Protein AF-A0A1F9VL31-F1 (afdb_monomer)

Solvent-accessible surface area (backbone atoms only — not comparable to full-atom values): 29826 Å² total; per-residue (Å²): 131,86,79,59,55,22,36,36,42,32,37,60,52,66,70,59,49,52,55,51,50,60,61,54,56,77,43,87,47,48,75,48,80,23,65,33,37,69,56,40,50,55,46,56,76,75,44,85,54,50,36,34,44,32,33,42,84,33,74,90,49,34,28,67,60,33,49,54,55,44,40,71,78,37,72,84,40,43,33,34,39,35,32,82,62,82,59,75,86,53,53,75,40,50,85,70,65,38,75,48,79,44,54,55,90,65,60,67,71,55,53,52,51,51,62,72,62,62,69,76,61,55,26,36,35,40,33,38,58,49,65,68,58,50,52,52,51,41,54,56,42,39,75,72,56,35,41,69,45,79,24,59,35,48,69,55,43,55,52,45,62,74,76,43,88,64,55,36,35,42,34,34,46,70,36,92,79,43,53,27,71,60,42,49,54,53,47,38,73,75,38,74,86,51,45,31,37,38,36,38,80,66,88,62,86,72,52,55,67,57,41,50,76,68,58,44,74,48,78,46,51,59,91,63,61,67,68,58,51,52,50,53,52,48,51,52,50,52,46,50,46,54,48,56,69,43,51,84,66,66,67,59,56,31,30,38,38,35,34,47,53,64,72,58,40,53,52,55,45,53,59,44,44,76,71,64,36,41,72,47,79,22,59,36,67,70,55,42,50,59,45,56,73,75,49,82,48,54,32,36,38,27,28,43,66,30,82,97,44,56,37,74,70,49,42,64,62,48,41,74,76,38,75,71,41,42,37,36,38,34,39,79,64,94,45,72,66,56,57,52,51,40,61,74,59,73,46,74,46,76,45,60,55,82,76,49,69,70,57,54,54,51,52,54,52,53,52,54,51,49,46,51,52,52,56,52,49,55,54,50,51,57,52,50,53,55,51,51,52,52,54,57,53,63,71,30,44,29,89,82,52,70,30,34,18,47,73,43,45,55,57,49,52,52,54,50,50,57,47,21,66,74,66,68,35,25,34,29,39,32,34,31,38,48,37,56,49,69,64,48,24,77,72,63,36,63,73,54,40,53,50,50,48,33,54,48,42,53,51,54,58,74,66,49,54,82,98,68,43,45,54,29,41,58,49,100,65,30,32,34,37,43,36,70,74,37,53,65,71,59,47,48,54,51,42,43,51,44,28,51,53,47,35,62,74,35,64,91,69,80,42,32,30,17,27,1,33,27,62,51,42,69,91,45,75,83,66,46,75,67,55,48,50,50,47,6,49,52,22,23,52,52,17,47,74,74,74,33,60,30,58,29,108

Secondary structure (DSSP, 8-state):
-PPPPEEEEE-S-HHHHHHHHHHHTTSS-EEEEESSHHHHHHHHHHS--SEEEEESS-SSS-HHHHHHHHHHH-TT-EEEEEESS-SGGGHHHHTTT--EEEESS--HHHHHHHHHT-PPPPEEEEE-S-HHHHHHHHHHHHHTT-EEEEESSHHHHHHHHHHS--SEEEEES--SSS-HHHHHHHHHHH-TT-EEEEEESS--TTHHHHHHHTT--EEEESS--HHHHHHHHHHHHHHHHHHHSSGGG-SPPEEEEE-S-HHHHHHHHHHHHHTT-EEEEESSHHHHHHHHHH---SEEEEESEETTEEGGGGHHHHHHH-TT-EEEEEES---HHHHHHHHHTT--EEEESS--HHHHHHHHHHHHHHHHHHHHHHHHHHHHHHHHHHHHHHTTB-TTT-SEEHHHHHHHHHHHHHHHHHHT--EEEEEEEEETHHHHHHHH-HHHHHHHHHHHHHHHHTTS-TTTSEEEEEETTEEEEEEES--HHHHHHHHHHHHHHHHHHTTTSS-EEEEEEEEE-GGGTT--HHHHHHHHHHHHHHHHHTTSSSEE-

Mean predicted aligned error: 20.29 Å

Sequence (553 aa):
MNKKLAVIIIDDDDNYRETLSDILSFNDWDIDTASDGYKAINMVRQKQYDVALLDVNMPGIDGVETFKELKKIRPDMIVFMMTANNIDPLKNLLEKGVSTIMQKPFNVEEVVKMISGVRKKAVVLIVDDSEADRSTLSEILSAKGFDVLAASQGLEALETLKTKDVDVVLLDVRLPDMDGVTVLERMKKIKPTLSIIAITGYSLDGIIDTMSKKGVYTCLLKPFDIELLINEINTLVDRKVAESERETDDLLPEILLVEDNDSIRQTMAAILEEQNYNVKAAASLDEALALVDKEYFNLVISDLSLGDASGLSLVEPVRKKDASTIFLLVTGAGSMETALEAIKKDVDEYILKPVEPGELVHKVKTYLEKQKMKKEKEKLVNQLEASNTKLLELVKIDELTTLFNRRYLFEQLHAEMQRAKRQHKSLALMMCDVDGFKIFNDKNGHIEGDRLLKEIAFMLKASVRQFVDQVFRYGGDEFSIVVPEIDLDSAMRLAERVVSKVVDGLKGKGVGISIGVAVYSEREQDMSLNELIHAADKKLYESKRAGGKRATG

pLDDT: mean 82.08, std 13.43, range [28.14, 98.06]

Nearest PDB structures (foldseek):
  3crn-assembly1_B  TM=9.467E-01  e=3.487E-09  Methanospirillum hungatei JF-1
  6ifh-assembly1_A  TM=9.537E-01  e=2.749E-08  Paenisporosarcina sp. TG-14
  7pvk-assembly2_D  TM=3.374E-01  e=3.924E-09  Porphyromonas gingivalis W83
  8tff-assembly1_A  TM=3.302E-01  e=1.070E-08  Flavobacterium johnsoniae UW101
  8tef-assembly2_C  TM=3.391E-01  e=1.277E-08  Flavobacterium johnsoniae UW101

Structure (mmCIF, N/CA/C/O backbone):
data_AF-A0A1F9VL31-F1
#
_entry.id   AF-A0A1F9VL31-F1
#
loop_
_atom_site.group_PDB
_atom_site.id
_atom_site.type_symbol
_atom_site.label_atom_id
_atom_site.label_alt_id
_atom_site.label_comp_id
_atom_site.label_asym_id
_atom_site.label_entity_id
_atom_site.label_seq_id
_atom_site.pdbx_PDB_ins_code
_atom_site.Cartn_x
_atom_site.Cartn_y
_atom_site.Cartn_z
_atom_site.occupancy
_atom_site.B_iso_or_equiv
_atom_site.auth_seq_id
_atom_site.auth_comp_id
_atom_site.auth_asym_id
_atom_site.auth_atom_id
_atom_site.pdbx_PDB_model_num
ATOM 1 N N . MET A 1 1 ? -26.302 7.747 7.797 1.00 28.14 1 MET A N 1
ATOM 2 C CA . MET A 1 1 ? -26.272 7.421 6.354 1.00 28.14 1 MET A CA 1
ATOM 3 C C . MET A 1 1 ? -25.118 8.196 5.747 1.00 28.14 1 MET A C 1
ATOM 5 O O . MET A 1 1 ? -25.233 9.410 5.632 1.00 28.14 1 MET A O 1
ATOM 9 N N . ASN A 1 2 ? -23.997 7.535 5.448 1.00 36.66 2 ASN A N 1
ATOM 10 C CA . ASN A 1 2 ? -22.884 8.190 4.759 1.00 36.66 2 ASN A CA 1
ATOM 11 C C . ASN A 1 2 ? -23.324 8.534 3.332 1.00 36.66 2 ASN A C 1
ATOM 13 O O . ASN A 1 2 ? -23.831 7.679 2.609 1.00 36.66 2 ASN A O 1
ATOM 17 N N . LYS A 1 3 ? -23.206 9.810 2.961 1.00 51.62 3 LYS A N 1
ATOM 18 C CA . LYS A 1 3 ? -23.490 10.289 1.605 1.00 51.62 3 LYS A CA 1
ATOM 19 C C . LYS A 1 3 ? -22.371 9.767 0.697 1.00 51.62 3 LYS A C 1
ATOM 21 O O . LYS A 1 3 ? -21.212 10.071 0.963 1.00 51.62 3 LYS A O 1
ATOM 26 N N . LYS A 1 4 ? -22.713 8.971 -0.322 1.00 69.88 4 LYS A N 1
ATOM 27 C CA . LYS A 1 4 ? -21.743 8.468 -1.309 1.00 69.88 4 LYS A CA 1
ATOM 28 C C . LYS A 1 4 ? -21.074 9.641 -2.026 1.00 69.88 4 LYS A C 1
ATOM 30 O O . LYS A 1 4 ? -21.749 10.627 -2.323 1.00 69.88 4 LYS A O 1
ATOM 35 N N . LEU A 1 5 ? -19.772 9.526 -2.283 1.00 77.44 5 LEU A N 1
ATOM 36 C CA . LEU A 1 5 ? -19.013 10.516 -3.048 1.00 77.44 5 LEU A CA 1
ATOM 37 C C . LEU A 1 5 ? -19.542 10.541 -4.486 1.00 77.44 5 LEU A C 1
ATOM 39 O O . LEU A 1 5 ? -19.564 9.497 -5.136 1.00 77.44 5 LEU A O 1
ATOM 43 N N . ALA A 1 6 ? -19.975 11.703 -4.972 1.00 87.19 6 ALA A N 1
ATOM 44 C CA . ALA A 1 6 ? -20.500 11.846 -6.327 1.00 87.19 6 ALA A CA 1
ATOM 45 C C . ALA A 1 6 ? -19.398 12.309 -7.290 1.00 87.19 6 ALA A C 1
ATOM 47 O O . ALA A 1 6 ? -18.839 13.399 -7.129 1.00 87.19 6 ALA A O 1
ATOM 48 N N . VAL A 1 7 ? -19.099 11.502 -8.308 1.00 91.19 7 VAL A N 1
ATOM 49 C CA . VAL A 1 7 ? -18.012 11.736 -9.269 1.00 91.19 7 VAL A CA 1
ATOM 50 C C . VAL A 1 7 ? -18.582 11.837 -10.681 1.00 91.19 7 VAL A C 1
ATOM 52 O O . VAL A 1 7 ? -19.381 10.999 -11.087 1.00 91.19 7 VAL A O 1
ATOM 55 N N . ILE A 1 8 ? -18.153 12.840 -11.449 1.00 94.12 8 ILE A N 1
ATOM 56 C CA . ILE A 1 8 ? -18.481 12.959 -12.876 1.00 94.12 8 ILE A CA 1
ATOM 57 C C . ILE A 1 8 ? -17.229 12.803 -13.745 1.00 94.12 8 ILE A C 1
ATOM 59 O O . ILE A 1 8 ? -16.223 13.478 -13.526 1.00 94.12 8 ILE A O 1
ATOM 63 N N . ILE A 1 9 ? -17.292 11.923 -14.744 1.00 93.19 9 ILE A N 1
ATOM 64 C CA . ILE A 1 9 ? -16.228 11.719 -15.737 1.00 93.19 9 ILE A CA 1
ATOM 65 C C . ILE A 1 9 ? -16.622 12.436 -17.026 1.00 93.19 9 ILE A C 1
ATOM 67 O O . ILE A 1 9 ? -17.676 12.157 -17.596 1.00 93.19 9 ILE A O 1
ATOM 71 N N . ILE A 1 10 ? -15.790 13.367 -17.476 1.00 93.62 10 ILE A N 1
ATOM 72 C CA . ILE A 1 10 ? -16.048 14.256 -18.606 1.00 93.62 10 ILE A CA 1
ATOM 73 C C . ILE A 1 10 ? -14.912 14.072 -19.608 1.00 93.62 10 ILE A C 1
ATOM 75 O O . ILE A 1 10 ? -13.780 14.475 -19.354 1.00 93.62 10 ILE A O 1
ATOM 79 N N . ASP A 1 11 ? -15.213 13.422 -20.719 1.00 90.88 11 ASP A N 1
ATOM 80 C CA . ASP A 1 11 ? -14.239 13.019 -21.736 1.00 90.88 11 ASP A CA 1
ATOM 81 C C . ASP A 1 11 ? -14.997 12.823 -23.050 1.00 90.88 11 ASP A C 1
ATOM 83 O O . ASP A 1 11 ? -16.175 12.476 -23.003 1.00 90.88 11 ASP A O 1
ATOM 87 N N . ASP A 1 12 ? -14.399 13.025 -24.216 1.00 89.56 12 ASP A N 1
ATOM 88 C CA . ASP A 1 12 ? -15.074 12.784 -25.497 1.00 89.56 12 ASP A CA 1
ATOM 89 C C . ASP A 1 12 ? -14.867 11.358 -26.024 1.00 89.56 12 ASP A C 1
ATOM 91 O O . ASP A 1 12 ? -15.663 10.892 -26.841 1.00 89.56 12 ASP A O 1
ATOM 95 N N . ASP A 1 13 ? -13.902 10.610 -25.481 1.00 88.31 13 ASP A N 1
ATOM 96 C CA . ASP A 1 13 ? -13.667 9.209 -25.833 1.00 88.31 13 ASP A CA 1
ATOM 97 C C . ASP A 1 13 ? -14.618 8.264 -25.073 1.00 88.31 13 ASP A C 1
ATOM 99 O O . ASP A 1 13 ? -14.502 8.042 -23.863 1.00 88.31 13 ASP A O 1
ATOM 103 N N . ASP A 1 14 ? -15.568 7.675 -25.806 1.00 84.25 14 ASP A N 1
ATOM 104 C CA . ASP A 1 14 ? -16.566 6.738 -25.274 1.00 84.25 14 ASP A CA 1
ATOM 105 C C . ASP A 1 14 ? -15.927 5.529 -24.569 1.00 84.25 14 ASP A C 1
ATOM 107 O O . ASP A 1 14 ? -16.345 5.173 -23.465 1.00 84.25 14 ASP A O 1
ATOM 111 N N . ASN A 1 15 ? -14.876 4.940 -25.153 1.00 77.25 15 ASN A N 1
ATOM 112 C CA . ASN A 1 15 ? -14.216 3.763 -24.582 1.00 77.25 15 ASN A CA 1
ATOM 113 C C . ASN A 1 15 ? -13.500 4.121 -23.275 1.00 77.25 15 ASN A C 1
ATOM 115 O O . ASN A 1 15 ? -13.484 3.328 -22.329 1.00 77.25 15 ASN A O 1
ATOM 119 N N . TYR A 1 16 ? -12.899 5.313 -23.215 1.00 79.94 16 TYR A N 1
ATOM 120 C CA . TYR A 1 16 ? -12.191 5.784 -22.028 1.00 79.94 16 TYR A CA 1
ATOM 121 C C . TYR A 1 16 ? -13.154 6.073 -20.872 1.00 79.94 16 TYR A C 1
ATOM 123 O O . TYR A 1 16 ? -12.885 5.684 -19.732 1.00 79.94 16 TYR A O 1
ATOM 131 N N . ARG A 1 17 ? -14.312 6.685 -21.165 1.00 88.06 17 ARG A N 1
ATOM 132 C CA . ARG A 1 17 ? -15.363 6.916 -20.163 1.00 88.06 17 ARG A CA 1
ATOM 133 C C . ARG A 1 17 ? -15.946 5.625 -19.617 1.00 88.06 17 ARG A C 1
ATOM 135 O O . ARG A 1 17 ? -16.087 5.523 -18.403 1.00 88.06 17 ARG A O 1
ATOM 142 N N . GLU A 1 18 ? -16.279 4.667 -20.480 1.00 81.00 18 GLU A N 1
ATOM 143 C CA . GLU A 1 18 ? -16.833 3.376 -20.049 1.00 81.00 18 GLU A CA 1
ATOM 144 C C . GLU A 1 18 ? -15.828 2.617 -19.182 1.00 81.00 18 GLU A C 1
ATOM 146 O O . GLU A 1 18 ? -16.151 2.229 -18.063 1.00 81.00 18 GLU A O 1
ATOM 151 N N . THR A 1 19 ? -14.572 2.526 -19.629 1.00 77.94 19 THR A N 1
ATOM 152 C CA . THR A 1 19 ? -13.513 1.836 -18.879 1.00 77.94 19 THR A CA 1
ATOM 153 C C . THR A 1 19 ? -13.287 2.462 -17.500 1.00 77.94 19 THR A C 1
ATOM 155 O O . THR A 1 19 ? -13.199 1.749 -16.502 1.00 77.94 19 THR A O 1
ATOM 158 N N . LEU A 1 20 ? -13.200 3.795 -17.406 1.00 80.44 20 LEU A N 1
ATOM 159 C CA . LEU A 1 20 ? -13.026 4.460 -16.112 1.00 80.44 20 LEU A CA 1
ATOM 160 C C . LEU A 1 20 ? -14.270 4.357 -15.232 1.00 80.44 20 LEU A C 1
ATOM 162 O O . LEU A 1 20 ? -14.131 4.156 -14.030 1.00 80.44 20 LEU A O 1
ATOM 166 N N . SER A 1 21 ? -15.466 4.471 -15.807 1.00 85.50 21 SER A N 1
ATOM 167 C CA . SER A 1 21 ? -16.719 4.317 -15.070 1.00 85.50 21 SER A CA 1
ATOM 168 C C . SER A 1 21 ? -16.825 2.924 -14.452 1.00 85.50 21 SER A C 1
ATOM 170 O O . SER A 1 21 ? -17.083 2.811 -13.255 1.00 85.50 21 SER A O 1
ATOM 172 N N . ASP A 1 22 ? -16.552 1.874 -15.230 1.00 78.56 22 ASP A N 1
ATOM 173 C CA . ASP A 1 22 ? -16.589 0.487 -14.764 1.00 78.56 22 ASP A CA 1
ATOM 174 C C . ASP A 1 22 ? -15.591 0.256 -13.630 1.00 78.56 22 ASP A C 1
ATOM 176 O O . ASP A 1 22 ? -15.938 -0.325 -12.602 1.00 78.56 22 ASP A O 1
ATOM 180 N N . ILE A 1 23 ? -14.364 0.765 -13.758 1.00 73.00 23 ILE A N 1
ATOM 181 C CA . ILE A 1 23 ? -13.354 0.557 -12.718 1.00 73.00 23 ILE A CA 1
ATOM 182 C C . ILE A 1 23 ? -13.673 1.364 -11.452 1.00 73.00 23 ILE A C 1
ATOM 184 O O . ILE A 1 23 ? -13.519 0.868 -10.334 1.00 73.00 23 ILE A O 1
ATOM 188 N N . LEU A 1 24 ? -14.144 2.602 -11.594 1.00 77.44 24 LEU A N 1
ATOM 189 C CA . LEU A 1 24 ? -14.490 3.432 -10.443 1.00 77.44 24 LEU A CA 1
ATOM 190 C C . LEU A 1 24 ? -15.756 2.931 -9.736 1.00 77.44 24 LEU A C 1
ATOM 192 O O . LEU A 1 24 ? -15.851 3.107 -8.522 1.00 77.44 24 LEU A O 1
ATOM 196 N N . SER A 1 25 ? -16.652 2.234 -10.443 1.00 77.38 25 SER A N 1
ATOM 197 C CA . SER A 1 25 ? -17.864 1.623 -9.877 1.00 77.38 25 SER A CA 1
ATOM 198 C C . SER A 1 25 ? -17.600 0.509 -8.854 1.00 77.38 25 SER A C 1
ATOM 200 O O . SER A 1 25 ? -18.491 0.180 -8.073 1.00 77.38 25 SER A O 1
ATOM 202 N N . PHE A 1 26 ? -16.378 -0.044 -8.800 1.00 70.81 26 PHE A N 1
ATOM 203 C CA . PHE A 1 26 ? -15.970 -0.965 -7.730 1.00 70.81 26 PHE A CA 1
ATOM 204 C C . PHE A 1 26 ? -15.820 -0.271 -6.362 1.00 70.81 26 PHE A C 1
ATOM 206 O O . PHE A 1 26 ? -15.714 -0.955 -5.344 1.00 70.81 26 PHE A O 1
ATOM 213 N N . ASN A 1 27 ? -15.821 1.066 -6.321 1.00 68.81 27 ASN A N 1
ATOM 214 C CA . ASN A 1 27 ? -15.871 1.860 -5.093 1.00 68.81 27 ASN A CA 1
ATOM 215 C C . ASN A 1 27 ? -17.330 2.226 -4.767 1.00 68.81 27 ASN A C 1
ATOM 217 O O . ASN A 1 27 ? -18.162 2.314 -5.666 1.00 68.81 27 ASN A O 1
ATOM 221 N N . ASP A 1 28 ? -17.656 2.502 -3.498 1.00 73.75 28 ASP A N 1
ATOM 222 C CA . ASP A 1 28 ? -19.011 2.928 -3.087 1.00 73.75 28 ASP A CA 1
ATOM 223 C C . ASP A 1 28 ? -19.309 4.404 -3.453 1.00 73.75 28 ASP A C 1
ATOM 225 O O . ASP A 1 28 ? -19.728 5.215 -2.623 1.00 73.75 28 ASP A O 1
ATOM 229 N N . TRP A 1 29 ? -19.031 4.779 -4.704 1.00 83.44 29 TRP A N 1
ATOM 230 C CA . TRP A 1 29 ? -19.167 6.122 -5.267 1.00 83.44 29 TRP A CA 1
ATOM 231 C C . TRP A 1 29 ? -20.324 6.179 -6.269 1.00 83.44 29 TRP A C 1
ATOM 233 O O . TRP A 1 29 ? -20.676 5.193 -6.911 1.00 83.44 29 TRP A O 1
ATOM 243 N N . ASP A 1 30 ? -20.936 7.352 -6.386 1.00 86.31 30 ASP A N 1
ATOM 244 C CA . ASP A 1 30 ? -22.008 7.636 -7.335 1.00 86.31 30 ASP A CA 1
ATOM 245 C C . ASP A 1 30 ? -21.389 8.252 -8.599 1.00 86.31 30 ASP A C 1
ATOM 247 O O . ASP A 1 30 ? -21.023 9.429 -8.605 1.00 86.31 30 ASP A O 1
ATOM 251 N N . ILE A 1 31 ? -21.183 7.422 -9.625 1.00 90.69 31 ILE A N 1
ATOM 252 C CA . ILE A 1 31 ? -20.453 7.778 -10.848 1.00 90.69 31 ILE A CA 1
ATOM 253 C C . ILE A 1 31 ? -21.433 8.139 -11.968 1.00 90.69 31 ILE A C 1
ATOM 255 O O . ILE A 1 31 ? -22.271 7.325 -12.345 1.00 90.69 31 ILE A O 1
ATOM 259 N N . ASP A 1 32 ? -21.264 9.320 -12.560 1.00 94.06 32 ASP A N 1
ATOM 260 C CA . ASP A 1 32 ? -21.918 9.708 -13.813 1.00 94.06 32 ASP A CA 1
ATOM 261 C C . ASP A 1 32 ? -20.892 10.069 -14.891 1.00 94.06 32 ASP A C 1
ATOM 263 O O . ASP A 1 32 ? -19.743 10.415 -14.606 1.00 94.06 32 ASP A O 1
ATOM 267 N N . THR A 1 33 ? -21.313 10.038 -16.156 1.00 93.88 33 THR A N 1
ATOM 268 C CA . THR A 1 33 ? -20.448 10.374 -17.293 1.00 93.88 33 THR A CA 1
ATOM 269 C C . THR A 1 33 ? -21.069 11.424 -18.219 1.00 93.88 33 THR A C 1
ATOM 271 O O . THR A 1 33 ? -22.281 11.466 -18.457 1.00 93.88 33 THR A O 1
ATOM 274 N N . ALA A 1 34 ? -20.219 12.281 -18.781 1.00 94.19 34 ALA A N 1
ATOM 275 C CA . ALA A 1 34 ? -20.569 13.283 -19.778 1.00 94.19 34 ALA A CA 1
ATOM 276 C C . ALA A 1 34 ? -19.599 13.209 -20.965 1.00 94.19 34 ALA A C 1
ATOM 278 O O . ALA A 1 34 ? -18.393 13.108 -20.781 1.00 94.19 34 ALA A O 1
ATOM 279 N N . SER A 1 35 ? -20.145 13.270 -22.178 1.00 91.38 35 SER A N 1
ATOM 280 C CA . SER A 1 35 ? -19.403 13.171 -23.443 1.00 91.38 35 SER A CA 1
ATOM 281 C C . SER A 1 35 ? -18.767 14.484 -23.902 1.00 91.38 35 SER A C 1
ATOM 283 O O . SER A 1 35 ? -18.006 14.505 -24.859 1.00 91.38 35 SER A O 1
ATOM 285 N N . ASP A 1 36 ? -19.156 15.597 -23.283 1.00 91.62 36 ASP A N 1
ATOM 286 C CA . ASP A 1 36 ? -18.715 16.941 -23.635 1.00 91.62 36 ASP A CA 1
ATOM 287 C C . ASP A 1 36 ? -18.988 17.906 -22.470 1.00 91.62 36 ASP A C 1
ATOM 289 O O . ASP A 1 36 ? -19.750 17.607 -21.535 1.00 91.62 36 ASP A O 1
ATOM 293 N N . GLY A 1 37 ? -18.379 19.092 -22.527 1.00 89.69 37 GLY A N 1
ATOM 294 C CA . GLY A 1 37 ? -18.513 20.088 -21.468 1.00 89.69 37 GLY A CA 1
ATOM 295 C C . GLY A 1 37 ? -19.914 20.700 -21.337 1.00 89.69 37 GLY A C 1
ATOM 296 O O . GLY A 1 37 ? -20.320 21.038 -20.224 1.00 89.69 37 GLY A O 1
ATOM 297 N N . TYR A 1 38 ? -20.713 20.791 -22.409 1.00 92.75 38 TYR A N 1
ATOM 298 C CA . TYR A 1 38 ? -22.084 21.322 -22.321 1.00 92.75 38 TYR A CA 1
ATOM 299 C C . TYR A 1 38 ? -22.994 20.387 -21.524 1.00 92.75 38 TYR A C 1
ATOM 301 O O . TYR A 1 38 ? -23.763 20.834 -20.662 1.00 92.75 38 TYR A O 1
ATOM 309 N N . LYS A 1 39 ? -22.888 19.081 -21.783 1.00 93.25 39 LYS A N 1
ATOM 310 C CA . LYS A 1 39 ? -23.592 18.040 -21.039 1.00 93.25 39 LYS A CA 1
ATOM 311 C C . LYS A 1 39 ? -23.156 18.039 -19.575 1.00 93.25 39 LYS A C 1
ATOM 313 O O . LYS A 1 39 ? -24.021 18.061 -18.699 1.00 93.25 39 LYS A O 1
ATOM 318 N N . ALA A 1 40 ? -21.851 18.123 -19.308 1.00 93.25 40 ALA A N 1
ATOM 319 C CA . ALA A 1 40 ? -21.322 18.193 -17.947 1.00 93.25 40 ALA A CA 1
ATOM 320 C C . ALA A 1 40 ? -21.862 19.401 -17.161 1.00 93.25 40 ALA A C 1
ATOM 322 O O . ALA A 1 40 ? -22.349 19.246 -16.042 1.00 93.25 40 ALA A O 1
ATOM 323 N N . ILE A 1 41 ? -21.856 20.597 -17.760 1.00 93.69 41 ILE A N 1
ATOM 324 C CA . ILE A 1 41 ? -22.370 21.824 -17.131 1.00 93.69 41 ILE A CA 1
ATOM 325 C C . ILE A 1 41 ? -23.859 21.690 -16.783 1.00 93.69 41 ILE A C 1
ATOM 327 O O . ILE A 1 41 ? -24.277 22.071 -15.688 1.00 93.69 41 ILE A O 1
ATOM 331 N N . ASN A 1 42 ? -24.671 21.132 -17.685 1.00 93.62 42 ASN A N 1
ATOM 332 C CA . ASN A 1 42 ? -26.092 20.901 -17.418 1.00 93.62 42 ASN A CA 1
ATOM 333 C C . ASN A 1 42 ? -26.309 19.877 -16.298 1.00 93.62 42 ASN A C 1
ATOM 335 O O . ASN A 1 42 ? -27.161 20.096 -15.436 1.00 93.62 42 ASN A O 1
ATOM 339 N N . MET A 1 43 ? -25.521 18.800 -16.269 1.00 93.31 43 MET A N 1
ATOM 340 C CA . MET A 1 43 ? -25.594 17.783 -15.218 1.00 93.31 43 MET A CA 1
ATOM 341 C C . MET A 1 43 ? -25.209 18.355 -13.850 1.00 93.31 43 MET A C 1
ATOM 343 O O . MET A 1 43 ? -25.928 18.127 -12.883 1.00 93.31 43 MET A O 1
ATOM 347 N N . VAL A 1 44 ? -24.152 19.167 -13.762 1.00 91.19 44 VAL A N 1
ATOM 348 C CA . VAL A 1 44 ? -23.698 19.794 -12.503 1.00 91.19 44 VAL A CA 1
ATOM 349 C C . VAL A 1 44 ? -24.696 20.835 -11.968 1.00 91.19 44 VAL A C 1
ATOM 351 O O . VAL A 1 44 ? -24.743 21.094 -10.766 1.00 91.19 44 VAL A O 1
ATOM 354 N N . ARG A 1 45 ? -25.549 21.413 -12.827 1.00 90.75 45 ARG A N 1
ATOM 355 C CA . ARG A 1 45 ? -26.676 22.264 -12.391 1.00 90.75 45 ARG A CA 1
ATOM 356 C C . ARG A 1 45 ? -27.834 21.470 -11.786 1.00 90.75 45 ARG A C 1
ATOM 358 O O . ARG A 1 45 ? -28.605 22.034 -11.016 1.00 90.75 45 ARG A O 1
ATOM 365 N N . GLN A 1 46 ? -27.986 20.204 -12.169 1.00 89.19 46 GLN A N 1
ATOM 366 C CA . GLN A 1 46 ? -29.115 19.352 -11.779 1.00 89.19 46 GLN A CA 1
ATOM 367 C C . GLN A 1 46 ? -28.771 18.410 -10.620 1.00 89.19 46 GLN A C 1
ATOM 369 O O . GLN A 1 46 ? -29.631 18.130 -9.787 1.00 89.19 46 GLN A O 1
ATOM 374 N N . LYS A 1 47 ? -27.521 17.944 -10.548 1.00 87.44 47 LYS A N 1
ATOM 375 C CA . LYS A 1 47 ? -27.001 17.032 -9.527 1.00 87.44 47 LYS A CA 1
ATOM 376 C C . LYS A 1 47 ? -25.729 17.613 -8.914 1.00 87.44 47 LYS A C 1
ATOM 378 O O . LYS A 1 47 ? -24.900 18.205 -9.602 1.00 87.44 47 LYS A O 1
ATOM 383 N N . GLN A 1 48 ? -25.577 17.447 -7.602 1.00 83.81 48 GLN A N 1
ATOM 384 C CA . GLN A 1 48 ? -24.352 17.839 -6.914 1.00 83.81 48 GLN A CA 1
ATOM 385 C C . GLN A 1 48 ? -23.291 16.753 -7.066 1.00 83.81 48 GLN A C 1
ATOM 387 O O . GLN A 1 48 ? -23.464 15.660 -6.537 1.00 83.81 48 GLN A O 1
ATOM 392 N N . TYR A 1 49 ? -22.189 17.105 -7.721 1.00 88.19 49 TYR A N 1
ATOM 393 C CA . TYR A 1 49 ? -20.963 16.312 -7.737 1.00 88.19 49 TYR A CA 1
ATOM 394 C C . TYR A 1 49 ? -19.932 16.915 -6.787 1.00 88.19 49 TYR A C 1
ATOM 396 O O . TYR A 1 49 ? -19.909 18.137 -6.584 1.00 88.19 49 TYR A O 1
ATOM 404 N N . ASP A 1 50 ? -19.118 16.044 -6.202 1.00 83.00 50 ASP A N 1
ATOM 405 C CA . ASP A 1 50 ? -17.997 16.381 -5.327 1.00 83.00 50 ASP A CA 1
ATOM 406 C C . ASP A 1 50 ? -16.689 16.445 -6.135 1.00 83.00 50 ASP A C 1
ATOM 408 O O . ASP A 1 50 ? -15.856 17.324 -5.901 1.00 83.00 50 ASP A O 1
ATOM 412 N N . VAL A 1 51 ? -16.542 15.562 -7.133 1.00 86.50 51 VAL A N 1
ATOM 413 C CA . VAL A 1 51 ? -15.332 15.420 -7.958 1.00 86.50 51 VAL A CA 1
ATOM 414 C C . VAL A 1 51 ? -15.671 15.383 -9.450 1.00 86.50 51 VAL A C 1
ATOM 416 O O . VAL A 1 51 ? -16.619 14.716 -9.857 1.00 86.50 51 VAL A O 1
ATOM 419 N N . ALA A 1 52 ? -14.866 16.050 -10.278 1.00 90.44 52 ALA A N 1
ATOM 420 C CA . ALA A 1 52 ? -14.911 15.951 -11.734 1.00 90.44 52 ALA A CA 1
ATOM 421 C C . ALA A 1 52 ? -13.555 15.505 -12.306 1.00 90.44 52 ALA A C 1
ATOM 423 O O . ALA A 1 52 ? -12.534 16.139 -12.035 1.00 90.44 52 ALA A O 1
ATOM 424 N N . LEU A 1 53 ? -13.553 14.449 -13.121 1.00 90.00 53 LEU A N 1
ATOM 425 C CA . LEU A 1 53 ? -12.437 14.084 -13.998 1.00 90.00 53 LEU A CA 1
ATOM 426 C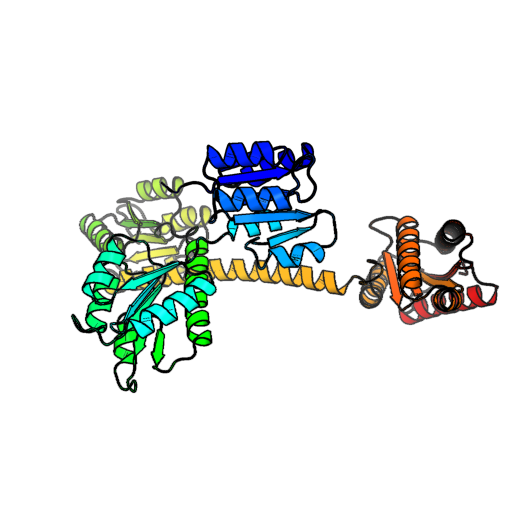 C . LEU A 1 53 ? -12.703 14.699 -15.372 1.00 90.00 53 LEU A C 1
ATOM 428 O O . LEU A 1 53 ? -13.706 14.362 -15.988 1.00 90.00 53 LEU A O 1
ATOM 432 N N . LEU A 1 54 ? -11.850 15.605 -15.840 1.00 90.25 54 LEU A N 1
ATOM 433 C CA . LEU A 1 54 ? -12.135 16.445 -17.003 1.00 90.25 54 LEU A CA 1
ATOM 434 C C . LEU A 1 54 ? -11.022 16.371 -18.046 1.00 90.25 54 LEU A C 1
ATOM 436 O O . LEU A 1 54 ? -9.912 16.830 -17.778 1.00 90.25 54 LEU A O 1
ATOM 440 N N . ASP A 1 55 ? -11.313 15.849 -19.236 1.00 88.94 55 ASP A N 1
ATOM 441 C CA . ASP A 1 55 ? -10.395 15.948 -20.371 1.00 88.94 55 ASP A CA 1
ATOM 442 C C . ASP A 1 55 ? -10.216 17.411 -20.791 1.00 88.94 55 ASP A C 1
ATOM 444 O O . ASP A 1 55 ? -11.158 18.202 -20.843 1.00 88.94 55 ASP A O 1
ATOM 448 N N . VAL A 1 56 ? -8.970 17.779 -21.064 1.00 83.12 56 VAL A N 1
ATOM 449 C CA . VAL A 1 56 ? -8.585 19.083 -21.590 1.00 83.12 56 VAL A CA 1
ATOM 450 C C . VAL A 1 56 ? -9.018 19.229 -23.049 1.00 83.12 56 VAL A C 1
ATOM 452 O O . VAL A 1 56 ? -9.488 20.302 -23.432 1.00 83.12 56 VAL A O 1
ATOM 455 N N . ASN A 1 57 ? -8.882 18.176 -23.857 1.00 82.75 57 ASN A N 1
ATOM 456 C CA . ASN A 1 57 ? -9.113 18.240 -25.298 1.00 82.75 57 ASN A CA 1
ATOM 457 C C . ASN A 1 57 ? -10.470 17.632 -25.655 1.00 82.75 57 ASN A C 1
ATOM 459 O O . ASN A 1 57 ? -10.535 16.467 -26.009 1.00 82.75 57 ASN A O 1
ATOM 463 N N . MET A 1 58 ? -11.532 18.436 -25.609 1.00 86.31 58 MET A N 1
ATOM 464 C CA . MET A 1 58 ? -12.879 18.011 -26.005 1.00 86.31 58 MET A CA 1
ATOM 465 C C . MET A 1 58 ? -13.435 18.889 -27.136 1.00 86.31 58 MET A C 1
ATOM 467 O O . MET A 1 58 ? -13.103 20.078 -27.213 1.00 86.31 58 MET A O 1
ATOM 471 N N . PRO A 1 59 ? -14.301 18.351 -28.012 1.00 76.06 59 PRO A N 1
ATOM 472 C CA . PRO A 1 59 ? -14.956 19.114 -29.063 1.00 76.06 59 PRO A CA 1
ATOM 473 C C . PRO A 1 59 ? -16.004 20.086 -28.498 1.00 76.06 59 PRO A C 1
ATOM 475 O O . PRO A 1 59 ? -16.730 19.791 -27.550 1.00 76.06 59 PRO A O 1
ATOM 478 N N . GLY A 1 60 ? -16.134 21.251 -29.138 1.00 85.38 60 GLY A N 1
ATOM 479 C CA . GLY A 1 60 ? -17.067 22.299 -28.720 1.00 85.38 60 GLY A CA 1
ATOM 480 C C . GLY A 1 60 ? -16.446 23.233 -27.684 1.00 85.38 60 GLY A C 1
ATOM 481 O O . GLY A 1 60 ? -15.674 24.113 -28.056 1.00 85.38 60 GLY A O 1
ATOM 482 N N . ILE A 1 61 ? -16.811 23.058 -26.412 1.00 84.44 61 ILE A N 1
ATOM 483 C CA . ILE A 1 61 ? -16.210 23.779 -25.283 1.00 84.44 61 ILE A CA 1
ATOM 484 C C . ILE A 1 61 ? -15.057 22.940 -24.719 1.00 84.44 61 ILE A C 1
ATOM 486 O O . ILE A 1 61 ? -15.253 21.783 -24.344 1.00 84.44 61 ILE A O 1
ATOM 490 N N . ASP A 1 62 ? -13.854 23.511 -24.678 1.00 82.94 62 ASP A N 1
ATOM 491 C CA . ASP A 1 62 ? -12.671 22.789 -24.204 1.00 82.94 62 ASP A CA 1
ATOM 492 C C . ASP A 1 62 ? -12.710 22.551 -22.680 1.00 82.94 62 ASP A C 1
ATOM 494 O O . ASP A 1 62 ? -13.528 23.123 -21.945 1.00 82.94 62 ASP A O 1
ATOM 498 N N . GLY A 1 63 ? -11.829 21.685 -22.173 1.00 84.06 63 GLY A N 1
ATOM 499 C CA . GLY A 1 63 ? -11.792 21.356 -20.747 1.00 84.06 63 GLY A CA 1
ATOM 500 C C . GLY A 1 63 ? -11.433 22.542 -19.847 1.00 84.06 63 GLY A C 1
ATOM 501 O O . GLY A 1 63 ? -11.872 22.616 -18.699 1.00 84.06 63 GLY A O 1
ATOM 502 N N . VAL A 1 64 ? -10.682 23.525 -20.346 1.00 82.75 64 VAL A N 1
ATOM 503 C CA . VAL A 1 64 ? -10.285 24.700 -19.555 1.00 82.75 64 VAL A CA 1
ATOM 504 C C . VAL A 1 64 ? -11.460 25.662 -19.381 1.00 82.75 64 VAL A C 1
ATOM 506 O O . VAL A 1 64 ? -11.665 26.212 -18.294 1.00 82.75 64 VAL A O 1
ATOM 509 N N . GLU A 1 65 ? -12.243 25.879 -20.430 1.00 82.31 65 GLU A N 1
ATOM 510 C CA . GLU A 1 65 ? -13.448 26.698 -20.391 1.00 82.31 65 GLU A CA 1
ATOM 511 C C . GLU A 1 65 ? -14.568 25.993 -19.618 1.00 82.31 65 GLU A C 1
ATOM 513 O O . GLU A 1 65 ? -15.207 26.614 -18.764 1.00 82.31 65 GLU A O 1
ATOM 518 N N . THR A 1 66 ? -14.702 24.674 -19.789 1.00 88.19 66 THR A N 1
ATOM 519 C CA . THR A 1 66 ? -15.598 23.834 -18.982 1.00 88.19 66 THR A CA 1
ATOM 520 C C . THR A 1 66 ? -15.276 23.962 -17.491 1.00 88.19 66 THR A C 1
ATOM 522 O O . THR A 1 66 ? -16.170 24.249 -16.697 1.00 88.19 66 THR A O 1
ATOM 525 N N . PHE A 1 67 ? -14.003 23.860 -17.089 1.00 87.06 67 PHE A N 1
ATOM 526 C CA . PHE A 1 67 ? -13.578 24.053 -15.697 1.00 87.06 67 PHE A CA 1
ATOM 527 C C . PHE A 1 67 ? -14.023 25.404 -15.117 1.00 87.06 67 PHE A C 1
ATOM 529 O O . PHE A 1 67 ? -14.528 25.458 -13.993 1.00 87.06 67 PHE A O 1
ATOM 536 N N . LYS A 1 68 ? -13.868 26.500 -15.872 1.00 82.12 68 LYS A N 1
ATOM 537 C CA . LYS A 1 68 ? -14.269 27.840 -15.410 1.00 82.12 68 LYS A CA 1
ATOM 538 C C . LYS A 1 68 ? -15.771 27.921 -15.150 1.00 82.12 68 LYS A C 1
ATOM 540 O O . LYS A 1 68 ? -16.177 28.487 -14.138 1.00 82.12 68 LYS A O 1
ATOM 545 N N . GLU A 1 69 ? -16.589 27.362 -16.037 1.00 87.12 69 GLU A N 1
ATOM 546 C CA . GLU A 1 69 ? -18.045 27.343 -15.867 1.00 87.12 69 GLU A CA 1
ATOM 547 C C . GLU A 1 69 ? -18.473 26.443 -14.706 1.00 87.12 69 GLU A C 1
ATOM 549 O O . GLU A 1 69 ? -19.303 26.840 -13.886 1.00 87.12 69 GLU A O 1
ATOM 554 N N . LEU A 1 70 ? -17.842 25.277 -14.564 1.00 86.44 70 LEU A N 1
ATOM 555 C CA . LEU A 1 70 ? -18.063 24.382 -13.434 1.00 86.44 70 LEU A CA 1
ATOM 556 C C . LEU A 1 70 ? -17.758 25.071 -12.098 1.00 86.44 70 LEU A C 1
ATOM 558 O O . LEU A 1 70 ? -18.582 25.018 -11.187 1.00 86.44 70 LEU A O 1
ATOM 562 N N . LYS A 1 71 ? -16.641 25.801 -11.998 1.00 80.88 71 LYS A N 1
ATOM 563 C CA . LYS A 1 71 ? -16.267 26.555 -10.790 1.00 80.88 71 LYS A CA 1
ATOM 564 C C . LYS A 1 71 ? -17.178 27.745 -10.488 1.00 80.88 71 LYS A C 1
ATOM 566 O O . LYS A 1 71 ? -17.323 28.093 -9.320 1.00 80.88 71 LYS A O 1
ATOM 571 N N . LYS A 1 72 ? -17.822 28.357 -11.488 1.00 83.31 72 LYS A N 1
ATOM 572 C CA . LYS A 1 72 ? -18.855 29.386 -11.249 1.00 83.31 72 LYS A CA 1
ATOM 573 C C . LYS A 1 72 ? -20.109 28.798 -10.604 1.00 83.31 72 LYS A C 1
ATOM 575 O O . LYS A 1 72 ? -20.736 29.460 -9.784 1.00 83.31 72 LYS A O 1
ATOM 580 N N . ILE A 1 73 ? -20.484 27.581 -10.997 1.00 83.00 73 ILE A N 1
ATOM 581 C CA . ILE A 1 73 ? -21.687 26.897 -10.499 1.00 83.00 73 ILE A CA 1
ATOM 582 C C . ILE A 1 73 ? -21.405 26.241 -9.141 1.00 83.00 73 ILE A C 1
ATOM 584 O O . ILE A 1 73 ? -22.234 26.307 -8.237 1.00 83.00 73 ILE A O 1
ATOM 588 N N . ARG A 1 74 ? -20.229 25.620 -8.997 1.00 80.50 74 ARG A N 1
ATOM 589 C CA . ARG A 1 74 ? -19.765 24.908 -7.801 1.00 80.50 74 ARG A CA 1
ATOM 590 C C . ARG A 1 74 ? -18.298 25.247 -7.506 1.00 80.50 74 ARG A C 1
ATOM 592 O O . ARG A 1 74 ? -17.399 24.526 -7.944 1.00 80.50 74 ARG A O 1
ATOM 599 N N . PRO A 1 75 ? -18.029 26.334 -6.761 1.00 75.69 75 PRO A N 1
ATOM 600 C CA . PRO A 1 75 ? -16.663 26.725 -6.396 1.00 75.69 75 PRO A CA 1
ATOM 601 C C . PRO A 1 75 ? -15.918 25.652 -5.583 1.00 75.69 75 PRO A C 1
ATOM 603 O O . PRO A 1 75 ? -14.697 25.509 -5.695 1.00 75.69 75 PRO A O 1
ATOM 606 N N . ASP A 1 76 ? -16.678 24.890 -4.797 1.00 67.88 76 ASP A N 1
ATOM 607 C CA . ASP A 1 76 ? -16.257 23.835 -3.878 1.00 67.88 76 ASP A CA 1
ATOM 608 C C . ASP A 1 76 ? -15.967 22.487 -4.558 1.00 67.88 76 ASP A C 1
ATOM 610 O O . ASP A 1 76 ? -15.285 21.652 -3.970 1.00 67.88 76 ASP A O 1
ATOM 614 N N . MET A 1 77 ? -16.429 22.275 -5.795 1.00 78.31 77 MET A N 1
ATOM 615 C CA . MET A 1 77 ? -16.219 21.015 -6.517 1.00 78.31 77 MET A CA 1
ATOM 616 C C . MET A 1 77 ? -14.748 20.829 -6.887 1.00 78.31 77 MET A C 1
ATOM 618 O O . MET A 1 77 ? -14.119 21.732 -7.447 1.00 78.31 77 MET A O 1
ATOM 622 N N . ILE A 1 78 ? -14.195 19.652 -6.617 1.00 78.38 78 ILE A N 1
ATOM 623 C CA . ILE A 1 78 ? -12.806 19.323 -6.934 1.00 78.38 78 ILE A CA 1
ATOM 624 C C . ILE A 1 78 ? -12.711 18.863 -8.386 1.00 78.38 78 ILE A C 1
ATOM 626 O O . ILE A 1 78 ? -13.508 18.050 -8.841 1.00 78.38 78 ILE A O 1
ATOM 630 N N . VAL A 1 79 ? -11.755 19.417 -9.136 1.00 82.31 79 VAL A N 1
ATOM 631 C CA . VAL A 1 79 ? -11.598 19.117 -10.565 1.00 82.31 79 VAL A CA 1
ATOM 632 C C . VAL A 1 79 ? -10.184 18.629 -10.835 1.00 82.31 79 VAL A C 1
ATOM 634 O O . VAL A 1 79 ? -9.212 19.335 -10.548 1.00 82.31 79 VAL A O 1
ATOM 637 N N . PHE A 1 80 ? -10.097 17.436 -11.413 1.00 83.19 80 PHE A N 1
ATOM 638 C CA . PHE A 1 80 ? -8.885 16.843 -11.953 1.00 83.19 80 PHE A CA 1
ATOM 639 C C . PHE A 1 80 ? -8.883 17.008 -13.467 1.00 83.19 80 PHE A C 1
ATOM 641 O O . PHE A 1 80 ? -9.817 16.574 -14.137 1.00 83.19 80 PHE A O 1
ATOM 648 N N . MET A 1 81 ? -7.837 17.622 -14.014 1.00 82.50 81 MET A N 1
ATOM 649 C CA . MET A 1 81 ? -7.689 17.736 -15.467 1.00 82.50 81 MET A CA 1
ATOM 650 C C . MET A 1 81 ? -6.928 16.539 -16.024 1.00 82.50 81 MET A C 1
ATOM 652 O O . MET A 1 81 ? -5.925 16.140 -15.447 1.00 82.50 81 MET A O 1
ATOM 656 N N . MET A 1 82 ? -7.360 15.997 -17.156 1.00 83.06 82 MET A N 1
ATOM 657 C CA . MET A 1 82 ? -6.711 14.901 -17.872 1.00 83.06 82 MET A CA 1
ATOM 658 C C . MET A 1 82 ? -6.169 15.430 -19.204 1.00 83.06 82 MET A C 1
ATOM 660 O O . MET A 1 82 ? -6.907 16.044 -19.963 1.00 83.06 82 MET A O 1
ATOM 664 N N . THR A 1 83 ? -4.884 15.226 -19.498 1.00 79.56 83 THR A N 1
ATOM 665 C CA . THR A 1 83 ? -4.237 15.737 -20.723 1.00 79.56 83 THR A CA 1
ATOM 666 C C . THR A 1 83 ? -3.372 14.678 -21.399 1.00 79.56 83 THR A C 1
ATOM 668 O O . THR A 1 83 ? -2.682 13.917 -20.729 1.00 79.56 83 THR A O 1
ATOM 671 N N . ALA A 1 84 ? -3.351 14.653 -22.734 1.00 67.62 84 ALA A N 1
ATOM 672 C CA . ALA A 1 84 ? -2.420 13.836 -23.524 1.00 67.62 84 ALA A CA 1
ATOM 673 C C . ALA A 1 84 ? -1.062 14.531 -23.798 1.00 67.62 84 ALA A C 1
ATOM 675 O O . ALA A 1 84 ? -0.118 13.889 -24.253 1.00 67.62 84 ALA A O 1
ATOM 676 N N . ASN A 1 85 ? -0.951 15.840 -23.524 1.00 62.62 85 ASN A N 1
ATOM 677 C CA . ASN A 1 85 ? 0.199 16.690 -23.868 1.00 62.62 85 ASN A CA 1
ATOM 678 C C . ASN A 1 85 ? 0.952 17.200 -22.622 1.00 62.62 85 ASN A C 1
ATOM 680 O O . ASN A 1 85 ? 0.506 17.009 -21.492 1.00 62.62 85 ASN A O 1
ATOM 684 N N . ASN A 1 86 ? 2.093 17.873 -22.836 1.00 56.47 86 ASN A N 1
ATOM 685 C CA . ASN A 1 86 ? 2.945 18.430 -21.776 1.00 56.47 86 ASN A CA 1
ATOM 686 C C . ASN A 1 86 ? 2.136 19.285 -20.768 1.00 56.47 86 ASN A C 1
ATOM 688 O O . ASN A 1 86 ? 1.304 20.092 -21.172 1.00 56.47 86 ASN A O 1
ATOM 692 N N . ILE A 1 87 ? 2.401 19.106 -19.470 1.00 58.16 87 ILE A N 1
ATOM 693 C CA . ILE A 1 87 ? 1.680 19.705 -18.328 1.00 58.16 87 ILE A CA 1
ATOM 694 C C . ILE A 1 87 ? 2.024 21.196 -18.152 1.00 58.16 87 ILE A C 1
ATOM 696 O O . ILE A 1 87 ? 1.252 21.955 -17.565 1.00 58.16 87 ILE A O 1
ATOM 700 N N . ASP A 1 88 ? 3.164 21.647 -18.685 1.00 53.53 88 ASP A N 1
ATOM 701 C CA . ASP A 1 88 ? 3.675 23.015 -18.512 1.00 53.53 88 ASP A CA 1
ATOM 702 C C . ASP A 1 88 ? 2.679 24.157 -18.833 1.00 53.53 88 ASP A C 1
ATOM 704 O O . ASP A 1 88 ? 2.605 25.093 -18.035 1.00 53.53 88 ASP A O 1
ATOM 708 N N . PRO A 1 89 ? 1.856 24.109 -19.903 1.00 56.91 89 PRO A N 1
ATOM 709 C CA . PRO A 1 89 ? 0.866 25.151 -20.204 1.00 56.91 89 PRO A CA 1
ATOM 710 C C . PRO A 1 89 ? -0.289 25.212 -19.193 1.00 56.91 89 PRO A C 1
ATOM 712 O O . PRO A 1 89 ? -0.970 26.232 -19.089 1.00 56.91 89 PRO A O 1
ATOM 715 N N . LEU A 1 90 ? -0.517 24.123 -18.454 1.00 57.84 90 LEU A N 1
ATOM 716 C CA . LEU A 1 90 ? -1.623 23.960 -17.513 1.00 57.84 90 LEU A CA 1
ATOM 717 C C . LEU A 1 90 ? -1.200 24.234 -16.061 1.00 57.84 90 LEU A C 1
ATOM 719 O O . LEU A 1 90 ? -2.065 24.412 -15.208 1.00 57.84 90 LEU A O 1
ATOM 723 N N . LYS A 1 91 ? 0.104 24.353 -15.762 1.00 56.06 91 LYS A N 1
ATOM 724 C CA . LYS A 1 91 ? 0.614 24.648 -14.405 1.00 56.06 91 LYS A CA 1
ATOM 725 C C . LYS A 1 91 ? -0.007 25.904 -13.785 1.00 56.06 91 LYS A C 1
ATOM 727 O O . LYS A 1 91 ? -0.349 25.896 -12.608 1.00 56.06 91 LYS A O 1
ATOM 732 N N . ASN A 1 92 ? -0.264 26.933 -14.594 1.00 57.38 92 ASN A N 1
ATOM 733 C CA . ASN A 1 92 ? -0.905 28.182 -14.160 1.00 57.38 92 ASN A CA 1
ATOM 734 C C . ASN A 1 92 ? -2.365 28.004 -13.683 1.00 57.38 92 ASN A C 1
ATOM 736 O O . ASN A 1 92 ? -2.967 28.950 -13.172 1.00 57.38 92 ASN A O 1
ATOM 740 N N . LEU A 1 93 ? -2.972 26.831 -13.898 1.00 56.09 93 LEU A N 1
ATOM 741 C CA . LEU A 1 93 ? -4.321 26.494 -13.435 1.00 56.09 93 LEU A CA 1
ATOM 742 C C . LEU A 1 93 ? -4.326 25.819 -12.055 1.00 56.09 93 LEU A C 1
ATOM 744 O O . LEU A 1 93 ? -5.347 25.892 -11.370 1.00 56.09 93 LEU A O 1
ATOM 748 N N . LEU A 1 94 ? -3.200 25.245 -11.608 1.00 51.59 94 LEU A N 1
ATOM 749 C CA . LEU A 1 94 ? -3.045 24.738 -10.234 1.00 51.59 94 LEU A CA 1
ATOM 750 C C . LEU A 1 94 ? -3.188 25.885 -9.222 1.00 51.59 94 LEU A C 1
ATOM 752 O O . LEU A 1 94 ? -3.902 25.767 -8.232 1.00 51.59 94 LEU A O 1
ATOM 756 N N . GLU A 1 95 ? -2.628 27.052 -9.546 1.00 46.75 95 GLU A N 1
ATOM 757 C CA . GLU A 1 95 ? -2.777 28.286 -8.758 1.00 46.75 95 GLU A CA 1
ATOM 758 C C . GLU A 1 95 ? -4.207 28.865 -8.784 1.00 46.75 95 GLU A C 1
ATOM 760 O O . GLU A 1 95 ? -4.534 29.758 -8.006 1.00 46.75 95 GLU A O 1
ATOM 765 N N . LYS A 1 96 ? -5.083 28.367 -9.670 1.00 48.12 96 LYS A N 1
ATOM 766 C CA . LYS A 1 96 ? -6.464 28.848 -9.870 1.00 48.12 96 LYS A CA 1
ATOM 767 C C . LYS A 1 96 ? -7.532 27.832 -9.452 1.00 48.12 96 LYS A C 1
ATOM 769 O O . LYS A 1 96 ? -8.703 28.007 -9.791 1.00 48.12 96 LYS A O 1
ATOM 774 N N . GLY A 1 97 ? -7.151 26.793 -8.705 1.00 51.97 97 GLY A N 1
ATOM 775 C CA . GLY A 1 97 ? -8.088 25.861 -8.070 1.00 51.97 97 GLY A CA 1
ATOM 776 C C . GLY A 1 97 ? -8.378 24.569 -8.840 1.00 51.97 97 GLY A C 1
ATOM 777 O O . GLY A 1 97 ? -9.391 23.926 -8.551 1.00 51.97 97 GLY A O 1
ATOM 778 N N . VAL A 1 98 ? -7.527 24.190 -9.804 1.00 54.66 98 VAL A N 1
ATOM 779 C CA . VAL A 1 98 ? -7.430 22.794 -10.272 1.00 54.66 98 VAL A CA 1
ATOM 780 C C . VAL A 1 98 ? -6.664 22.003 -9.219 1.00 54.66 98 VAL A C 1
ATOM 782 O O . VAL A 1 98 ? -5.564 22.397 -8.840 1.00 54.66 98 VAL A O 1
ATOM 785 N N . SER A 1 99 ? -7.234 20.898 -8.744 1.00 54.62 99 SER A N 1
ATOM 786 C CA . SER A 1 99 ? -6.641 20.139 -7.639 1.00 54.62 99 SER A CA 1
ATOM 787 C C . SER A 1 99 ? -5.401 19.363 -8.078 1.00 54.62 99 SER A C 1
ATOM 789 O O . SER A 1 99 ? -4.427 19.310 -7.335 1.00 54.62 99 SER A O 1
ATOM 791 N N . THR A 1 100 ? -5.406 18.777 -9.280 1.00 64.25 100 THR A N 1
ATOM 792 C CA . THR A 1 100 ? -4.259 18.068 -9.879 1.00 64.25 100 THR A CA 1
ATOM 793 C C . THR A 1 100 ? -4.462 17.920 -11.397 1.00 64.25 100 THR A C 1
ATOM 795 O O . THR A 1 100 ? -5.597 17.907 -11.880 1.00 64.25 100 THR A O 1
ATOM 798 N N . ILE A 1 101 ? -3.364 17.823 -12.158 1.00 68.25 101 ILE A N 1
ATOM 799 C CA . ILE A 1 101 ? -3.362 17.550 -13.605 1.00 68.25 101 ILE A CA 1
ATOM 800 C C . ILE A 1 101 ? -2.761 16.160 -13.837 1.00 68.25 101 ILE A C 1
ATOM 802 O O . ILE A 1 101 ? -1.645 15.893 -13.401 1.00 68.25 101 ILE A O 1
ATOM 806 N N . MET A 1 102 ? -3.491 15.300 -14.539 1.00 71.69 102 MET A N 1
ATOM 807 C CA . MET A 1 102 ? -3.120 13.931 -14.881 1.00 71.69 102 MET A CA 1
ATOM 808 C C . MET A 1 102 ? -2.705 13.828 -16.345 1.00 71.69 102 MET A C 1
ATOM 810 O O . MET A 1 102 ? -3.403 14.320 -17.234 1.00 71.69 102 MET A O 1
ATOM 814 N N . GLN A 1 103 ? -1.596 13.139 -16.603 1.00 72.06 103 GLN A N 1
ATOM 815 C CA . GLN A 1 103 ? -1.136 12.866 -17.960 1.00 72.06 103 GLN A CA 1
ATOM 816 C C . GLN A 1 103 ? -1.619 11.486 -18.419 1.00 72.06 103 GLN A C 1
ATOM 818 O O . GLN A 1 103 ? -1.322 10.479 -17.785 1.00 72.06 103 GLN A O 1
ATOM 823 N N . LYS A 1 104 ? -2.353 11.430 -19.533 1.00 73.56 104 LYS A N 1
ATOM 824 C CA . LYS A 1 104 ? -2.720 10.181 -20.206 1.00 73.56 104 LYS A CA 1
ATOM 825 C C . LYS A 1 104 ? -1.485 9.607 -20.935 1.00 73.56 104 LYS A C 1
ATOM 827 O O . LYS A 1 104 ? -0.788 10.372 -21.606 1.00 73.56 104 LYS A O 1
ATOM 832 N N . PRO A 1 105 ? -1.232 8.285 -20.875 1.00 65.62 105 PRO A N 1
ATOM 833 C CA . PRO A 1 105 ? -1.962 7.285 -20.093 1.00 65.62 105 PRO A CA 1
ATOM 834 C C . PRO A 1 105 ? -1.570 7.336 -18.606 1.00 65.62 105 PRO A C 1
ATOM 836 O O . PRO A 1 105 ? -0.386 7.341 -18.279 1.00 65.62 105 PRO A O 1
ATOM 839 N N . PHE A 1 106 ? -2.562 7.331 -17.713 1.00 65.62 106 PHE A N 1
ATOM 840 C CA . PHE A 1 106 ? -2.359 7.334 -16.259 1.00 65.62 106 PHE A CA 1
ATOM 841 C C . PHE A 1 106 ? -2.710 5.978 -15.640 1.00 65.62 106 PHE A C 1
ATOM 843 O O . PHE A 1 106 ? -3.482 5.202 -16.207 1.00 65.62 106 PHE A O 1
ATOM 850 N N . ASN A 1 107 ? -2.141 5.677 -14.471 1.00 63.91 107 ASN A N 1
ATOM 851 C CA . ASN A 1 107 ? -2.458 4.446 -13.754 1.00 63.91 107 ASN A CA 1
ATOM 852 C C . ASN A 1 107 ? -3.813 4.590 -13.042 1.00 63.91 107 ASN A C 1
ATOM 854 O O . ASN A 1 107 ? -4.043 5.535 -12.295 1.00 63.91 107 ASN A O 1
ATOM 858 N N . VAL A 1 108 ? -4.707 3.626 -13.241 1.00 65.75 108 VAL A N 1
ATOM 859 C CA . VAL A 1 108 ? -6.038 3.605 -12.623 1.00 65.75 108 VAL A CA 1
ATOM 860 C C . VAL A 1 108 ? -5.969 3.600 -11.091 1.00 65.75 108 VAL A C 1
ATOM 862 O O . VAL A 1 108 ? -6.764 4.266 -10.436 1.00 65.75 108 VAL A O 1
ATOM 865 N N . GLU A 1 109 ? -4.981 2.920 -10.506 1.00 58.62 109 GLU A N 1
ATOM 866 C CA . GLU A 1 109 ? -4.756 2.931 -9.056 1.00 58.62 109 GLU A CA 1
ATOM 867 C C . GLU A 1 109 ? -4.378 4.335 -8.548 1.00 58.62 109 GLU A C 1
ATOM 869 O O . GLU A 1 109 ? -4.708 4.710 -7.426 1.00 58.62 109 GLU A O 1
ATOM 874 N N . GLU A 1 110 ? -3.716 5.135 -9.386 1.00 61.75 110 GLU A N 1
ATOM 875 C CA . GLU A 1 110 ? -3.379 6.535 -9.110 1.00 61.75 110 GLU A CA 1
ATOM 876 C C . GLU A 1 110 ? -4.638 7.409 -9.107 1.00 61.75 110 GLU A C 1
ATOM 878 O O . GLU A 1 110 ? -4.817 8.219 -8.202 1.00 61.75 110 GLU A O 1
ATOM 883 N N . VAL A 1 111 ? -5.547 7.191 -10.065 1.00 69.31 111 VAL A N 1
ATOM 884 C CA . VAL A 1 111 ? -6.851 7.874 -10.139 1.00 69.31 111 VAL A CA 1
ATOM 885 C C . VAL A 1 111 ? -7.694 7.562 -8.909 1.00 69.31 111 VAL A C 1
ATOM 887 O O . VAL A 1 111 ? -8.217 8.479 -8.281 1.00 69.31 111 VAL A O 1
ATOM 890 N N . VAL A 1 112 ? -7.784 6.283 -8.527 1.00 67.69 112 VAL A N 1
ATOM 891 C CA . VAL A 1 112 ? -8.516 5.863 -7.325 1.00 67.69 112 VAL A CA 1
ATOM 892 C C . VAL A 1 112 ? -7.917 6.519 -6.083 1.00 67.69 112 VAL A C 1
ATOM 894 O O . VAL A 1 112 ? -8.666 7.129 -5.329 1.00 67.69 112 VAL A O 1
ATOM 897 N N . LYS A 1 113 ? -6.587 6.484 -5.908 1.00 60.53 113 LYS A N 1
ATOM 898 C CA . LYS A 1 113 ? -5.897 7.139 -4.778 1.00 60.53 113 LYS A CA 1
ATOM 899 C C . LYS A 1 113 ? -6.121 8.646 -4.735 1.00 60.53 113 LYS A C 1
ATOM 901 O O . LYS A 1 113 ? -6.269 9.213 -3.657 1.00 60.53 113 LYS A O 1
ATOM 906 N N . MET A 1 114 ? -6.135 9.304 -5.892 1.00 63.88 114 MET A N 1
ATOM 907 C CA . MET A 1 114 ? -6.378 10.741 -5.975 1.00 63.88 114 MET A CA 1
ATOM 908 C C . MET A 1 114 ? -7.808 11.090 -5.585 1.00 63.88 114 MET A C 1
ATOM 910 O O . MET A 1 114 ? -7.986 11.989 -4.773 1.00 63.88 114 MET A O 1
ATOM 914 N N . ILE A 1 115 ? -8.806 10.370 -6.109 1.00 68.62 115 ILE A N 1
ATOM 915 C CA . ILE A 1 115 ? -10.222 10.597 -5.786 1.00 68.62 115 ILE A CA 1
ATOM 916 C C . ILE A 1 115 ? -10.514 10.219 -4.328 1.00 68.62 115 ILE A C 1
ATOM 918 O O . ILE A 1 115 ? -11.214 10.957 -3.644 1.00 68.62 115 ILE A O 1
ATOM 922 N N . SER A 1 116 ? -9.937 9.130 -3.813 1.00 59.66 116 SER A N 1
ATOM 923 C CA . SER A 1 116 ? -10.067 8.755 -2.399 1.00 59.66 116 SER A CA 1
ATOM 924 C C . SER A 1 116 ? -9.346 9.736 -1.470 1.00 59.66 116 SER A C 1
ATOM 926 O O . SER A 1 116 ? -9.778 9.941 -0.342 1.00 59.66 116 SER A O 1
ATOM 928 N N . GLY A 1 117 ? -8.268 10.366 -1.949 1.00 52.41 117 GLY A N 1
ATOM 929 C CA . GLY A 1 117 ? -7.511 11.407 -1.254 1.00 52.41 117 GLY A CA 1
ATOM 930 C C . GLY A 1 117 ? -8.110 12.814 -1.365 1.00 52.41 117 GLY A C 1
ATOM 931 O O . GLY A 1 117 ? -7.527 13.762 -0.836 1.00 52.41 117 GLY A O 1
ATOM 932 N N . VAL A 1 118 ? -9.259 12.981 -2.036 1.00 55.94 118 VAL A N 1
ATOM 933 C CA . VAL A 1 118 ? -10.022 14.238 -2.081 1.00 55.94 118 VAL A CA 1
ATOM 934 C C . VAL A 1 118 ? -10.578 14.527 -0.688 1.00 55.94 118 VAL A C 1
ATOM 936 O O . VAL A 1 118 ? -11.655 14.078 -0.302 1.00 55.94 118 VAL A O 1
ATOM 939 N N . ARG A 1 119 ? -9.822 15.308 0.084 1.00 58.00 119 ARG A N 1
ATOM 940 C CA . ARG A 1 119 ? -10.213 15.749 1.424 1.00 58.00 119 ARG A CA 1
ATOM 941 C C . ARG A 1 119 ? -11.269 16.851 1.327 1.00 58.00 119 ARG A C 1
ATOM 943 O O . ARG A 1 119 ? -11.090 17.826 0.594 1.00 58.00 119 ARG A O 1
ATOM 950 N N . LYS A 1 120 ? -12.333 16.761 2.132 1.00 57.19 120 LYS A N 1
ATOM 951 C CA . LYS A 1 120 ? -13.065 17.973 2.536 1.00 57.19 120 LYS A CA 1
ATOM 952 C C . LYS A 1 120 ? -12.079 18.899 3.248 1.00 57.19 120 LYS A C 1
ATOM 954 O O . LYS A 1 120 ? -11.207 18.423 3.973 1.00 57.19 120 LYS A O 1
ATOM 959 N N . LYS A 1 121 ? -12.196 20.209 3.024 1.00 64.69 121 LYS A N 1
ATOM 960 C CA . LYS A 1 121 ? -11.378 21.193 3.740 1.00 64.69 121 LYS A CA 1
ATOM 961 C C . LYS A 1 121 ? -11.553 20.980 5.240 1.00 64.69 121 LYS A C 1
ATOM 963 O O . LYS A 1 121 ? -12.685 20.952 5.717 1.00 64.69 121 LYS A O 1
ATOM 968 N N . ALA A 1 122 ? -10.447 20.802 5.958 1.00 74.69 122 ALA A N 1
ATOM 969 C CA . ALA A 1 122 ? -10.509 20.628 7.400 1.00 74.69 122 ALA A CA 1
ATOM 970 C C . ALA A 1 122 ? -11.024 21.918 8.048 1.00 74.69 122 ALA A C 1
ATOM 972 O O . ALA A 1 122 ? -10.568 23.017 7.711 1.00 74.69 122 ALA A O 1
ATOM 973 N N . VAL A 1 123 ? -11.981 21.768 8.961 1.00 85.56 123 VAL A N 1
ATOM 974 C CA . VAL A 1 123 ? -12.635 22.881 9.642 1.00 85.56 123 VAL A CA 1
ATOM 975 C C . VAL A 1 123 ? -11.866 23.222 10.916 1.00 85.56 123 VAL A C 1
ATOM 977 O O . VAL A 1 123 ? -11.804 22.421 11.854 1.00 85.56 123 VAL A O 1
ATOM 980 N N . VAL A 1 124 ? -11.300 24.425 10.971 1.00 91.44 124 VAL A N 1
ATOM 981 C CA . VAL A 1 124 ? -10.542 24.932 12.121 1.00 91.44 124 VAL A CA 1
ATOM 982 C C . VAL A 1 124 ? -11.376 25.972 12.864 1.00 91.44 124 VAL A C 1
ATOM 984 O O . VAL A 1 124 ? -11.763 26.984 12.287 1.00 91.44 124 VAL A O 1
ATOM 987 N N . LEU A 1 125 ? -11.646 25.745 14.149 1.00 95.06 125 LEU A N 1
ATOM 988 C CA . LEU A 1 125 ? -12.306 26.719 15.021 1.00 95.06 125 LEU A CA 1
ATOM 989 C C . LEU A 1 125 ? -11.262 27.495 15.825 1.00 95.06 125 LEU A C 1
ATOM 991 O O . LEU A 1 125 ? -10.545 26.912 16.634 1.00 95.06 125 LEU A O 1
ATOM 995 N N . ILE A 1 126 ? -11.215 28.808 15.637 1.00 94.56 126 ILE A N 1
ATOM 996 C CA . ILE A 1 126 ? -10.371 29.726 16.401 1.00 94.56 126 ILE A CA 1
ATOM 997 C C . ILE A 1 126 ? -11.186 30.296 17.558 1.00 94.56 126 ILE A C 1
ATOM 999 O O . ILE A 1 126 ? -12.250 30.874 17.337 1.00 94.56 126 ILE A O 1
ATOM 1003 N N . VAL A 1 127 ? -10.681 30.152 18.779 1.00 93.50 127 VAL A N 1
ATOM 1004 C CA . VAL A 1 127 ? -11.292 30.670 20.004 1.00 93.50 127 VAL A CA 1
ATOM 1005 C C . VAL A 1 127 ? -10.288 31.584 20.685 1.00 93.50 127 VAL A C 1
ATOM 1007 O O . VAL A 1 127 ? -9.350 31.116 21.323 1.00 93.50 127 VAL A O 1
ATOM 1010 N N . ASP A 1 128 ? -10.467 32.884 20.509 1.00 90.75 128 ASP A N 1
ATOM 1011 C CA . ASP A 1 128 ? -9.560 33.925 21.000 1.00 90.75 128 ASP A CA 1
ATOM 1012 C C . ASP A 1 128 ? -10.404 35.177 21.256 1.00 90.75 128 ASP A C 1
ATOM 1014 O O . ASP A 1 128 ? -11.344 35.427 20.502 1.00 90.75 128 ASP A O 1
ATOM 1018 N N . ASP A 1 129 ? -10.144 35.956 22.301 1.00 90.75 129 ASP A N 1
ATOM 1019 C CA . ASP A 1 129 ? -10.925 37.159 22.601 1.00 90.75 129 ASP A CA 1
ATOM 1020 C C . ASP A 1 129 ? -10.505 38.366 21.739 1.00 90.75 129 ASP A C 1
ATOM 1022 O O . ASP A 1 129 ? -11.334 39.237 21.443 1.00 90.75 129 ASP A O 1
ATOM 1026 N N . SER A 1 130 ? -9.280 38.360 21.205 1.00 91.19 130 SER A N 1
ATOM 1027 C CA . SER A 1 130 ? -8.744 39.375 20.294 1.00 91.19 130 SER A CA 1
ATOM 1028 C C . SER A 1 130 ? -9.339 39.260 18.886 1.00 91.19 130 SER A C 1
ATOM 1030 O O . SER A 1 130 ? -9.068 38.329 18.129 1.00 91.19 130 SER A O 1
ATOM 1032 N N . GLU A 1 131 ? -10.134 40.255 18.480 1.00 90.81 131 GLU A N 1
ATOM 1033 C CA . GLU A 1 131 ? -10.676 40.338 17.114 1.00 90.81 131 GLU A CA 1
ATOM 1034 C C . GLU A 1 131 ? -9.574 40.422 16.050 1.00 90.81 131 GLU A C 1
ATOM 1036 O O . GLU A 1 131 ? -9.685 39.799 14.993 1.00 90.81 131 GLU A O 1
ATOM 1041 N N . ALA A 1 132 ? -8.489 41.139 16.352 1.00 88.31 132 ALA A N 1
ATOM 1042 C CA . ALA A 1 132 ? -7.350 41.277 15.454 1.00 88.31 132 ALA A CA 1
ATOM 1043 C C . ALA A 1 132 ? -6.654 39.927 15.208 1.00 88.31 132 ALA A C 1
ATOM 1045 O O . ALA A 1 132 ? -6.363 39.589 14.056 1.00 88.31 132 ALA A O 1
ATOM 1046 N N . ASP A 1 133 ? -6.445 39.133 16.263 1.00 87.38 133 ASP A N 1
ATOM 1047 C CA . ASP A 1 133 ? -5.795 37.820 16.172 1.00 87.38 133 ASP A CA 1
ATOM 1048 C C . ASP A 1 133 ? -6.698 36.842 15.409 1.00 87.38 133 ASP A C 1
ATOM 1050 O O . ASP A 1 133 ? -6.238 36.176 14.477 1.00 87.38 133 ASP A O 1
ATOM 1054 N N . ARG A 1 134 ? -8.005 36.820 15.725 1.00 92.94 134 ARG A N 1
ATOM 1055 C CA . ARG A 1 134 ? -8.991 35.997 15.006 1.00 92.94 134 ARG A CA 1
ATOM 1056 C C . ARG A 1 134 ? -9.033 36.325 13.518 1.00 92.94 134 ARG A C 1
ATOM 1058 O O . ARG A 1 134 ? -9.015 35.400 12.708 1.00 92.94 134 ARG A O 1
ATOM 1065 N N . SER A 1 135 ? -9.087 37.608 13.150 1.00 88.44 135 SER A N 1
ATOM 1066 C CA . SER A 1 135 ? -9.142 38.031 11.744 1.00 88.44 135 SER A CA 1
ATOM 1067 C C . SER A 1 135 ? -7.873 37.621 11.000 1.00 88.44 135 SER A C 1
ATOM 1069 O O . SER A 1 135 ? -7.947 36.989 9.948 1.00 88.44 135 SER A O 1
ATOM 1071 N N . THR A 1 136 ? -6.709 37.901 11.590 1.00 88.69 136 THR A N 1
ATOM 1072 C CA . THR A 1 136 ? -5.404 37.599 10.986 1.00 88.69 136 THR A CA 1
ATOM 1073 C C . THR A 1 136 ? -5.222 36.096 10.769 1.00 88.69 136 THR A C 1
ATOM 1075 O O . THR A 1 136 ? -4.877 35.658 9.671 1.00 88.69 136 THR A O 1
ATOM 1078 N N . LEU A 1 137 ? -5.495 35.278 11.790 1.00 88.25 137 LEU A N 1
ATOM 1079 C CA . LEU A 1 137 ? -5.386 33.822 11.680 1.00 88.25 137 LEU A CA 1
ATOM 1080 C C . LEU A 1 137 ? -6.423 33.239 10.713 1.00 88.25 137 LEU A C 1
ATOM 1082 O O . LEU A 1 137 ? -6.100 32.315 9.967 1.00 88.25 137 LEU A O 1
ATOM 1086 N N . SER A 1 138 ? -7.640 33.792 10.678 1.00 91.06 138 SER A N 1
ATOM 1087 C CA . SER A 1 138 ? -8.679 33.345 9.745 1.00 91.06 138 SER A CA 1
ATOM 1088 C C . SER A 1 138 ? -8.276 33.561 8.292 1.00 91.06 138 SER A C 1
ATOM 1090 O O . SER A 1 138 ? -8.448 32.653 7.479 1.00 91.06 138 SER A O 1
ATOM 1092 N N . GLU A 1 139 ? -7.697 34.717 7.959 1.00 82.94 139 GLU A N 1
ATOM 1093 C CA . GLU A 1 139 ? -7.204 35.006 6.608 1.00 82.94 139 GLU A CA 1
ATOM 1094 C C . GLU A 1 139 ? -6.064 34.065 6.204 1.00 82.94 139 GLU A C 1
ATOM 1096 O O . GLU A 1 139 ? -6.107 33.462 5.127 1.00 82.94 139 GLU A O 1
ATOM 1101 N N . ILE A 1 140 ? -5.075 33.883 7.085 1.00 80.12 140 ILE A N 1
ATOM 1102 C CA . ILE A 1 140 ? -3.908 33.032 6.824 1.00 80.12 140 ILE A CA 1
ATOM 1103 C C . ILE A 1 140 ? -4.326 31.570 6.619 1.00 80.12 140 ILE A C 1
ATOM 1105 O O . ILE A 1 140 ? -3.916 30.944 5.640 1.00 80.12 140 ILE A O 1
ATOM 1109 N N . LEU A 1 141 ? -5.146 31.016 7.516 1.00 82.38 141 LEU A N 1
ATOM 1110 C CA . LEU A 1 141 ? -5.574 29.617 7.437 1.00 82.38 141 LEU A CA 1
ATOM 1111 C C . LEU A 1 141 ? -6.517 29.378 6.250 1.00 82.38 141 LEU A C 1
ATOM 1113 O O . LEU A 1 141 ? -6.372 28.376 5.548 1.00 82.38 141 LEU A O 1
ATOM 1117 N N . SER A 1 142 ? -7.407 30.328 5.946 1.00 82.38 142 SER A N 1
ATOM 1118 C CA . SER A 1 142 ? -8.269 30.241 4.759 1.00 82.38 142 SER A CA 1
ATOM 1119 C C . SER A 1 142 ? -7.452 30.245 3.464 1.00 82.38 142 SER A C 1
ATOM 1121 O O . SER A 1 142 ? -7.715 29.445 2.564 1.00 82.38 142 SER A O 1
ATOM 1123 N N . ALA A 1 143 ? -6.410 31.083 3.374 1.00 70.75 143 ALA A N 1
ATOM 1124 C CA . ALA A 1 143 ? -5.497 31.113 2.227 1.00 70.75 143 ALA A CA 1
ATOM 1125 C C . ALA A 1 143 ? -4.695 29.808 2.065 1.00 70.75 143 ALA A C 1
ATOM 1127 O O . ALA A 1 143 ? -4.294 29.459 0.955 1.00 70.75 143 ALA A O 1
ATOM 1128 N N . LYS A 1 144 ? -4.482 29.068 3.160 1.00 68.50 144 LYS A N 1
ATOM 1129 C CA . LYS A 1 144 ? -3.842 27.743 3.168 1.00 68.50 144 LYS A CA 1
A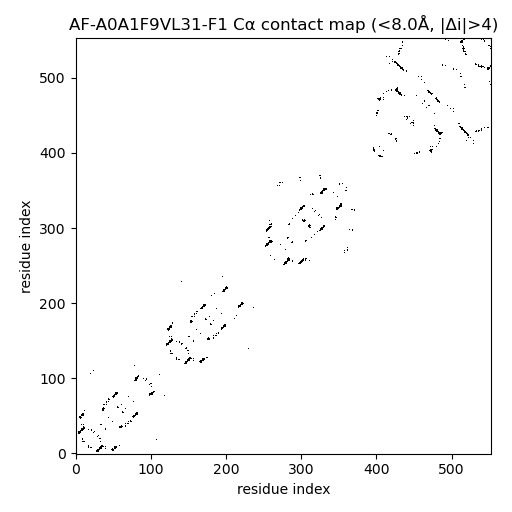TOM 1130 C C . LYS A 1 144 ? -4.816 26.584 2.927 1.00 68.50 144 LYS A C 1
ATOM 1132 O O . LYS A 1 144 ? -4.380 25.439 2.893 1.00 68.50 144 LYS A O 1
ATOM 1137 N N . GLY A 1 145 ? -6.097 26.874 2.689 1.00 68.44 145 GLY A N 1
ATOM 1138 C CA . GLY A 1 145 ? -7.090 25.889 2.259 1.00 68.44 145 GLY A CA 1
ATOM 1139 C C . GLY A 1 145 ? -7.942 25.279 3.374 1.00 68.44 145 GLY A C 1
ATOM 1140 O O . GLY A 1 145 ? -8.693 24.349 3.088 1.00 68.44 145 GLY A O 1
ATOM 1141 N N . PHE A 1 146 ? -7.872 25.796 4.603 1.00 77.88 146 PHE A N 1
ATOM 1142 C CA . PHE A 1 146 ? -8.754 25.390 5.703 1.00 77.88 146 PHE A CA 1
ATOM 1143 C C . PHE A 1 146 ? -10.093 26.135 5.657 1.00 77.88 146 PHE A C 1
ATOM 1145 O O . PHE A 1 146 ? -10.154 27.277 5.203 1.00 77.88 146 PHE A O 1
ATOM 1152 N N . ASP A 1 147 ? -11.156 25.513 6.167 1.00 82.38 147 ASP A N 1
ATOM 1153 C CA . ASP A 1 147 ? -12.416 26.211 6.436 1.00 82.38 147 ASP A CA 1
ATOM 1154 C C . ASP A 1 147 ? -12.382 26.737 7.872 1.00 82.38 147 ASP A C 1
ATOM 1156 O O . ASP A 1 147 ? -12.282 25.968 8.825 1.00 82.38 147 ASP A O 1
ATOM 1160 N N . VAL A 1 148 ? -12.428 28.056 8.048 1.00 89.56 148 VAL A N 1
ATOM 1161 C CA . VAL A 1 148 ? -12.212 28.665 9.365 1.00 89.56 148 VAL A CA 1
ATOM 1162 C C . VAL A 1 148 ? -13.522 29.134 9.985 1.00 89.56 148 VAL A C 1
ATOM 1164 O O . VAL A 1 148 ? -14.320 29.838 9.366 1.00 89.56 148 VAL A O 1
ATOM 1167 N N . LEU A 1 149 ? -13.723 28.760 11.243 1.00 93.56 149 LEU A N 1
ATOM 1168 C CA . LEU A 1 149 ? -14.745 29.293 12.131 1.00 93.56 149 LEU A CA 1
ATOM 1169 C C . LEU A 1 149 ? -14.061 30.108 13.229 1.00 93.56 149 LEU A C 1
ATOM 1171 O O . LEU A 1 149 ? -12.946 29.794 13.639 1.00 93.56 149 LEU A O 1
ATOM 1175 N N . ALA A 1 150 ? -14.739 31.129 13.737 1.00 93.12 150 ALA A N 1
ATOM 1176 C CA . ALA A 1 150 ? -14.214 31.991 14.785 1.00 93.12 150 ALA A CA 1
ATOM 1177 C C . ALA A 1 150 ? -15.251 32.143 15.900 1.00 93.12 150 ALA A C 1
ATOM 1179 O O . ALA A 1 150 ? -16.435 32.310 15.617 1.00 93.12 150 ALA A O 1
ATOM 1180 N N . ALA A 1 151 ? -14.785 32.100 17.144 1.00 94.25 151 ALA A N 1
ATOM 1181 C CA . ALA A 1 151 ? -15.554 32.395 18.341 1.00 94.25 151 ALA A CA 1
ATOM 1182 C C . ALA A 1 151 ? -14.747 33.346 19.229 1.00 94.25 151 ALA A C 1
ATOM 1184 O O . ALA A 1 151 ? -13.538 33.193 19.394 1.00 94.25 151 ALA A O 1
ATOM 1185 N N . SER A 1 152 ? -15.425 34.336 19.795 1.00 90.56 152 SER A N 1
ATOM 1186 C CA . SER A 1 152 ? -14.826 35.351 20.667 1.00 90.56 152 SER A CA 1
ATOM 1187 C C . SER A 1 152 ? -14.794 34.943 22.143 1.00 90.56 152 SER A C 1
ATOM 1189 O O . SER A 1 152 ? -14.134 35.587 22.955 1.00 90.56 152 SER A O 1
ATOM 1191 N N . GLN A 1 153 ? -15.548 33.899 22.502 1.00 91.62 153 GLN A N 1
ATOM 1192 C CA . GLN A 1 153 ? -15.793 33.461 23.876 1.00 91.62 153 GLN A CA 1
ATOM 1193 C C . GLN A 1 153 ? -15.928 31.933 23.954 1.00 91.62 153 GLN A C 1
ATOM 1195 O O . GLN A 1 153 ? -16.282 31.268 22.974 1.00 91.62 153 GLN A O 1
ATOM 1200 N N . GLY A 1 154 ? -15.700 31.365 25.140 1.00 88.44 154 GLY A N 1
ATOM 1201 C CA . GLY A 1 154 ? -15.795 29.927 25.386 1.00 88.44 154 GLY A CA 1
ATOM 1202 C C . GLY A 1 154 ? -17.206 29.363 25.182 1.00 88.44 154 GLY A C 1
ATOM 1203 O O . GLY A 1 154 ? -17.360 28.294 24.590 1.00 88.44 154 GLY A O 1
ATOM 1204 N N . LEU A 1 155 ? -18.252 30.073 25.622 1.00 89.62 155 LEU A N 1
ATOM 1205 C CA . LEU A 1 155 ? -19.651 29.664 25.409 1.00 89.62 155 LEU A CA 1
ATOM 1206 C C . LEU A 1 155 ? -20.016 29.576 23.922 1.00 89.62 155 LEU A C 1
ATOM 1208 O O . LEU A 1 155 ? -20.588 28.573 23.493 1.00 89.62 155 LEU A O 1
ATOM 1212 N N . GLU A 1 156 ? -19.638 30.587 23.142 1.00 92.12 156 GLU A N 1
ATOM 1213 C CA . GLU A 1 156 ? -19.859 30.640 21.691 1.00 92.12 156 GLU A CA 1
ATOM 1214 C C . GLU A 1 156 ? -19.150 29.474 20.981 1.00 92.12 156 GLU A C 1
ATOM 1216 O O . GLU A 1 156 ? -19.719 28.817 20.102 1.00 92.12 156 GLU A O 1
ATOM 1221 N N . ALA A 1 157 ? -17.930 29.146 21.415 1.00 91.38 157 ALA A N 1
ATOM 1222 C CA . ALA A 1 157 ? -17.188 28.005 20.894 1.00 91.38 157 ALA A CA 1
ATOM 1223 C C . ALA A 1 157 ? -17.883 26.663 21.196 1.00 91.38 157 ALA A C 1
ATOM 1225 O O . ALA A 1 157 ? -17.948 25.786 20.332 1.00 91.38 157 ALA A O 1
ATOM 1226 N N . LEU A 1 158 ? -18.449 26.501 22.398 1.00 90.69 158 LEU A N 1
ATOM 1227 C CA . LEU A 1 158 ? -19.196 25.297 22.782 1.00 90.69 158 LEU A CA 1
ATOM 1228 C C . LEU A 1 158 ? -20.511 25.145 22.003 1.00 90.69 158 LEU A C 1
ATOM 1230 O O . LEU A 1 158 ? -20.895 24.021 21.681 1.00 90.69 158 LEU A O 1
ATOM 1234 N N . GLU A 1 159 ? -21.210 26.239 21.695 1.00 89.69 159 GLU A N 1
ATOM 1235 C CA . GLU A 1 159 ? -22.400 26.209 20.828 1.00 89.69 159 GLU A CA 1
ATOM 1236 C C . GLU A 1 159 ? -22.040 25.878 19.377 1.00 89.69 159 GLU A C 1
ATOM 1238 O O . GLU A 1 159 ? -22.711 25.066 18.731 1.00 89.69 159 GLU A O 1
ATOM 1243 N N . THR A 1 160 ? -20.934 26.438 18.887 1.00 88.56 160 THR A N 1
ATOM 1244 C CA . THR A 1 160 ? -20.415 26.152 17.547 1.00 88.56 160 THR A CA 1
ATOM 1245 C C . THR A 1 160 ? -20.072 24.670 17.397 1.00 88.56 160 THR A C 1
ATOM 1247 O O . THR A 1 160 ? -20.500 24.045 16.432 1.00 88.56 160 THR A O 1
ATOM 1250 N N . LEU A 1 161 ? -19.408 24.066 18.388 1.00 87.25 161 LEU A N 1
ATOM 1251 C CA . LEU A 1 161 ? -19.079 22.634 18.387 1.00 87.25 161 LEU A CA 1
ATOM 1252 C C . LEU A 1 161 ? -20.295 21.699 18.423 1.00 87.25 161 LEU A C 1
ATOM 1254 O O . LEU A 1 161 ? -20.188 20.548 18.012 1.00 87.25 161 LEU A O 1
ATOM 1258 N N . LYS A 1 162 ? -21.446 22.158 18.928 1.00 84.75 162 LYS A N 1
ATOM 1259 C CA . LYS A 1 162 ? -22.689 21.367 18.919 1.00 84.75 162 LYS A CA 1
ATOM 1260 C C . LYS A 1 162 ? -23.413 21.415 17.577 1.00 84.75 162 LYS A C 1
ATOM 1262 O O . LYS A 1 162 ? -24.211 20.529 17.290 1.00 84.75 162 LYS A O 1
ATOM 1267 N N . THR A 1 163 ? -23.201 22.476 16.802 1.00 81.25 163 THR A N 1
ATOM 1268 C CA . THR A 1 163 ? -23.972 22.772 15.585 1.00 81.25 163 THR A CA 1
ATOM 1269 C C . THR A 1 163 ? -23.174 22.571 14.303 1.00 81.25 163 THR A C 1
ATOM 1271 O O . THR A 1 163 ? -23.767 22.376 13.243 1.00 81.25 163 THR A O 1
ATOM 1274 N N . LYS A 1 164 ? -21.842 22.604 14.385 1.00 80.94 164 LYS A N 1
ATOM 1275 C CA . LYS A 1 164 ? -20.922 22.454 13.259 1.00 80.94 164 LYS A CA 1
ATOM 1276 C C . LYS A 1 164 ? -19.889 21.381 13.566 1.00 80.94 164 LYS A C 1
ATOM 1278 O O . LYS A 1 164 ? -19.457 21.235 14.707 1.00 80.94 164 LYS A O 1
ATOM 1283 N N . ASP A 1 165 ? -19.479 20.655 12.531 1.00 77.62 165 ASP A N 1
ATOM 1284 C CA . ASP A 1 165 ? -18.411 19.671 12.657 1.00 77.62 165 ASP A CA 1
ATOM 1285 C C . ASP A 1 165 ? -17.054 20.368 12.541 1.00 77.62 165 ASP A C 1
ATOM 1287 O O . ASP A 1 165 ? -16.781 21.059 11.560 1.00 77.62 165 ASP A O 1
ATOM 1291 N N . VAL A 1 166 ? -16.248 20.243 13.592 1.00 86.06 166 VAL A N 1
ATOM 1292 C CA . VAL A 1 166 ? -14.945 20.898 13.728 1.00 86.06 166 VAL A CA 1
ATOM 1293 C C . VAL A 1 166 ? -13.864 19.833 13.858 1.00 86.06 166 VAL A C 1
ATOM 1295 O O . VAL A 1 166 ? -13.988 18.890 14.658 1.00 86.06 166 VAL A O 1
ATOM 1298 N N . ASP A 1 167 ? -12.786 20.013 13.099 1.00 81.12 167 ASP A N 1
ATOM 1299 C CA . ASP A 1 167 ? -11.648 19.102 13.062 1.00 81.12 167 ASP A CA 1
ATOM 1300 C C . ASP A 1 167 ? -10.582 19.480 14.083 1.00 81.12 167 ASP A C 1
ATOM 1302 O O . ASP A 1 167 ? -10.120 18.618 14.837 1.00 81.12 167 ASP A O 1
ATOM 1306 N N . VAL A 1 168 ? -10.225 20.760 14.144 1.00 88.38 168 VAL A N 1
ATOM 1307 C CA . VAL A 1 168 ? -9.193 21.275 15.049 1.00 88.38 168 VAL A CA 1
ATOM 1308 C C . VAL A 1 168 ? -9.700 22.536 15.735 1.00 88.38 168 VAL A C 1
ATOM 1310 O O . VAL A 1 168 ? -10.283 23.405 15.092 1.00 88.38 168 VAL A O 1
ATOM 1313 N N . VAL A 1 169 ? -9.465 22.650 17.042 1.00 92.75 169 VAL A N 1
ATOM 1314 C CA . VAL A 1 169 ? -9.700 23.891 17.792 1.00 92.75 169 VAL A CA 1
ATOM 1315 C C . VAL A 1 169 ? -8.366 24.538 18.135 1.00 92.75 169 VAL A C 1
ATOM 1317 O O . VAL A 1 169 ? -7.502 23.889 18.723 1.00 92.75 169 VAL A O 1
ATOM 1320 N N . LEU A 1 170 ? -8.224 25.820 17.811 1.00 91.44 170 LEU A N 1
ATOM 1321 C CA . LEU A 1 170 ? -7.185 26.694 18.345 1.00 91.44 170 LEU A CA 1
ATOM 1322 C C . LEU A 1 170 ? -7.788 27.462 19.518 1.00 91.44 170 LEU A C 1
ATOM 1324 O O . LEU A 1 170 ? -8.706 28.252 19.317 1.00 91.44 170 LEU A O 1
ATOM 1328 N N . LEU A 1 171 ? -7.320 27.194 20.733 1.00 90.62 171 LEU A N 1
ATOM 1329 C CA . LEU A 1 171 ? -7.915 27.728 21.957 1.00 90.62 171 LEU A CA 1
ATOM 1330 C C . LEU A 1 171 ? -6.932 28.646 22.679 1.00 90.62 171 LEU A C 1
ATOM 1332 O O . LEU A 1 171 ? -5.924 28.160 23.196 1.00 90.62 171 LEU A O 1
ATOM 1336 N N . ASP A 1 172 ? -7.239 29.940 22.776 1.00 88.06 172 ASP A N 1
ATOM 1337 C CA . ASP A 1 172 ? -6.567 30.810 23.738 1.00 88.06 172 ASP A CA 1
ATOM 1338 C C . ASP A 1 172 ? -6.926 30.354 25.159 1.00 88.06 172 ASP A C 1
ATOM 1340 O O . ASP A 1 172 ? -8.080 30.072 25.496 1.00 88.06 172 ASP A O 1
ATOM 1344 N N . VAL A 1 173 ? -5.907 30.241 26.006 1.00 76.38 173 VAL A N 1
ATOM 1345 C CA . VAL A 1 173 ? -6.072 29.876 27.413 1.00 76.38 173 VAL A CA 1
ATOM 1346 C C . VAL A 1 173 ? -6.774 30.992 28.196 1.00 76.38 173 VAL A C 1
ATOM 1348 O O . VAL A 1 173 ? -7.423 30.710 29.204 1.00 76.38 173 VAL A O 1
ATOM 1351 N N . ARG A 1 174 ? -6.682 32.250 27.749 1.00 77.50 174 ARG A N 1
ATOM 1352 C CA . ARG A 1 174 ? -7.371 33.381 28.376 1.00 77.50 174 ARG A CA 1
ATOM 1353 C C . ARG A 1 174 ? -8.577 33.803 27.558 1.00 77.50 174 ARG A C 1
ATOM 1355 O O . ARG A 1 174 ? -8.435 34.411 26.510 1.00 77.50 174 ARG A O 1
ATOM 1362 N N . LEU A 1 175 ? -9.760 33.542 28.102 1.00 82.44 175 LEU A N 1
ATOM 1363 C CA . LEU A 1 175 ? -11.019 34.047 27.571 1.00 82.44 175 LEU A CA 1
ATOM 1364 C C . LEU A 1 175 ? -11.763 34.832 28.663 1.00 82.44 175 LEU A C 1
ATOM 1366 O O . LEU A 1 175 ? -11.594 34.551 29.854 1.00 82.44 175 LEU A O 1
ATOM 1370 N N . PRO A 1 176 ? -12.577 35.831 28.286 1.00 77.44 176 PRO A N 1
ATOM 1371 C CA . PRO A 1 176 ? -13.243 36.721 29.233 1.00 77.44 176 PRO A CA 1
ATOM 1372 C C . PRO A 1 176 ? -14.380 36.047 30.015 1.00 77.44 176 PRO A C 1
ATOM 1374 O O . PRO A 1 176 ? -14.713 36.498 31.110 1.00 77.44 176 PRO A O 1
ATOM 1377 N N . ASP A 1 177 ? -14.992 34.994 29.467 1.00 81.44 177 ASP A N 1
ATOM 1378 C CA . ASP A 1 177 ? -16.190 34.351 30.015 1.00 81.44 177 ASP A CA 1
ATOM 1379 C C . ASP A 1 177 ? -15.886 33.123 30.886 1.00 81.44 177 ASP A C 1
ATOM 1381 O O . ASP A 1 177 ? -16.601 32.858 31.856 1.00 81.44 177 ASP A O 1
ATOM 1385 N N . MET A 1 178 ? -14.831 32.369 30.569 1.00 78.88 178 MET A N 1
ATOM 1386 C CA . MET A 1 178 ? -14.365 31.241 31.375 1.00 78.88 178 MET A CA 1
ATOM 1387 C C . MET A 1 178 ? -12.904 30.890 31.078 1.00 78.88 178 MET A C 1
ATOM 1389 O O . MET A 1 178 ? -12.401 31.133 29.989 1.00 78.88 178 MET A O 1
ATOM 1393 N N . ASP A 1 179 ? -12.229 30.270 32.045 1.00 75.50 179 ASP A N 1
ATOM 1394 C CA . ASP A 1 179 ? -10.848 29.804 31.883 1.00 75.50 179 ASP A CA 1
ATOM 1395 C C . ASP A 1 179 ? -10.734 28.753 30.761 1.00 75.50 179 ASP A C 1
ATOM 1397 O O . ASP A 1 179 ? -11.557 27.831 30.685 1.00 75.50 179 ASP A O 1
ATOM 1401 N N . GLY A 1 180 ? -9.700 28.845 29.918 1.00 69.00 180 GLY A N 1
ATOM 1402 C CA . GLY A 1 180 ? -9.485 27.950 28.777 1.00 69.00 180 GLY A CA 1
ATOM 1403 C C . GLY A 1 180 ? -9.388 26.471 29.172 1.00 69.00 180 GLY A C 1
ATOM 1404 O O . GLY A 1 180 ? -9.833 25.600 28.426 1.00 69.00 180 GLY A O 1
ATOM 1405 N N . VAL A 1 181 ? -8.927 26.161 30.391 1.00 72.88 181 VAL A N 1
ATOM 1406 C CA . VAL A 1 181 ? -8.965 24.790 30.946 1.00 72.88 181 VAL A CA 1
ATOM 1407 C C . VAL A 1 181 ? -10.408 24.284 31.087 1.00 72.88 181 VAL A C 1
ATOM 1409 O O . VAL A 1 181 ? -10.707 23.131 30.775 1.00 72.88 181 VAL A O 1
ATOM 1412 N N . THR A 1 182 ? -11.319 25.147 31.542 1.00 80.12 182 THR A N 1
ATOM 1413 C CA . THR A 1 182 ? -12.740 24.814 31.723 1.00 80.12 182 THR A CA 1
ATOM 1414 C C . THR A 1 182 ? -13.435 24.630 30.376 1.00 80.12 182 THR A C 1
ATOM 1416 O O . THR A 1 182 ? -14.249 23.715 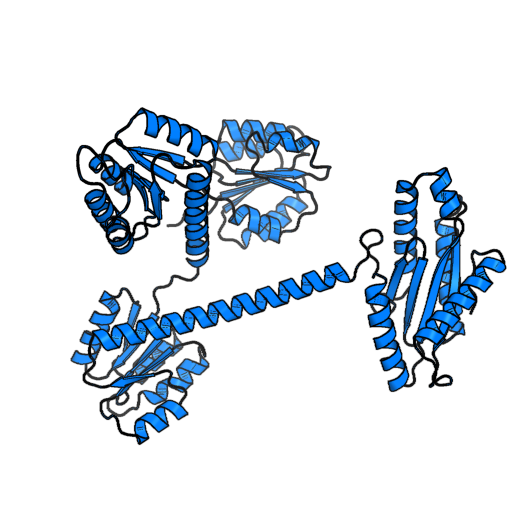30.224 1.00 80.12 182 THR A O 1
ATOM 1419 N N . VAL A 1 183 ? -13.101 25.467 29.387 1.00 84.00 183 VAL A N 1
ATOM 1420 C CA . VAL A 1 183 ? -13.581 25.308 28.005 1.00 84.00 183 VAL A CA 1
ATOM 1421 C C . VAL A 1 183 ? -13.166 23.950 27.469 1.00 84.00 183 VAL A C 1
ATOM 1423 O O . VAL A 1 183 ? -14.013 23.190 27.007 1.00 84.00 183 VAL A O 1
ATOM 1426 N N . LEU A 1 184 ? -11.885 23.614 27.600 1.00 82.50 184 LEU A N 1
ATOM 1427 C CA . LEU A 1 184 ? -11.332 22.362 27.115 1.00 82.50 184 LEU A CA 1
ATOM 1428 C C . LEU A 1 184 ? -12.037 21.135 27.698 1.00 82.50 184 LEU A C 1
ATOM 1430 O O . LEU A 1 184 ? -12.434 20.244 26.948 1.00 82.50 184 LEU A O 1
ATOM 1434 N N . GLU A 1 185 ? -12.244 21.091 29.015 1.00 80.88 185 GLU A N 1
ATOM 1435 C CA . GLU A 1 185 ? -12.948 19.974 29.657 1.00 80.88 185 GLU A CA 1
ATOM 1436 C C . GLU A 1 185 ? -14.373 19.814 29.116 1.00 80.88 185 GLU A C 1
ATOM 1438 O O . GLU A 1 185 ? -14.849 18.697 28.903 1.00 80.88 185 GLU A O 1
ATOM 1443 N N . ARG A 1 186 ? -15.066 20.928 28.864 1.00 86.06 186 ARG A N 1
ATOM 1444 C CA . ARG A 1 186 ? -16.417 20.910 28.292 1.00 86.06 186 ARG A CA 1
ATOM 1445 C C . ARG A 1 186 ? -16.408 20.493 26.825 1.00 86.06 186 ARG A C 1
ATOM 1447 O O . ARG A 1 186 ? -17.255 19.696 26.434 1.00 86.06 186 ARG A O 1
ATOM 1454 N N . MET A 1 187 ? -15.443 20.963 26.038 1.00 85.69 187 MET A N 1
ATOM 1455 C CA . MET A 1 187 ? -15.266 20.556 24.644 1.00 85.69 187 MET A CA 1
ATOM 1456 C C . MET A 1 187 ? -15.003 19.053 24.536 1.00 85.69 187 MET A C 1
ATOM 1458 O O . MET A 1 187 ? -15.644 18.378 23.736 1.00 85.69 187 MET A O 1
ATOM 1462 N N . LYS A 1 188 ? -14.140 18.504 25.398 1.00 78.81 188 LYS A N 1
ATOM 1463 C CA . LYS A 1 188 ? -13.851 17.065 25.455 1.00 78.81 188 LYS A CA 1
ATOM 1464 C C . LYS A 1 188 ? -15.039 16.226 25.918 1.00 78.81 188 LYS A C 1
ATOM 1466 O O . LYS A 1 188 ? -15.204 15.113 25.439 1.00 78.81 188 LYS A O 1
ATOM 1471 N N . LYS A 1 189 ? -15.905 16.751 26.789 1.00 80.38 189 LYS A N 1
ATOM 1472 C CA . LYS A 1 189 ? -17.178 16.088 27.123 1.00 80.38 189 LYS A CA 1
ATOM 1473 C C . LYS A 1 189 ? -18.156 16.054 25.946 1.00 80.38 189 LYS A C 1
ATOM 1475 O O . LYS A 1 189 ? -18.938 15.117 25.856 1.00 80.38 189 LYS A O 1
ATOM 1480 N N . ILE A 1 190 ? -18.130 17.062 25.072 1.00 79.56 190 ILE A N 1
ATOM 1481 C CA . ILE A 1 190 ? -18.978 17.118 23.870 1.00 79.56 190 ILE A CA 1
ATOM 1482 C C . ILE A 1 190 ? -18.422 16.203 22.771 1.00 79.56 190 ILE A C 1
ATOM 1484 O O . ILE A 1 190 ? -19.172 15.434 22.181 1.00 79.56 190 ILE A O 1
ATOM 1488 N N . LYS A 1 191 ? -17.114 16.277 22.502 1.00 77.31 191 LYS A N 1
ATOM 1489 C CA . LYS A 1 191 ? -16.419 15.481 21.482 1.00 77.31 191 LYS A CA 1
ATOM 1490 C C . LYS A 1 191 ? -15.070 14.998 22.050 1.00 77.31 191 LYS A C 1
ATOM 1492 O O . LYS A 1 191 ? -14.077 15.722 21.957 1.00 77.31 191 LYS A O 1
ATOM 1497 N N . PRO A 1 192 ? -15.004 13.786 22.643 1.00 74.00 192 PRO A N 1
ATOM 1498 C CA . PRO A 1 192 ? -13.787 13.265 23.287 1.00 74.00 192 PRO A CA 1
ATOM 1499 C C . PRO A 1 192 ? -12.562 13.200 22.363 1.00 74.00 192 PRO A C 1
ATOM 1501 O O . PRO A 1 192 ? -11.434 13.469 22.786 1.00 74.00 192 PRO A O 1
ATOM 1504 N N . THR A 1 193 ? -12.798 12.927 21.078 1.00 70.44 193 THR A N 1
ATOM 1505 C CA . THR A 1 193 ? -11.789 12.823 20.010 1.00 70.44 193 THR A CA 1
ATOM 1506 C C . THR A 1 193 ? -11.401 14.171 19.387 1.00 70.44 193 THR A C 1
ATOM 1508 O O . THR A 1 193 ? -10.643 14.216 18.421 1.00 70.44 193 THR A O 1
ATOM 1511 N N . LEU A 1 194 ? -11.908 15.298 19.902 1.00 80.00 194 LEU A N 1
ATOM 1512 C CA . LEU A 1 194 ? -11.603 16.623 19.359 1.00 80.00 194 LEU A CA 1
ATOM 1513 C C . LEU A 1 194 ? -10.131 16.986 19.576 1.00 80.00 194 LEU A C 1
ATOM 1515 O O . LEU A 1 194 ? -9.650 16.969 20.711 1.00 80.00 194 LEU A O 1
ATOM 1519 N N . SER A 1 195 ? -9.426 17.359 18.512 1.00 83.06 195 SER A N 1
ATOM 1520 C CA . SER A 1 195 ? -8.038 17.814 18.595 1.00 83.06 195 SER A CA 1
ATOM 1521 C C . SER A 1 195 ? -7.998 19.294 18.967 1.00 83.06 195 SER A C 1
ATOM 1523 O O . SER A 1 195 ? -8.604 20.123 18.289 1.00 83.06 195 SER A O 1
ATOM 1525 N N . ILE A 1 196 ? -7.301 19.625 20.056 1.00 85.62 196 ILE A N 1
ATOM 1526 C CA . ILE A 1 196 ? -7.219 20.990 20.589 1.00 85.62 196 ILE A CA 1
ATOM 1527 C C . ILE A 1 196 ? -5.747 21.393 20.677 1.00 85.62 196 ILE A C 1
ATOM 1529 O O . ILE A 1 196 ? -4.963 20.706 21.338 1.00 85.62 196 ILE A O 1
ATOM 1533 N N . ILE A 1 197 ? -5.392 22.503 20.030 1.00 86.38 197 ILE A N 1
ATOM 1534 C CA . ILE A 1 197 ? -4.113 23.200 20.183 1.00 86.38 197 ILE A CA 1
ATOM 1535 C C . ILE A 1 197 ? -4.357 24.387 21.113 1.00 86.38 197 ILE A C 1
ATOM 1537 O O . ILE A 1 197 ? -5.140 25.280 20.792 1.00 86.38 197 ILE A O 1
ATOM 1541 N N . ALA A 1 198 ? -3.698 24.398 22.268 1.00 84.19 198 ALA A N 1
ATOM 1542 C CA . ALA A 1 198 ? -3.782 25.526 23.188 1.00 84.19 198 ALA A CA 1
ATOM 1543 C C . ALA A 1 198 ? -2.765 26.604 22.793 1.00 84.19 198 ALA A C 1
ATOM 1545 O O . ALA A 1 198 ? -1.609 26.294 22.509 1.00 84.19 198 ALA A O 1
ATOM 1546 N N . ILE A 1 199 ? -3.169 27.869 22.816 1.00 83.31 199 ILE A N 1
ATOM 1547 C CA . ILE A 1 199 ? -2.311 29.021 22.548 1.00 83.31 199 ILE A CA 1
ATOM 1548 C C . ILE A 1 199 ? -2.212 29.846 23.837 1.00 83.31 199 ILE A C 1
ATOM 1550 O O . ILE A 1 199 ? -3.224 30.195 24.437 1.00 83.31 199 ILE A O 1
ATOM 1554 N N . THR A 1 200 ? -0.996 30.137 24.307 1.00 76.94 200 THR A N 1
ATOM 1555 C CA . THR A 1 200 ? -0.772 30.809 25.603 1.00 76.94 200 THR A CA 1
ATOM 1556 C C . THR A 1 200 ? 0.345 31.849 25.546 1.00 76.94 200 THR A C 1
ATOM 1558 O O . THR A 1 200 ? 1.353 31.650 24.882 1.00 76.94 200 THR A O 1
ATOM 1561 N N . GLY A 1 201 ? 0.199 32.963 26.271 1.00 67.69 201 GLY A N 1
ATOM 1562 C CA . GLY A 1 201 ? 1.219 34.017 26.387 1.00 67.69 201 GLY A CA 1
ATOM 1563 C C . GLY A 1 201 ? 2.144 33.933 27.614 1.00 67.69 201 GLY A C 1
ATOM 1564 O O . GLY A 1 201 ? 2.895 34.875 27.847 1.00 67.69 201 GLY A O 1
ATOM 1565 N N . TYR A 1 202 ? 2.084 32.870 28.432 1.00 61.91 202 TYR A N 1
ATOM 1566 C CA . TYR A 1 202 ? 2.833 32.773 29.702 1.00 61.91 202 TYR A CA 1
ATOM 1567 C C . TYR A 1 202 ? 3.817 31.599 29.745 1.00 61.91 202 TYR A C 1
ATOM 1569 O O . TYR A 1 202 ? 3.552 30.535 29.190 1.00 61.91 202 TYR A O 1
ATOM 1577 N N . SER A 1 203 ? 4.929 31.785 30.469 1.00 53.16 203 SER A N 1
ATOM 1578 C CA . SER A 1 203 ? 5.899 30.731 30.792 1.00 53.16 203 SER A CA 1
ATOM 1579 C C . SER A 1 203 ? 5.221 29.542 31.481 1.00 53.16 203 SER A C 1
ATOM 1581 O O . SER A 1 203 ? 4.439 29.704 32.416 1.00 53.16 203 SER A O 1
ATOM 1583 N N . LEU A 1 204 ? 5.538 28.346 30.992 1.00 50.22 204 LEU A N 1
ATOM 1584 C CA . LEU A 1 204 ? 4.764 27.110 31.112 1.00 50.22 204 LEU A CA 1
ATOM 1585 C C . LEU A 1 204 ? 5.015 26.269 32.382 1.00 50.22 204 LEU A C 1
ATOM 1587 O O . LEU A 1 204 ? 4.704 25.074 32.394 1.00 50.22 204 LEU A O 1
ATOM 1591 N N . ASP A 1 205 ? 5.539 26.850 33.459 1.00 49.91 205 ASP A N 1
ATOM 1592 C CA . ASP A 1 205 ? 5.838 26.082 34.673 1.00 49.91 205 ASP A CA 1
ATOM 1593 C C . ASP A 1 205 ? 4.538 25.602 35.355 1.00 49.91 205 ASP A C 1
ATOM 1595 O O . ASP A 1 205 ? 3.793 26.373 35.957 1.00 49.91 205 ASP A O 1
ATOM 1599 N N . GLY A 1 206 ? 4.239 24.302 35.220 1.00 54.06 206 GLY A N 1
ATOM 1600 C CA . GLY A 1 206 ? 3.127 23.591 35.876 1.00 54.06 206 GLY A CA 1
ATOM 1601 C C . GLY A 1 206 ? 1.833 23.423 35.060 1.00 54.06 206 GLY A C 1
ATOM 1602 O O . GLY A 1 206 ? 1.038 22.523 35.347 1.00 54.06 206 GLY A O 1
ATOM 1603 N N . ILE A 1 207 ? 1.618 24.224 34.008 1.00 54.59 207 ILE A N 1
ATOM 1604 C CA . ILE A 1 207 ? 0.379 24.177 33.203 1.00 54.59 207 ILE A CA 1
ATOM 1605 C C . ILE A 1 207 ? 0.453 23.112 32.095 1.00 54.59 207 ILE A C 1
ATOM 1607 O O . ILE A 1 207 ? -0.561 22.469 31.830 1.00 54.59 207 ILE A O 1
ATOM 1611 N N . ILE A 1 208 ? 1.633 22.845 31.505 1.00 54.81 208 ILE A N 1
ATOM 1612 C CA . ILE A 1 208 ? 1.795 21.803 30.462 1.00 54.81 208 ILE A CA 1
ATOM 1613 C C . ILE A 1 208 ? 1.343 20.440 30.974 1.00 54.81 208 ILE A C 1
ATOM 1615 O O . ILE A 1 208 ? 0.589 19.752 30.292 1.00 54.81 208 ILE A O 1
ATOM 1619 N N . ASP A 1 209 ? 1.797 20.048 32.165 1.00 53.31 209 ASP A N 1
ATOM 1620 C CA . ASP A 1 209 ? 1.516 18.720 32.717 1.00 53.31 209 ASP A CA 1
ATOM 1621 C C . ASP A 1 209 ? 0.013 18.559 33.013 1.00 53.31 209 ASP A C 1
ATOM 1623 O O . ASP A 1 209 ? -0.587 17.521 32.737 1.00 53.31 209 ASP A O 1
ATOM 1627 N N . THR A 1 210 ? -0.637 19.637 33.464 1.00 55.41 210 THR A N 1
ATOM 1628 C CA . THR A 1 210 ? -2.088 19.680 33.698 1.00 55.41 210 THR A CA 1
ATOM 1629 C C . THR A 1 210 ? -2.885 19.622 32.390 1.00 55.41 210 THR A C 1
ATOM 1631 O O . THR A 1 210 ? -3.869 18.892 32.300 1.00 55.41 210 THR A O 1
ATOM 1634 N N . MET A 1 211 ? -2.461 20.362 31.364 1.00 58.28 211 MET A N 1
ATOM 1635 C CA . MET A 1 211 ? -3.121 20.424 30.055 1.00 58.28 211 MET A CA 1
ATOM 1636 C C . MET A 1 211 ? -2.932 19.135 29.241 1.00 58.28 211 MET A C 1
ATOM 1638 O O . MET A 1 211 ? -3.883 18.643 28.632 1.00 58.28 211 MET A O 1
ATOM 1642 N N . SER A 1 212 ? -1.742 18.534 29.305 1.00 54.75 212 SER A N 1
ATOM 1643 C CA . SER A 1 212 ? -1.433 17.248 28.664 1.00 54.75 212 SER A CA 1
ATOM 1644 C C . SER A 1 212 ? -2.277 16.121 29.264 1.00 54.75 212 SER A C 1
ATOM 1646 O O . SER A 1 212 ? -2.880 15.341 28.533 1.00 54.75 212 SER A O 1
ATOM 1648 N N . LYS A 1 213 ? -2.425 16.086 30.598 1.00 53.94 213 LYS A N 1
ATOM 1649 C CA . LYS A 1 213 ? -3.291 15.116 31.299 1.00 53.94 213 LYS A CA 1
ATOM 1650 C C . LYS A 1 213 ? -4.782 15.281 30.988 1.00 53.94 213 LYS A C 1
ATOM 1652 O O . LYS A 1 213 ? -5.540 14.332 31.160 1.00 53.94 213 LYS A O 1
ATOM 1657 N N . LYS A 1 214 ? -5.208 16.464 30.533 1.00 55.53 214 LYS A N 1
ATOM 1658 C CA . LYS A 1 214 ? -6.608 16.781 30.201 1.00 55.53 214 LYS A CA 1
ATOM 1659 C C . LYS A 1 214 ? -6.937 16.648 28.708 1.00 55.53 214 LYS A C 1
ATOM 1661 O O . LYS A 1 214 ? -8.082 16.865 28.319 1.00 55.53 214 LYS A O 1
ATOM 1666 N N . GLY A 1 215 ? -5.974 16.240 27.878 1.00 56.53 215 GLY A N 1
ATOM 1667 C CA . GLY A 1 215 ? -6.209 15.897 26.472 1.00 56.53 215 GLY A CA 1
ATOM 1668 C C . GLY A 1 215 ? -6.003 17.037 25.469 1.00 56.53 215 GLY A C 1
ATOM 1669 O O . GLY A 1 215 ? -6.573 16.967 24.375 1.00 56.53 215 GLY A O 1
ATOM 1670 N N . VAL A 1 216 ? -5.210 18.063 25.813 1.00 58.62 216 VAL A N 1
ATOM 1671 C CA . VAL A 1 216 ? -4.608 18.978 24.821 1.00 58.62 216 VAL A CA 1
ATOM 1672 C C . VAL A 1 216 ? -3.628 18.193 23.951 1.00 58.62 216 VAL A C 1
ATOM 1674 O O . VAL A 1 216 ? -2.858 17.391 24.473 1.00 58.62 216 VAL A O 1
ATOM 1677 N N . TYR A 1 217 ? -3.639 18.432 22.638 1.00 58.47 217 TYR A N 1
ATOM 1678 C CA . TYR A 1 217 ? -2.672 17.816 21.729 1.00 58.47 217 TYR A CA 1
ATOM 1679 C C . TYR A 1 217 ? -1.287 18.462 21.852 1.00 58.47 217 TYR A C 1
ATOM 1681 O O . TYR A 1 217 ? -0.294 17.766 22.039 1.00 58.47 217 TYR A O 1
ATOM 1689 N N . THR A 1 218 ? -1.226 19.793 21.777 1.00 68.12 218 THR A N 1
ATOM 1690 C CA . THR A 1 218 ? 0.008 20.564 21.966 1.00 68.12 218 THR A CA 1
ATOM 1691 C C . THR A 1 218 ? -0.297 21.990 22.432 1.00 68.12 218 THR A C 1
ATOM 1693 O O . THR A 1 218 ? -1.430 22.466 22.301 1.00 68.12 218 THR A O 1
ATOM 1696 N N . CYS A 1 219 ? 0.712 22.669 22.978 1.00 71.94 219 CYS A N 1
ATOM 1697 C CA . CYS A 1 219 ? 0.630 24.054 23.439 1.00 71.94 219 CYS A CA 1
ATOM 1698 C C . CYS A 1 219 ? 1.623 24.931 22.663 1.00 71.94 219 CYS A C 1
ATOM 1700 O O . CYS A 1 219 ? 2.816 24.633 22.644 1.00 71.94 219 CYS A O 1
ATOM 1702 N N . LEU A 1 220 ? 1.153 26.042 22.093 1.00 76.88 220 LEU A N 1
ATOM 1703 C CA . LEU A 1 220 ? 1.973 27.044 21.410 1.00 76.88 220 LEU A CA 1
ATOM 1704 C C . LEU A 1 220 ? 2.090 28.321 22.253 1.00 76.88 220 LEU A C 1
ATOM 1706 O O . LEU A 1 220 ? 1.103 28.809 22.807 1.00 76.88 220 LEU A O 1
ATOM 1710 N N . LEU A 1 221 ? 3.305 28.870 22.346 1.00 76.69 221 LEU A N 1
ATOM 1711 C CA . LEU A 1 221 ? 3.590 30.104 23.084 1.00 76.69 221 LEU A CA 1
ATOM 1712 C C . LEU A 1 221 ? 3.476 31.330 22.171 1.00 76.69 221 LEU A C 1
ATOM 1714 O O . LEU A 1 221 ? 4.156 31.379 21.155 1.00 76.69 221 LEU A O 1
ATOM 1718 N N . LYS A 1 222 ? 2.680 32.341 22.541 1.00 77.88 222 LYS A N 1
ATOM 1719 C CA . LYS A 1 222 ? 2.660 33.659 21.881 1.00 77.88 222 LYS A CA 1
ATOM 1720 C C . LYS A 1 222 ? 3.953 34.431 22.238 1.00 77.88 222 LYS A C 1
ATOM 1722 O O . LYS A 1 222 ? 4.259 34.543 23.427 1.00 77.88 222 LYS A O 1
ATOM 1727 N N . PRO A 1 223 ? 4.683 35.015 21.265 1.00 77.38 223 PRO A N 1
ATOM 1728 C CA . PRO A 1 223 ? 4.480 34.906 19.818 1.00 77.38 223 PRO A CA 1
ATOM 1729 C C . PRO A 1 223 ? 4.969 33.550 19.279 1.00 77.38 223 PRO A C 1
ATOM 1731 O O . PRO A 1 223 ? 6.074 33.117 19.602 1.00 77.38 223 PRO A O 1
ATOM 1734 N N . PHE A 1 224 ? 4.158 32.908 18.436 1.00 76.50 224 PHE A N 1
ATOM 1735 C CA . PHE A 1 224 ? 4.470 31.620 17.810 1.00 76.50 224 PHE A CA 1
ATOM 1736 C C . PHE A 1 224 ? 4.724 31.786 16.312 1.00 76.50 224 PHE A C 1
ATOM 1738 O O . PHE A 1 224 ? 4.261 32.739 15.684 1.00 76.50 224 PHE A O 1
ATOM 1745 N N . ASP A 1 225 ? 5.446 30.828 15.740 1.00 76.12 225 ASP A N 1
ATOM 1746 C CA . ASP A 1 225 ? 5.647 30.742 14.299 1.00 76.12 225 ASP A CA 1
ATOM 1747 C C . ASP A 1 225 ? 4.367 30.229 13.611 1.00 76.12 225 ASP A C 1
ATOM 1749 O O . ASP A 1 225 ? 3.793 29.207 13.998 1.00 76.12 225 ASP A O 1
ATOM 1753 N N . ILE A 1 226 ? 3.912 30.954 12.588 1.00 78.94 226 ILE A N 1
ATOM 1754 C CA . ILE A 1 226 ? 2.734 30.605 11.790 1.00 78.94 226 ILE A CA 1
ATOM 1755 C C . ILE A 1 226 ? 2.968 29.316 10.993 1.00 78.94 226 ILE A C 1
ATOM 1757 O O . ILE A 1 226 ? 2.040 28.519 10.851 1.00 78.94 226 ILE A O 1
ATOM 1761 N N . GLU A 1 227 ? 4.187 29.073 10.501 1.00 71.94 227 GLU A N 1
ATOM 1762 C CA . GLU A 1 227 ? 4.512 27.826 9.801 1.00 71.94 227 GLU A CA 1
ATOM 1763 C C . GLU A 1 227 ? 4.457 26.629 10.752 1.00 71.94 227 GLU A C 1
ATOM 1765 O O . GLU A 1 227 ? 3.915 25.585 10.385 1.00 71.94 227 GLU A O 1
ATOM 1770 N N . LEU A 1 228 ? 4.919 26.801 11.996 1.00 72.00 228 LEU A N 1
ATOM 1771 C CA . LEU A 1 228 ? 4.800 25.778 13.037 1.00 72.00 228 LEU A CA 1
ATOM 1772 C C . LEU A 1 228 ? 3.327 25.467 13.338 1.00 72.00 228 LEU A C 1
ATOM 1774 O O . LEU A 1 228 ? 2.949 24.300 13.357 1.00 72.00 228 LEU A O 1
ATOM 1778 N N . LEU A 1 229 ? 2.481 26.490 13.508 1.00 81.00 229 LEU A N 1
ATOM 1779 C CA . LEU A 1 229 ? 1.040 26.303 13.722 1.00 81.00 229 LEU A CA 1
ATOM 1780 C C . LEU A 1 229 ? 0.390 25.525 12.568 1.00 81.00 229 LEU A C 1
ATOM 1782 O O . LEU A 1 229 ? -0.357 24.578 12.807 1.00 81.00 229 LEU A O 1
ATOM 1786 N N . ILE A 1 230 ? 0.679 25.901 11.319 1.00 77.06 230 ILE A N 1
ATOM 1787 C CA . ILE A 1 230 ? 0.147 25.210 10.137 1.00 77.06 230 ILE A CA 1
ATOM 1788 C C . ILE A 1 230 ? 0.614 23.752 10.110 1.00 77.06 230 ILE A C 1
ATOM 1790 O O . ILE A 1 230 ? -0.182 22.864 9.808 1.00 77.06 230 ILE A O 1
ATOM 1794 N N . ASN A 1 231 ? 1.879 23.490 10.443 1.00 68.19 231 ASN A N 1
ATOM 1795 C CA . ASN A 1 231 ? 2.416 22.135 10.492 1.00 68.19 231 ASN A CA 1
ATOM 1796 C C . ASN A 1 231 ? 1.725 21.273 11.562 1.00 68.19 231 ASN A C 1
ATOM 1798 O O . ASN A 1 231 ? 1.395 20.120 11.294 1.00 68.19 231 ASN A O 1
ATOM 1802 N N . GLU A 1 232 ? 1.438 21.830 12.740 1.00 72.81 232 GLU A N 1
ATOM 1803 C CA . GLU A 1 232 ? 0.697 21.122 13.793 1.00 72.81 232 GLU A CA 1
ATOM 1804 C C . GLU A 1 232 ? -0.758 20.840 13.389 1.00 72.81 232 GLU A C 1
ATOM 1806 O O . GLU A 1 232 ? -1.259 19.737 13.615 1.00 72.81 232 GLU A O 1
ATOM 1811 N N . ILE A 1 233 ? -1.432 21.795 12.733 1.00 79.31 233 ILE A N 1
ATOM 1812 C CA . ILE A 1 233 ? -2.786 21.588 12.194 1.00 79.31 233 ILE A CA 1
ATOM 1813 C C . ILE A 1 233 ? -2.766 20.489 11.127 1.00 79.31 233 ILE A C 1
ATOM 1815 O O . ILE A 1 233 ? -3.575 19.567 11.196 1.00 79.31 233 ILE A O 1
ATOM 1819 N N . ASN A 1 234 ? -1.832 20.543 10.173 1.00 70.69 234 ASN A N 1
ATOM 1820 C CA . ASN A 1 234 ? -1.695 19.517 9.139 1.00 70.69 234 ASN A CA 1
ATOM 1821 C C . ASN A 1 234 ? -1.401 18.146 9.742 1.00 70.69 234 ASN A C 1
ATOM 1823 O O . ASN A 1 234 ? -2.060 17.186 9.373 1.00 70.69 234 ASN A O 1
ATOM 1827 N N . THR A 1 235 ? -0.508 18.059 10.730 1.00 67.56 235 THR A N 1
ATOM 1828 C CA . THR A 1 235 ? -0.203 16.801 11.427 1.00 67.56 235 THR A CA 1
ATOM 1829 C C . THR A 1 235 ? -1.444 16.220 12.103 1.00 67.56 235 THR A C 1
ATOM 1831 O O . THR A 1 235 ? -1.678 15.016 12.039 1.00 67.56 235 THR A O 1
ATOM 1834 N N . LEU A 1 236 ? -2.276 17.059 12.726 1.00 70.88 236 LEU A N 1
ATOM 1835 C CA . LEU A 1 236 ? -3.538 16.637 13.334 1.00 70.88 236 LEU A CA 1
ATOM 1836 C C . LEU A 1 236 ? -4.578 16.185 12.311 1.00 70.88 236 LEU A C 1
ATOM 1838 O O . LEU A 1 236 ? -5.286 15.211 12.558 1.00 70.88 236 LEU A O 1
ATOM 1842 N N . VAL A 1 237 ? -4.680 16.890 11.187 1.00 70.12 237 VAL A N 1
ATOM 1843 C CA . VAL A 1 237 ? -5.577 16.532 10.085 1.00 70.12 237 VAL A CA 1
ATOM 1844 C C . VAL A 1 237 ? -5.107 15.236 9.430 1.00 70.12 237 VAL A C 1
ATOM 1846 O O . VAL A 1 237 ? -5.909 14.329 9.266 1.00 70.12 237 VAL A O 1
ATOM 1849 N N . ASP A 1 238 ? -3.815 15.095 9.141 1.00 60.56 238 ASP A N 1
ATOM 1850 C CA . ASP A 1 238 ? -3.200 13.880 8.601 1.00 60.56 238 ASP A CA 1
ATOM 1851 C C . ASP A 1 238 ? -3.344 12.704 9.561 1.00 60.56 238 ASP A C 1
ATOM 1853 O O . ASP A 1 238 ? -3.618 11.592 9.127 1.00 60.56 238 ASP A O 1
ATOM 1857 N N . ARG A 1 239 ? -3.217 12.940 10.870 1.00 59.25 239 ARG A N 1
ATOM 1858 C CA . ARG A 1 239 ? -3.459 11.925 11.895 1.00 59.25 239 ARG A CA 1
ATOM 1859 C C . ARG A 1 239 ? -4.925 11.523 11.947 1.00 59.25 239 ARG A C 1
ATOM 1861 O O . ARG A 1 239 ? -5.186 10.333 12.008 1.00 59.25 239 ARG A O 1
ATOM 1868 N N . LYS A 1 240 ? -5.862 12.472 11.880 1.00 57.38 240 LYS A N 1
ATOM 1869 C CA . LYS A 1 240 ? -7.298 12.177 11.780 1.00 57.38 240 LYS A CA 1
ATOM 1870 C C . LYS A 1 240 ? -7.656 11.453 10.491 1.00 57.38 240 LYS A C 1
ATOM 1872 O O . LYS A 1 240 ? -8.521 10.599 10.528 1.00 57.38 240 LYS A O 1
ATOM 1877 N N . VAL A 1 241 ? -6.983 11.754 9.384 1.00 48.81 241 VAL A N 1
ATOM 1878 C CA . VAL A 1 241 ? -7.134 11.048 8.106 1.00 48.81 241 VAL A CA 1
ATOM 1879 C C . VAL A 1 241 ? -6.525 9.655 8.196 1.00 48.81 241 VAL A C 1
ATOM 1881 O O . VAL A 1 241 ? -7.156 8.708 7.770 1.00 48.81 241 VAL A O 1
ATOM 1884 N N . ALA A 1 242 ? -5.367 9.479 8.829 1.00 41.09 242 ALA A N 1
ATOM 1885 C CA . ALA A 1 242 ? -4.807 8.160 9.109 1.00 41.09 242 ALA A CA 1
ATOM 1886 C C . ALA A 1 242 ? -5.663 7.377 10.120 1.00 41.09 242 ALA A C 1
ATOM 1888 O O . ALA A 1 242 ? -5.704 6.155 10.070 1.00 41.09 242 ALA A O 1
ATOM 1889 N N . GLU A 1 243 ? -6.349 8.062 11.039 1.00 44.66 243 GLU A N 1
ATOM 1890 C CA . GLU A 1 243 ? -7.313 7.497 11.984 1.00 44.66 243 GLU A CA 1
ATOM 1891 C C . GLU A 1 243 ? -8.661 7.192 11.297 1.00 44.66 243 GLU A C 1
ATOM 1893 O O . GLU A 1 243 ? -9.225 6.153 11.601 1.00 44.66 243 GLU A O 1
ATOM 1898 N N . SER A 1 244 ? -9.107 7.967 10.294 1.00 38.03 244 SER A N 1
ATOM 1899 C CA . SER A 1 244 ? -10.314 7.708 9.481 1.00 38.03 244 SER A CA 1
ATOM 1900 C C . SER A 1 244 ? -10.075 6.736 8.316 1.00 38.03 244 SER A C 1
ATOM 1902 O O . SER A 1 244 ? -10.981 6.054 7.857 1.00 38.03 244 SER A O 1
ATOM 1904 N N . GLU A 1 245 ? -8.839 6.604 7.842 1.00 39.25 245 GLU A N 1
ATOM 1905 C CA . GLU A 1 245 ? -8.369 5.504 6.989 1.00 39.25 245 GLU A CA 1
ATOM 1906 C C . GLU A 1 245 ? -8.095 4.241 7.830 1.00 39.25 245 GLU A C 1
ATOM 1908 O O . GLU A 1 245 ? -8.058 3.131 7.300 1.00 39.25 245 GLU A O 1
ATOM 1913 N N . ARG A 1 246 ? -7.949 4.390 9.157 1.00 37.69 246 ARG A N 1
ATOM 1914 C CA . ARG A 1 246 ? -8.064 3.304 10.145 1.00 37.69 246 ARG A CA 1
ATOM 1915 C C . ARG A 1 246 ? -9.516 3.064 10.594 1.00 37.69 246 ARG A C 1
ATOM 1917 O O . ARG A 1 246 ? -9.761 2.013 11.170 1.00 37.69 246 ARG A O 1
ATOM 1924 N N . GLU A 1 247 ? -10.482 3.940 10.286 1.00 40.09 247 GLU A N 1
ATOM 1925 C CA . GLU A 1 247 ? -11.915 3.735 10.599 1.00 40.09 247 GLU A CA 1
ATOM 1926 C C . GLU A 1 247 ? -12.565 2.641 9.736 1.00 40.09 247 GLU A C 1
ATOM 1928 O O . GLU A 1 247 ? -13.656 2.180 10.060 1.00 40.09 247 GLU A O 1
ATOM 1933 N N . THR A 1 248 ? -11.891 2.117 8.704 1.00 35.28 248 THR A N 1
ATOM 1934 C CA . THR A 1 248 ? -12.291 0.823 8.118 1.00 35.28 248 THR A CA 1
ATOM 1935 C C . THR A 1 248 ? -11.984 -0.380 9.025 1.00 35.28 248 THR A C 1
ATOM 1937 O O . THR A 1 248 ? -12.325 -1.498 8.655 1.00 35.28 248 THR A O 1
ATOM 1940 N N . ASP A 1 249 ? -11.372 -0.170 10.199 1.00 38.22 249 ASP A N 1
ATOM 1941 C CA . ASP A 1 249 ? -11.001 -1.208 11.177 1.00 38.22 249 ASP A CA 1
ATOM 1942 C C . ASP A 1 249 ? -11.677 -1.019 12.560 1.00 38.22 249 ASP A C 1
ATOM 1944 O O . ASP A 1 249 ? -11.408 -1.790 13.478 1.00 38.22 249 ASP A O 1
ATOM 1948 N N . ASP A 1 250 ? -12.569 -0.028 12.726 1.00 40.59 250 ASP A N 1
ATOM 1949 C CA . ASP A 1 250 ? -13.238 0.296 14.005 1.00 40.59 250 ASP A CA 1
ATOM 1950 C C . ASP A 1 250 ? -14.665 -0.292 14.085 1.00 40.59 250 ASP A C 1
ATOM 1952 O O . ASP A 1 250 ? -15.655 0.374 14.398 1.00 40.59 250 ASP A O 1
ATOM 1956 N N . LEU A 1 251 ? -14.780 -1.598 13.832 1.00 51.94 251 LEU A N 1
ATOM 1957 C CA . LEU A 1 251 ? -15.778 -2.373 14.570 1.00 51.94 251 LEU A CA 1
ATOM 1958 C C . LEU A 1 251 ? -15.284 -2.428 16.020 1.00 51.94 251 LEU A C 1
ATOM 1960 O O . LEU A 1 251 ? -14.125 -2.776 16.259 1.00 51.94 251 LEU A O 1
ATOM 1964 N N . LEU A 1 252 ? -16.140 -2.064 16.983 1.00 59.31 252 LEU A N 1
ATOM 1965 C CA . LEU A 1 252 ? -15.830 -2.277 18.400 1.00 59.31 252 LEU A CA 1
ATOM 1966 C C . LEU A 1 252 ? -15.350 -3.725 18.574 1.00 59.31 252 LEU A C 1
ATOM 1968 O O . LEU A 1 252 ? -15.990 -4.612 18.004 1.00 59.31 252 LEU A O 1
ATOM 1972 N N . PRO A 1 253 ? -14.258 -3.981 19.323 1.00 73.75 253 PRO A N 1
ATOM 1973 C CA . PRO A 1 253 ? -13.752 -5.334 19.488 1.00 73.75 253 PRO A CA 1
ATOM 1974 C C . PRO A 1 253 ? -14.875 -6.274 19.923 1.00 73.75 253 PRO A C 1
ATOM 1976 O O . PRO A 1 253 ? -15.489 -6.061 20.971 1.00 73.75 253 PRO A O 1
ATOM 1979 N N . GLU A 1 254 ? -15.140 -7.286 19.100 1.00 88.31 254 GLU A N 1
ATOM 1980 C CA . GLU A 1 254 ? -16.126 -8.326 19.366 1.00 88.31 254 GLU A CA 1
ATOM 1981 C C . GLU A 1 254 ? -15.515 -9.292 20.382 1.00 88.31 254 GLU A C 1
ATOM 1983 O O . GLU A 1 254 ? -14.539 -9.997 20.089 1.00 88.31 254 GLU A O 1
ATOM 1988 N N . ILE A 1 255 ? -16.071 -9.304 21.591 1.00 94.62 255 ILE A N 1
ATOM 1989 C CA . ILE A 1 255 ? -15.646 -10.158 22.695 1.00 94.62 255 ILE A CA 1
ATOM 1990 C C . ILE A 1 255 ? -16.704 -11.230 22.935 1.00 94.62 255 ILE A C 1
ATOM 1992 O O . ILE A 1 255 ? -17.853 -10.919 23.239 1.00 94.62 255 ILE A O 1
ATOM 1996 N N . LEU A 1 256 ? -16.309 -12.498 22.875 1.00 96.75 256 LEU A N 1
ATOM 1997 C CA . LEU A 1 256 ? -17.147 -13.607 23.326 1.00 96.75 256 LEU A CA 1
ATOM 1998 C C . LEU A 1 256 ? -16.820 -13.928 24.785 1.00 96.75 256 LEU A C 1
ATOM 2000 O O . LEU A 1 256 ? -15.696 -14.313 25.090 1.00 96.75 256 LEU A O 1
ATOM 2004 N N . LEU A 1 257 ? -17.797 -13.805 25.678 1.00 96.75 257 LEU A N 1
ATOM 2005 C CA . LEU A 1 257 ? -17.700 -14.187 27.083 1.00 96.75 257 LEU A CA 1
ATOM 2006 C C . LEU A 1 257 ? -18.483 -15.482 27.328 1.00 96.75 257 LEU A C 1
ATOM 2008 O O . LEU A 1 257 ? -19.697 -15.514 27.147 1.00 96.75 257 LEU A O 1
ATOM 2012 N N . VAL A 1 258 ? -17.809 -16.532 27.786 1.00 96.38 258 VAL A N 1
ATOM 2013 C CA . VAL A 1 258 ? -18.396 -17.847 28.065 1.00 96.38 258 VAL A CA 1
ATOM 2014 C C . VAL A 1 258 ? -18.229 -18.170 29.546 1.00 96.38 258 VAL A C 1
ATOM 2016 O O . VAL A 1 258 ? -17.117 -18.385 30.014 1.00 96.38 258 VAL A O 1
ATOM 2019 N N . GLU A 1 259 ? -19.327 -18.190 30.293 1.00 94.12 259 GLU A N 1
ATOM 2020 C CA . GLU A 1 259 ? -19.341 -18.442 31.742 1.00 94.12 259 GLU A CA 1
ATOM 2021 C C . GLU A 1 259 ? -20.706 -19.030 32.106 1.00 94.12 259 GLU A C 1
ATOM 2023 O O . GLU A 1 259 ? -21.734 -18.479 31.712 1.00 94.12 259 GLU A O 1
ATOM 2028 N N . ASP A 1 260 ? -20.747 -20.144 32.836 1.00 93.56 260 ASP A N 1
ATOM 2029 C CA . ASP A 1 260 ? -21.996 -20.844 33.159 1.00 93.56 260 ASP A CA 1
ATOM 2030 C C . ASP A 1 260 ? -22.792 -20.127 34.266 1.00 93.56 260 ASP A C 1
ATOM 2032 O O . ASP A 1 260 ? -24.025 -20.032 34.204 1.00 93.56 260 ASP A O 1
ATOM 2036 N N . ASN A 1 261 ? -22.098 -19.517 35.229 1.00 92.25 261 ASN A N 1
ATOM 2037 C CA . ASN A 1 261 ? -22.703 -18.750 36.307 1.00 92.25 261 ASN A CA 1
ATOM 2038 C C . ASN A 1 261 ? -23.259 -17.401 35.818 1.00 92.25 261 ASN A C 1
ATOM 2040 O O . ASN A 1 261 ? -22.517 -16.474 35.492 1.00 92.25 261 ASN A O 1
ATOM 2044 N N . ASP A 1 262 ? -24.586 -17.256 35.849 1.00 92.44 262 ASP A N 1
ATOM 2045 C CA . ASP A 1 262 ? -25.287 -16.057 35.370 1.00 92.44 262 ASP A CA 1
ATOM 2046 C C . ASP A 1 262 ? -24.845 -14.765 36.071 1.00 92.44 262 ASP A C 1
ATOM 2048 O O . ASP A 1 262 ? -24.626 -13.749 35.413 1.00 92.44 262 ASP A O 1
ATOM 2052 N N . SER A 1 263 ? -24.621 -14.810 37.387 1.00 91.38 263 SER A N 1
ATOM 2053 C CA . SER A 1 263 ? -24.196 -13.629 38.144 1.00 91.38 263 SER A CA 1
ATOM 2054 C C . SER A 1 263 ? -22.790 -13.176 37.751 1.00 91.38 263 SER A C 1
ATOM 2056 O O . SER A 1 263 ? -22.547 -11.973 37.649 1.00 91.38 263 SER A O 1
ATOM 2058 N N . ILE A 1 264 ? -21.860 -14.111 37.536 1.00 90.31 264 ILE A N 1
ATOM 2059 C CA . ILE A 1 264 ? -20.480 -13.792 37.137 1.00 90.31 264 ILE A CA 1
ATOM 2060 C C . ILE A 1 264 ? -20.469 -13.288 35.692 1.00 90.31 264 ILE A C 1
ATOM 2062 O O . ILE A 1 264 ? -19.892 -12.236 35.419 1.00 90.31 264 ILE A O 1
ATOM 2066 N N . ARG A 1 265 ? -21.183 -13.979 34.796 1.00 94.62 265 ARG A N 1
ATOM 2067 C CA . ARG A 1 265 ? -21.315 -13.618 33.381 1.00 94.62 265 ARG A CA 1
ATOM 2068 C C . ARG A 1 265 ? -21.870 -12.205 33.201 1.00 94.62 265 ARG A C 1
ATOM 2070 O O . ARG A 1 265 ? -21.261 -11.411 32.492 1.00 94.62 265 ARG A O 1
ATOM 2077 N N . GLN A 1 266 ? -22.972 -11.865 33.875 1.00 92.69 266 GLN A N 1
ATOM 2078 C CA . GLN A 1 266 ? -23.564 -10.521 33.811 1.00 92.69 266 GLN A CA 1
ATOM 2079 C C . GLN A 1 266 ? -22.624 -9.448 34.370 1.00 92.69 266 GLN A C 1
ATOM 2081 O O . GLN A 1 266 ? -22.504 -8.372 33.791 1.00 92.69 266 GLN A O 1
ATOM 2086 N N . THR A 1 267 ? -21.921 -9.747 35.466 1.00 91.56 267 THR A N 1
ATOM 2087 C CA . THR A 1 267 ? -20.974 -8.802 36.077 1.00 91.56 267 THR A CA 1
ATOM 2088 C C . THR A 1 267 ? -19.799 -8.512 35.144 1.00 91.56 267 THR A C 1
ATOM 2090 O O . THR A 1 267 ? -19.461 -7.355 34.911 1.00 91.56 267 THR A O 1
ATOM 2093 N N . MET A 1 268 ? -19.189 -9.555 34.577 1.00 91.62 268 MET A N 1
ATOM 2094 C CA . MET A 1 268 ? -18.073 -9.416 33.643 1.00 91.62 268 MET A CA 1
ATOM 2095 C C . MET A 1 268 ? -18.494 -8.733 32.339 1.00 91.62 268 MET A C 1
ATOM 2097 O O . MET A 1 268 ? -17.759 -7.877 31.852 1.00 91.62 268 MET A O 1
ATOM 2101 N N . ALA A 1 269 ? -19.673 -9.067 31.803 1.00 94.00 269 ALA A N 1
ATOM 2102 C CA . ALA A 1 269 ? -20.225 -8.401 30.627 1.00 94.00 269 ALA A CA 1
ATOM 2103 C C . ALA A 1 269 ? -20.404 -6.899 30.879 1.00 94.00 269 ALA A C 1
ATOM 2105 O O . ALA A 1 269 ? -19.859 -6.101 30.124 1.00 94.00 269 ALA A O 1
ATOM 2106 N N . ALA A 1 270 ? -21.037 -6.513 31.992 1.00 90.31 270 ALA A N 1
ATOM 2107 C CA . ALA A 1 270 ? -21.245 -5.108 32.342 1.00 90.31 270 ALA A CA 1
ATOM 2108 C C . ALA A 1 270 ? -19.926 -4.324 32.475 1.00 90.31 270 ALA A C 1
ATOM 2110 O O . ALA A 1 270 ? -19.827 -3.202 31.984 1.00 90.31 270 ALA A O 1
ATOM 2111 N N . ILE A 1 271 ? -18.894 -4.919 33.090 1.00 88.12 271 ILE A N 1
ATOM 2112 C CA . ILE A 1 271 ? -17.562 -4.296 33.213 1.00 88.12 271 ILE A CA 1
ATOM 2113 C C . ILE A 1 271 ? -16.947 -4.029 31.832 1.00 88.12 271 ILE A C 1
ATOM 2115 O O . ILE A 1 271 ? -16.344 -2.980 31.614 1.00 88.12 271 ILE A O 1
ATOM 2119 N N . LEU A 1 272 ? -17.067 -4.977 30.901 1.00 89.38 272 LEU A N 1
ATOM 2120 C CA . LEU A 1 272 ? -16.496 -4.862 29.558 1.00 89.38 272 LEU A CA 1
ATOM 2121 C C . LEU A 1 272 ? -17.309 -3.915 28.663 1.00 89.38 272 LEU A C 1
ATOM 2123 O O . LEU A 1 272 ? -16.724 -3.125 27.922 1.00 89.38 272 LEU A O 1
ATOM 2127 N N . GLU A 1 273 ? -18.634 -3.938 28.771 1.00 88.75 273 GLU A N 1
ATOM 2128 C CA . GLU A 1 273 ? -19.534 -3.008 28.082 1.00 88.75 273 GLU A CA 1
ATOM 2129 C C . GLU A 1 273 ? -19.322 -1.560 28.554 1.00 88.75 273 GLU A C 1
ATOM 2131 O O . GLU A 1 273 ? -19.337 -0.642 27.736 1.00 88.75 273 GLU A O 1
ATOM 2136 N N . GLU A 1 274 ? -19.026 -1.332 29.841 1.00 84.56 274 GLU A N 1
ATOM 2137 C CA . GLU A 1 274 ? -18.658 -0.005 30.365 1.00 84.56 274 GLU A CA 1
ATOM 2138 C C . GLU A 1 274 ? -17.359 0.532 29.731 1.00 84.56 274 GLU A C 1
ATOM 2140 O O . GLU A 1 274 ? -17.173 1.744 29.611 1.00 84.56 274 GLU A O 1
ATOM 2145 N N . GLN A 1 275 ? -16.474 -0.356 29.263 1.00 79.56 275 GLN A N 1
ATOM 2146 C CA . GLN A 1 275 ? -15.280 0.002 28.486 1.00 79.56 275 GLN A CA 1
ATOM 2147 C C . GLN A 1 275 ? -15.555 0.160 26.981 1.00 79.56 275 GLN A C 1
ATOM 2149 O O . GLN A 1 275 ? -14.612 0.333 26.208 1.00 79.56 275 GLN A O 1
ATOM 2154 N N . ASN A 1 276 ? -16.827 0.146 26.570 1.00 81.94 276 ASN A N 1
ATOM 2155 C CA . ASN A 1 276 ? -17.278 0.305 25.190 1.00 81.94 276 ASN A CA 1
ATOM 2156 C C . ASN A 1 276 ? -16.845 -0.848 24.259 1.00 81.94 276 ASN A C 1
ATOM 2158 O O . ASN A 1 276 ? -16.632 -0.626 23.071 1.00 81.94 276 ASN A O 1
ATOM 2162 N N . TYR A 1 277 ? -16.698 -2.073 24.779 1.00 84.81 277 TYR A N 1
ATOM 2163 C CA . TYR A 1 277 ? -16.512 -3.277 23.956 1.00 84.81 277 TYR A CA 1
ATOM 2164 C C . TYR A 1 277 ? -17.859 -3.883 23.543 1.00 84.81 277 TYR A C 1
ATOM 2166 O O . TYR A 1 277 ? -18.830 -3.779 24.293 1.00 84.81 277 TYR A O 1
ATOM 2174 N N . ASN A 1 278 ? -17.920 -4.556 22.384 1.00 87.06 278 ASN A N 1
ATOM 2175 C CA . ASN A 1 278 ? -19.109 -5.321 22.009 1.00 87.06 278 ASN A CA 1
ATOM 2176 C C . ASN A 1 278 ? -19.002 -6.730 22.596 1.00 87.06 278 ASN A C 1
ATOM 2178 O O . ASN A 1 278 ? -18.126 -7.499 22.205 1.00 87.06 278 ASN A O 1
ATOM 2182 N N . VAL A 1 279 ? -19.857 -7.062 23.562 1.00 94.19 279 VAL A N 1
ATOM 2183 C CA . VAL A 1 279 ? -19.772 -8.327 24.298 1.00 94.19 279 VAL A CA 1
ATOM 2184 C C . VAL A 1 279 ? -20.932 -9.233 23.915 1.00 94.19 279 VAL A C 1
ATOM 2186 O O . VAL A 1 279 ? -22.099 -8.873 24.049 1.00 94.19 279 VAL A O 1
ATOM 2189 N N . LYS A 1 280 ? -20.617 -10.455 23.491 1.00 95.75 280 LYS A N 1
ATOM 2190 C CA . LYS A 1 280 ? -21.587 -11.542 23.348 1.00 95.75 280 LYS A CA 1
ATOM 2191 C C . LYS A 1 280 ? -21.372 -12.548 24.454 1.00 95.75 280 LYS A C 1
ATOM 2193 O O . LYS A 1 280 ? -20.272 -13.061 24.622 1.00 95.75 280 LYS A O 1
ATOM 2198 N N . ALA A 1 281 ? -22.422 -12.821 25.211 1.00 95.75 281 ALA A N 1
ATOM 2199 C CA . ALA A 1 281 ? -22.367 -13.728 26.343 1.00 95.75 281 ALA A CA 1
ATOM 2200 C C . ALA A 1 281 ? -22.967 -15.093 25.971 1.00 95.75 281 ALA A C 1
ATOM 2202 O O . ALA A 1 281 ? -24.016 -15.147 25.334 1.00 95.75 281 ALA A O 1
ATOM 2203 N N . ALA A 1 282 ? -22.322 -16.176 26.399 1.00 95.75 282 ALA A N 1
ATOM 2204 C CA . ALA A 1 282 ? -22.798 -17.548 26.266 1.00 95.75 282 ALA A CA 1
ATOM 2205 C C . ALA A 1 282 ? -22.761 -18.252 27.629 1.00 95.75 282 ALA A C 1
ATOM 2207 O O . ALA A 1 282 ? -21.810 -18.097 28.398 1.00 95.75 282 ALA A O 1
ATOM 2208 N N . ALA A 1 283 ? -23.796 -19.034 27.932 1.00 93.31 283 ALA A N 1
ATOM 2209 C CA . ALA A 1 283 ? -23.925 -19.771 29.190 1.00 93.31 283 ALA A CA 1
ATOM 2210 C C . ALA A 1 283 ? -23.374 -21.205 29.113 1.00 93.31 283 ALA A C 1
ATOM 2212 O O . ALA A 1 283 ? -23.298 -21.896 30.126 1.00 93.31 283 ALA A O 1
ATOM 2213 N N . SER A 1 284 ? -23.030 -21.684 27.915 1.00 93.94 284 SER A N 1
ATOM 2214 C CA . SER A 1 284 ? -22.568 -23.054 27.687 1.00 93.94 284 SER A CA 1
ATOM 2215 C C . SER A 1 284 ? -21.610 -23.148 26.501 1.00 93.94 284 SER A C 1
ATOM 2217 O O . SER A 1 284 ? -21.547 -22.250 25.657 1.00 93.94 284 SER A O 1
ATOM 2219 N N . LEU A 1 285 ? -20.892 -24.272 26.416 1.00 93.06 285 LEU A N 1
ATOM 2220 C CA . LEU A 1 285 ? -20.001 -24.578 25.297 1.00 93.06 285 LEU A CA 1
ATOM 2221 C C . LEU A 1 285 ? -20.747 -24.618 23.951 1.00 93.06 285 LEU A C 1
ATOM 2223 O O . LEU A 1 285 ? -20.258 -24.060 22.972 1.00 93.06 285 LEU A O 1
ATOM 2227 N N . ASP A 1 286 ? -21.928 -25.238 23.902 1.00 93.38 286 ASP A N 1
ATOM 2228 C CA . ASP A 1 286 ? -22.709 -25.385 22.665 1.00 93.38 286 ASP A CA 1
ATOM 2229 C C . ASP A 1 286 ? -23.172 -24.030 22.113 1.00 93.38 286 ASP A C 1
ATOM 2231 O O . ASP A 1 286 ? -23.114 -23.781 20.908 1.00 93.38 286 ASP A O 1
ATOM 2235 N N . GLU A 1 287 ? -23.590 -23.125 23.000 1.00 94.38 287 GLU A N 1
ATOM 2236 C CA . GLU A 1 287 ? -23.970 -21.760 22.631 1.00 94.38 287 GLU A CA 1
ATOM 2237 C C . GLU A 1 287 ? -22.765 -20.963 22.114 1.00 94.38 287 GLU A C 1
ATOM 2239 O O . GLU A 1 287 ? -22.858 -20.296 21.081 1.00 94.38 287 GLU A O 1
ATOM 2244 N N . ALA A 1 288 ? -21.614 -21.087 22.779 1.00 94.25 288 ALA A N 1
ATOM 2245 C CA . ALA A 1 288 ? -20.376 -20.449 22.349 1.00 94.25 288 ALA A CA 1
ATOM 2246 C C . ALA A 1 288 ? -19.918 -20.952 20.970 1.00 94.25 288 ALA A C 1
ATOM 2248 O O . ALA A 1 288 ? -19.574 -20.143 20.111 1.00 94.25 288 ALA A O 1
ATOM 2249 N N . LEU A 1 289 ? -19.975 -22.263 20.712 1.00 93.12 289 LEU A N 1
ATOM 2250 C CA . LEU A 1 289 ? -19.655 -22.838 19.401 1.00 93.12 289 LEU A CA 1
ATOM 2251 C C . LEU A 1 289 ? -20.606 -22.334 18.309 1.00 93.12 289 LEU A C 1
ATOM 2253 O O . LEU A 1 289 ? -20.154 -21.954 17.231 1.00 93.12 289 LEU A O 1
ATOM 2257 N N . ALA A 1 290 ? -21.908 -22.246 18.597 1.00 92.50 290 ALA A N 1
ATOM 2258 C CA . ALA A 1 290 ? -22.887 -21.719 17.649 1.00 92.50 290 ALA A CA 1
ATOM 2259 C C . ALA A 1 290 ? -22.641 -20.239 17.287 1.00 92.50 290 ALA A C 1
ATOM 2261 O O . ALA A 1 290 ? -22.950 -19.825 16.165 1.00 92.50 290 ALA A O 1
ATOM 2262 N N . LEU A 1 291 ? -22.102 -19.443 18.218 1.00 92.94 291 LEU A N 1
ATOM 2263 C CA . LEU A 1 291 ? -21.682 -18.060 17.972 1.00 92.94 291 LEU A CA 1
ATOM 2264 C C . LEU A 1 291 ? -20.379 -18.002 17.171 1.00 92.94 291 LEU A C 1
ATOM 2266 O O . LEU A 1 291 ? -20.321 -17.305 16.156 1.00 92.94 291 LEU A O 1
ATOM 2270 N N . VAL A 1 292 ? -19.365 -18.776 17.573 1.00 91.44 292 VAL A N 1
ATOM 2271 C CA . VAL A 1 292 ? -18.078 -18.867 16.865 1.00 91.44 292 VAL A CA 1
ATOM 2272 C C . VAL A 1 292 ? -18.277 -19.329 15.429 1.00 91.44 292 VAL A C 1
ATOM 2274 O O . VAL A 1 292 ? -17.598 -18.819 14.552 1.00 91.44 292 VAL A O 1
ATOM 2277 N N . ASP A 1 293 ? -19.228 -20.210 15.126 1.00 89.75 293 ASP A N 1
ATOM 2278 C CA . ASP A 1 293 ? -19.501 -20.617 13.743 1.00 89.75 293 ASP A CA 1
ATOM 2279 C C . ASP A 1 293 ? -20.048 -19.464 12.889 1.00 89.75 293 ASP A C 1
ATOM 2281 O O . ASP A 1 293 ? -19.653 -19.302 11.731 1.00 89.75 293 ASP A O 1
ATOM 2285 N N . LYS A 1 294 ? -20.896 -18.605 13.461 1.00 86.12 294 LYS A N 1
ATOM 2286 C CA . LYS A 1 294 ? -21.576 -17.524 12.730 1.00 86.12 294 LYS A CA 1
ATOM 2287 C C . LYS A 1 294 ? -20.740 -16.257 12.597 1.00 86.12 294 LYS A C 1
ATOM 2289 O O . LYS A 1 294 ? -20.860 -15.558 11.597 1.00 86.12 294 LYS A O 1
ATOM 2294 N N . GLU A 1 295 ? -19.885 -15.970 13.571 1.00 86.06 295 GLU A N 1
ATOM 2295 C CA . GLU A 1 295 ? -19.268 -14.649 13.727 1.00 86.06 295 GLU A CA 1
ATOM 2296 C C . GLU A 1 295 ? -17.775 -14.732 14.047 1.00 86.06 295 GLU A C 1
ATOM 2298 O O . GLU A 1 295 ? -17.258 -15.797 14.384 1.00 86.06 295 GLU A O 1
ATOM 2303 N N . TYR A 1 296 ? -17.070 -13.616 13.880 1.00 82.38 296 TYR A N 1
ATOM 2304 C CA . TYR A 1 296 ? -15.661 -13.488 14.237 1.00 82.38 296 TYR A CA 1
ATOM 2305 C C . TYR A 1 296 ? -15.536 -12.690 15.526 1.00 82.38 296 TYR A C 1
ATOM 2307 O O . TYR A 1 296 ? -16.221 -11.688 15.700 1.00 82.38 296 TYR A O 1
ATOM 2315 N N . PHE A 1 297 ? -14.628 -13.127 16.394 1.00 88.69 297 PHE A N 1
ATOM 2316 C CA . PHE A 1 297 ? -14.336 -12.459 17.653 1.00 88.69 297 PHE A CA 1
ATOM 2317 C C . PHE A 1 297 ? -12.873 -12.042 17.686 1.00 88.69 297 PHE A C 1
ATOM 2319 O O . PHE A 1 297 ? -11.978 -12.810 17.320 1.00 88.69 297 PHE A O 1
ATOM 2326 N N . ASN A 1 298 ? -12.621 -10.826 18.162 1.00 88.00 298 ASN A N 1
ATOM 2327 C CA . ASN A 1 298 ? -11.272 -10.345 18.425 1.00 88.00 298 ASN A CA 1
ATOM 2328 C C . ASN A 1 298 ? -10.679 -11.058 19.639 1.00 88.00 298 ASN A C 1
ATOM 2330 O O . ASN A 1 298 ? -9.480 -11.346 19.656 1.00 88.00 298 ASN A O 1
ATOM 2334 N N . LEU A 1 299 ? -11.519 -11.351 20.635 1.00 93.25 299 LEU A N 1
ATOM 2335 C CA . LEU A 1 299 ? -11.116 -11.948 21.897 1.00 93.25 299 LEU A CA 1
ATOM 2336 C C . LEU A 1 299 ? -12.218 -12.863 22.448 1.00 93.25 299 LEU A C 1
ATOM 2338 O O . LEU A 1 299 ? -13.399 -12.535 22.401 1.00 93.25 299 LEU A O 1
ATOM 2342 N N . VAL A 1 300 ? -11.829 -14.010 22.993 1.00 95.25 300 VAL A N 1
ATOM 2343 C CA . VAL A 1 300 ? -12.704 -14.957 23.688 1.00 95.25 300 VAL A CA 1
ATOM 2344 C C . VAL A 1 300 ? -12.249 -15.046 25.139 1.00 95.25 300 VAL A C 1
ATOM 2346 O O . VAL A 1 300 ? -11.071 -15.272 25.399 1.00 95.25 300 VAL A O 1
ATOM 2349 N N . ILE A 1 301 ? -13.171 -14.868 26.079 1.00 95.44 301 ILE A N 1
ATOM 2350 C CA . ILE A 1 301 ? -12.980 -15.103 27.510 1.00 95.44 301 ILE A CA 1
ATOM 2351 C C . ILE A 1 301 ? -13.833 -16.306 27.874 1.00 95.44 301 ILE A C 1
ATOM 2353 O O . ILE A 1 301 ? -15.052 -16.230 27.769 1.00 95.44 301 ILE A O 1
ATOM 2357 N N . SER A 1 302 ? -13.222 -17.405 28.299 1.00 94.38 302 SER A N 1
ATOM 2358 C CA . SER A 1 302 ? -13.961 -18.612 28.681 1.00 94.38 302 SER A CA 1
ATOM 2359 C C . SER A 1 302 ? -13.622 -19.024 30.096 1.00 94.38 302 SER A C 1
ATOM 2361 O O . SER A 1 302 ? -12.444 -19.138 30.428 1.00 94.38 302 SER A O 1
ATOM 2363 N N . ASP A 1 303 ? -14.629 -19.347 30.901 1.00 92.38 303 ASP A N 1
ATOM 2364 C CA . ASP A 1 303 ? -14.403 -20.125 32.111 1.00 92.38 303 ASP A CA 1
ATOM 2365 C C . ASP A 1 303 ? -13.870 -21.513 31.760 1.00 92.38 303 ASP A C 1
ATOM 2367 O O . ASP A 1 303 ? -14.201 -22.085 30.716 1.00 92.38 303 ASP A O 1
ATOM 2371 N N . LEU A 1 304 ? -13.022 -22.053 32.628 1.00 87.69 304 LEU A N 1
ATOM 2372 C CA . LEU A 1 304 ? -12.474 -23.392 32.475 1.00 87.69 304 LEU A CA 1
ATOM 2373 C C . LEU A 1 304 ? -13.553 -24.464 32.658 1.00 87.69 304 LEU A C 1
ATOM 2375 O O . LEU A 1 304 ? -13.533 -25.458 31.927 1.00 87.69 304 LEU A O 1
ATOM 2379 N N . SER A 1 305 ? -14.473 -24.252 33.601 1.00 86.44 305 SER A N 1
ATOM 2380 C CA . SER A 1 305 ? -15.546 -25.183 33.954 1.00 86.44 305 SER A CA 1
ATOM 2381 C C . SER A 1 305 ? -16.893 -24.617 33.513 1.00 86.44 305 SER A C 1
ATOM 2383 O O . SER A 1 305 ? -17.370 -23.655 34.088 1.00 86.44 305 SER A O 1
ATOM 2385 N N . LEU A 1 306 ? -17.516 -25.215 32.501 1.00 86.62 306 LEU A N 1
ATOM 2386 C CA . LEU A 1 306 ? -18.814 -24.796 31.965 1.00 86.62 306 LEU A CA 1
ATOM 2387 C C . LEU A 1 306 ? -19.845 -25.899 32.233 1.00 86.62 306 LEU A C 1
ATOM 2389 O O . LEU A 1 306 ? -20.228 -26.636 31.320 1.00 86.62 306 LEU A O 1
ATOM 2393 N N . GLY A 1 307 ? -20.235 -26.075 33.498 1.00 84.12 307 GLY A N 1
ATOM 2394 C CA . GLY A 1 307 ? -21.038 -27.217 33.941 1.00 84.12 307 GLY A CA 1
ATOM 2395 C C . GLY A 1 307 ? -20.354 -28.561 33.655 1.00 84.12 307 GLY A C 1
ATOM 2396 O O . GLY A 1 307 ? -19.345 -28.896 34.274 1.00 84.12 307 GLY A O 1
ATOM 2397 N N . ASP A 1 308 ? -20.897 -29.321 32.699 1.00 80.25 308 ASP A N 1
ATOM 2398 C CA . ASP A 1 308 ? -20.397 -30.649 32.306 1.00 80.25 308 ASP A CA 1
ATOM 2399 C C . ASP A 1 308 ? -19.281 -30.597 31.238 1.00 80.25 308 ASP A C 1
ATOM 2401 O O . ASP A 1 308 ? -18.760 -31.637 30.826 1.00 80.25 308 ASP A O 1
ATOM 2405 N N . ALA A 1 309 ? -18.909 -29.402 30.765 1.00 86.50 309 ALA A N 1
ATOM 2406 C CA . ALA A 1 309 ? -17.939 -29.199 29.689 1.00 86.50 309 ALA A CA 1
ATOM 2407 C C . ALA A 1 309 ? -16.733 -28.349 30.124 1.00 86.50 309 ALA A C 1
ATOM 2409 O O . ALA A 1 309 ? -16.793 -27.589 31.088 1.00 86.50 309 ALA A O 1
ATOM 2410 N N . SER A 1 310 ? -15.627 -28.446 29.375 1.00 87.75 310 SER A N 1
ATOM 2411 C CA . SER A 1 310 ? -14.436 -27.613 29.592 1.00 87.75 310 SER A CA 1
ATOM 2412 C C . SER A 1 310 ? -14.312 -26.514 28.539 1.00 87.75 310 SER A C 1
ATOM 2414 O O . SER A 1 310 ? -14.329 -26.809 27.338 1.00 87.75 310 SER A O 1
ATOM 2416 N N . GLY A 1 311 ? -14.081 -25.274 28.980 1.00 86.12 311 GLY A N 1
ATOM 2417 C CA . GLY A 1 311 ? -13.860 -24.115 28.106 1.00 86.12 311 GLY A CA 1
ATOM 2418 C C . GLY A 1 311 ? -12.630 -24.224 27.202 1.00 86.12 311 GLY A C 1
ATOM 2419 O O . GLY A 1 311 ? -12.608 -23.665 26.109 1.00 86.12 311 GLY A O 1
ATOM 2420 N N . LEU A 1 312 ? -11.642 -25.047 27.573 1.00 88.25 312 LEU A N 1
ATOM 2421 C CA . LEU A 1 312 ? -10.489 -25.362 26.718 1.00 88.25 312 LEU A CA 1
ATOM 2422 C C . LEU A 1 312 ? -10.877 -26.057 25.402 1.00 88.25 312 LEU A C 1
ATOM 2424 O O . LEU A 1 312 ? -10.062 -26.134 24.485 1.00 88.25 312 LEU A O 1
ATOM 2428 N N . SER A 1 313 ? -12.097 -26.587 25.302 1.00 89.88 313 SER A N 1
ATOM 2429 C CA . SER A 1 313 ? -12.616 -27.201 24.073 1.00 89.88 313 SER A CA 1
ATOM 2430 C C . SER A 1 313 ? -12.947 -26.166 22.988 1.00 89.88 313 SER A C 1
ATOM 2432 O O . SER A 1 313 ? -13.105 -26.543 21.831 1.00 89.88 313 SER A O 1
ATOM 2434 N N . LEU A 1 314 ? -13.019 -24.872 23.331 1.00 90.38 314 LEU A N 1
ATOM 2435 C CA . LEU A 1 314 ? -13.253 -23.784 22.373 1.00 90.38 314 LEU A CA 1
ATOM 2436 C C . LEU A 1 314 ? -11.998 -23.360 21.605 1.00 90.38 314 LEU A C 1
ATOM 2438 O O . LEU A 1 314 ? -12.131 -22.763 20.539 1.00 90.38 314 LEU A O 1
ATOM 2442 N N . VAL A 1 315 ? -10.793 -23.654 22.108 1.00 90.38 315 VAL A N 1
ATOM 2443 C CA . VAL A 1 315 ? -9.565 -23.079 21.535 1.00 90.38 315 VAL A CA 1
ATOM 2444 C C . VAL A 1 315 ? -9.336 -23.555 20.101 1.00 90.38 315 VAL A C 1
ATOM 2446 O O . VAL A 1 315 ? -9.132 -22.733 19.212 1.00 90.38 315 VAL A O 1
ATOM 2449 N N . GLU A 1 316 ? -9.433 -24.862 19.840 1.00 90.19 316 GLU A N 1
ATOM 2450 C CA . GLU A 1 316 ? -9.246 -25.414 18.490 1.00 90.19 316 GLU A CA 1
ATOM 2451 C C . GLU A 1 316 ? -10.255 -24.850 17.463 1.00 90.19 316 GLU A C 1
ATOM 2453 O O . GLU A 1 316 ? -9.809 -24.357 16.422 1.00 90.19 316 GLU A O 1
ATOM 2458 N N . PRO A 1 317 ? -11.583 -24.852 17.716 1.00 90.00 317 PRO A N 1
ATOM 2459 C CA . PRO A 1 317 ? -12.561 -24.217 16.829 1.00 90.00 317 PRO A CA 1
ATOM 2460 C C . PRO A 1 317 ? -12.287 -22.731 16.571 1.00 90.00 317 PRO A C 1
ATOM 2462 O O . PRO A 1 317 ? -12.312 -22.299 15.417 1.00 90.00 317 PRO A O 1
ATOM 2465 N N . VAL A 1 318 ? -11.970 -21.965 17.621 1.00 90.62 318 VAL A N 1
ATOM 2466 C CA . VAL A 1 318 ? -11.679 -20.527 17.517 1.00 90.62 318 VAL A CA 1
ATOM 2467 C C . VAL A 1 318 ? -10.434 -20.291 16.662 1.00 90.62 318 VAL A C 1
ATOM 2469 O O . VAL A 1 318 ? -10.491 -19.537 15.693 1.00 90.62 318 VAL A O 1
ATOM 2472 N N . ARG A 1 319 ? -9.334 -20.999 16.942 1.00 86.56 319 ARG A N 1
ATOM 2473 C CA . ARG A 1 319 ? -8.067 -20.890 16.197 1.00 86.56 319 ARG A CA 1
ATOM 2474 C C . ARG A 1 319 ? -8.194 -21.320 14.742 1.00 86.56 319 ARG A C 1
ATOM 2476 O O . ARG A 1 319 ? -7.552 -20.738 13.872 1.00 86.56 319 ARG A O 1
ATOM 2483 N N . LYS A 1 320 ? -9.015 -22.337 14.463 1.00 88.19 320 LYS A N 1
ATOM 2484 C CA . LYS A 1 320 ? -9.281 -22.796 13.095 1.00 88.19 320 LYS A CA 1
ATOM 2485 C C . LYS A 1 320 ? -10.035 -21.745 12.283 1.00 88.19 320 LYS A C 1
ATOM 2487 O O . LYS A 1 320 ? -9.815 -21.656 11.076 1.00 88.19 320 LYS A O 1
ATOM 2492 N N . LYS A 1 321 ? -10.924 -20.981 12.923 1.00 85.81 321 LYS A N 1
ATOM 2493 C CA . LYS A 1 321 ? -11.665 -19.900 12.270 1.00 85.81 321 LYS A CA 1
ATOM 2494 C C . LYS A 1 321 ? -10.808 -18.648 12.088 1.00 85.81 321 LYS A C 1
ATOM 2496 O O . LYS A 1 321 ? -10.798 -18.084 10.996 1.00 85.81 321 LYS A O 1
ATOM 2501 N N . ASP A 1 322 ? -10.090 -18.241 13.128 1.00 82.94 322 ASP A N 1
ATOM 2502 C CA . ASP A 1 322 ? -9.131 -17.141 13.089 1.00 82.94 322 ASP A CA 1
ATOM 2503 C C . ASP A 1 322 ? -7.991 -17.397 14.086 1.00 82.94 322 ASP A C 1
ATOM 2505 O O . ASP A 1 322 ? -8.145 -17.325 15.307 1.00 82.94 322 ASP A O 1
ATOM 2509 N N . ALA A 1 323 ? -6.802 -17.668 13.547 1.00 83.25 323 ALA A N 1
ATOM 2510 C CA . ALA A 1 323 ? -5.599 -17.897 14.343 1.00 83.25 323 ALA A CA 1
ATOM 2511 C C . ALA A 1 323 ? -5.131 -16.639 15.096 1.00 83.25 323 ALA A C 1
ATOM 2513 O O . ALA A 1 323 ? -4.255 -16.729 15.954 1.00 83.25 323 ALA A O 1
ATOM 2514 N N . SER A 1 324 ? -5.672 -15.464 14.762 1.00 81.38 324 SER A N 1
ATOM 2515 C CA . SER A 1 324 ? -5.335 -14.202 15.406 1.00 81.38 324 SER A CA 1
ATOM 2516 C C . SER A 1 324 ? -6.216 -13.866 16.606 1.00 81.38 324 SER A C 1
ATOM 2518 O O . SER A 1 324 ? -5.805 -13.004 17.380 1.00 81.38 324 SER A O 1
ATOM 2520 N N . THR A 1 325 ? -7.379 -14.510 16.787 1.00 88.38 325 THR A N 1
ATOM 2521 C CA . THR A 1 325 ? -8.283 -14.268 17.927 1.00 88.38 325 THR A CA 1
ATOM 2522 C C . THR A 1 325 ? -7.542 -14.463 19.247 1.00 88.38 325 THR A C 1
ATOM 2524 O O . THR A 1 325 ? -6.825 -15.438 19.405 1.00 88.38 325 THR A O 1
ATOM 2527 N N . ILE A 1 326 ? -7.704 -13.573 20.220 1.00 90.81 326 ILE A N 1
ATOM 2528 C CA . ILE A 1 326 ? -7.121 -13.768 21.555 1.00 90.81 326 ILE A CA 1
ATOM 2529 C C . ILE A 1 326 ? -7.998 -14.727 22.364 1.00 90.81 326 ILE A C 1
ATOM 2531 O O . ILE A 1 326 ? -9.217 -14.615 22.326 1.00 90.81 326 ILE A O 1
ATOM 2535 N N . PHE A 1 327 ? -7.405 -15.638 23.129 1.00 92.75 327 PHE A N 1
ATOM 2536 C CA . PHE A 1 327 ? -8.110 -16.559 24.016 1.00 92.75 327 PHE A CA 1
ATOM 2537 C C . PHE A 1 327 ? -7.636 -16.384 25.464 1.00 92.75 327 PHE A C 1
ATOM 2539 O O . PHE A 1 327 ? -6.508 -16.742 25.807 1.00 92.75 327 PHE A O 1
ATOM 2546 N N . LEU A 1 328 ? -8.512 -15.842 26.312 1.00 92.00 328 LEU A N 1
ATOM 2547 C CA . LEU A 1 328 ? -8.315 -15.689 27.750 1.00 92.00 328 LEU A CA 1
ATOM 2548 C C . LEU A 1 328 ? -9.108 -16.764 28.500 1.00 92.00 328 LEU A C 1
ATOM 2550 O O . LEU A 1 328 ? -10.314 -16.911 28.307 1.00 92.00 328 LEU A O 1
ATOM 2554 N N . LEU A 1 329 ? -8.451 -17.491 29.396 1.00 90.94 329 LEU A N 1
ATOM 2555 C CA . LEU A 1 329 ? -9.096 -18.512 30.221 1.00 90.94 329 LEU A CA 1
ATOM 2556 C C . LEU A 1 329 ? -9.336 -17.995 31.644 1.00 90.94 329 LEU A C 1
ATOM 2558 O O . LEU A 1 329 ? -8.405 -17.538 32.293 1.00 90.94 329 LEU A O 1
ATOM 2562 N N . VAL A 1 330 ? -10.544 -18.116 32.179 1.00 89.38 330 VAL A N 1
ATOM 2563 C CA . VAL A 1 330 ? -10.833 -17.833 33.591 1.00 89.38 330 VAL A CA 1
ATOM 2564 C C . VAL A 1 330 ? -10.774 -19.148 34.372 1.00 89.38 330 VAL A C 1
ATOM 2566 O O . VAL A 1 330 ? -11.312 -20.154 33.926 1.00 89.38 330 VAL A O 1
ATOM 2569 N N . THR A 1 331 ? -10.085 -19.188 35.516 1.00 85.88 331 THR A N 1
ATOM 2570 C CA . THR A 1 331 ? -9.960 -20.416 36.323 1.00 85.88 331 THR A CA 1
ATOM 2571 C C . THR A 1 331 ? -10.031 -20.149 37.824 1.00 85.88 331 THR A C 1
ATOM 2573 O O . THR A 1 331 ? -9.477 -19.175 38.334 1.00 85.88 331 THR A O 1
ATOM 2576 N N . GLY A 1 332 ? -10.716 -21.037 38.551 1.00 74.12 332 GLY A N 1
ATOM 2577 C CA . GLY A 1 332 ? -10.837 -20.985 40.012 1.00 74.12 332 GLY A CA 1
ATOM 2578 C C . GLY A 1 332 ? -9.709 -21.672 40.785 1.00 74.12 332 GLY A C 1
ATOM 2579 O O . GLY A 1 332 ? -9.557 -21.420 41.978 1.00 74.12 332 GLY A O 1
ATOM 2580 N N . ALA A 1 333 ? -8.905 -22.519 40.136 1.00 62.28 333 ALA A N 1
ATOM 2581 C CA . ALA A 1 333 ? -7.813 -23.242 40.780 1.00 62.28 333 ALA A CA 1
ATOM 2582 C C . ALA A 1 333 ? -6.501 -23.001 40.027 1.00 62.28 333 ALA A C 1
ATOM 2584 O O . ALA A 1 333 ? -6.281 -23.532 38.940 1.00 62.28 333 ALA A O 1
ATOM 2585 N N . GLY A 1 334 ? -5.594 -22.233 40.635 1.00 59.34 334 GLY A N 1
ATOM 2586 C CA . GLY A 1 334 ? -4.219 -22.048 40.161 1.00 59.34 334 GLY A CA 1
ATOM 2587 C C . GLY A 1 334 ? -3.340 -23.285 40.378 1.00 59.34 334 GLY A C 1
ATOM 2588 O O . GLY A 1 334 ? -2.251 -23.170 40.938 1.00 59.34 334 GLY A O 1
ATOM 2589 N N . SER A 1 335 ? -3.808 -24.484 40.012 1.00 63.06 335 SER A N 1
ATOM 2590 C CA . SER A 1 335 ? -2.963 -25.679 40.038 1.00 63.06 335 SER A CA 1
ATOM 2591 C C . SER A 1 335 ? -1.981 -25.645 38.860 1.00 63.06 335 SER A C 1
ATOM 2593 O O . SER A 1 335 ? -2.327 -25.254 37.745 1.00 63.06 335 SER A O 1
ATOM 2595 N N . MET A 1 336 ? -0.738 -26.074 39.099 1.00 57.22 336 MET A N 1
ATOM 2596 C CA . MET A 1 336 ? 0.319 -26.132 38.077 1.00 57.22 336 MET A CA 1
ATOM 2597 C C . MET A 1 336 ? -0.085 -26.986 36.859 1.00 57.22 336 MET A C 1
ATOM 2599 O O . MET A 1 336 ? 0.350 -26.720 35.743 1.00 57.22 336 MET A O 1
ATOM 2603 N N . GLU A 1 337 ? -0.948 -27.981 37.065 1.00 63.72 337 GLU A N 1
ATOM 2604 C CA . GLU A 1 337 ? -1.476 -28.871 36.027 1.00 63.72 337 GLU A CA 1
ATOM 2605 C C . GLU A 1 337 ? -2.415 -28.136 35.054 1.00 63.72 337 GLU A C 1
ATOM 2607 O O . GLU A 1 337 ? -2.251 -28.251 33.842 1.00 63.72 337 GLU A O 1
ATOM 2612 N N . THR A 1 338 ? -3.290 -27.266 35.569 1.00 64.81 338 THR A N 1
ATOM 2613 C CA . THR A 1 338 ? -4.192 -26.426 34.760 1.00 64.81 338 THR A CA 1
ATOM 2614 C C . THR A 1 338 ? -3.419 -25.408 33.916 1.00 64.81 338 THR A C 1
ATOM 2616 O O . THR A 1 338 ? -3.718 -25.204 32.740 1.00 64.81 338 THR A O 1
ATOM 2619 N N . ALA A 1 339 ? -2.374 -24.797 34.488 1.00 62.88 339 ALA A N 1
ATOM 2620 C CA . ALA A 1 339 ? -1.502 -23.875 33.759 1.00 62.88 339 ALA A CA 1
ATOM 2621 C C . ALA A 1 339 ? -0.717 -24.589 32.641 1.00 62.88 339 ALA A C 1
ATOM 2623 O O . ALA A 1 339 ? -0.566 -24.054 31.544 1.00 62.88 339 ALA A O 1
ATOM 2624 N N . LEU A 1 340 ? -0.256 -25.821 32.889 1.00 64.06 340 LEU A N 1
ATOM 2625 C CA . LEU A 1 340 ? 0.426 -26.642 31.885 1.00 64.06 340 LEU A CA 1
ATOM 2626 C C . LEU A 1 340 ? -0.503 -27.066 30.740 1.00 64.06 340 LEU A C 1
ATOM 2628 O O . LEU A 1 340 ? -0.058 -27.112 29.593 1.00 64.06 340 LEU A O 1
ATOM 2632 N N . GLU A 1 341 ? -1.771 -27.372 31.018 1.00 67.94 341 GLU A N 1
ATOM 2633 C CA . GLU A 1 341 ? -2.754 -27.691 29.976 1.00 67.94 341 GLU A CA 1
ATOM 2634 C C . GLU A 1 341 ? -3.132 -26.475 29.126 1.00 67.94 341 GLU A C 1
ATOM 2636 O O . GLU A 1 341 ? -3.201 -26.599 27.903 1.00 67.94 341 GLU A O 1
ATOM 2641 N N . ALA A 1 342 ? -3.300 -25.300 29.739 1.00 66.00 342 ALA A N 1
ATOM 2642 C CA . ALA A 1 342 ? -3.575 -24.058 29.018 1.00 66.00 342 ALA A CA 1
ATOM 2643 C C . ALA A 1 342 ? -2.428 -23.688 28.058 1.00 66.00 342 ALA A C 1
ATOM 2645 O O . ALA A 1 342 ? -2.673 -23.394 26.888 1.00 66.00 342 ALA A O 1
ATOM 2646 N N . ILE A 1 343 ? -1.172 -23.808 28.511 1.00 66.94 343 ILE A N 1
ATOM 2647 C CA . ILE A 1 343 ? 0.015 -23.572 27.671 1.00 66.94 343 ILE A CA 1
ATOM 2648 C C . ILE A 1 343 ? 0.076 -24.566 26.502 1.00 66.94 343 ILE A C 1
ATOM 2650 O O . ILE A 1 343 ? 0.409 -24.188 25.382 1.00 66.94 343 ILE A O 1
ATOM 2654 N N . LYS A 1 344 ? -0.257 -25.844 26.733 1.00 69.69 344 LYS A N 1
ATOM 2655 C CA . LYS A 1 344 ? -0.263 -26.867 25.671 1.00 69.69 344 LYS A CA 1
ATOM 2656 C C . LYS A 1 344 ? -1.351 -26.647 24.620 1.00 69.69 344 LYS A C 1
ATOM 2658 O O . LYS A 1 344 ? -1.193 -27.135 23.505 1.00 69.69 344 LYS A O 1
ATOM 2663 N N . LYS A 1 345 ? -2.443 -25.967 24.976 1.00 73.88 345 LYS A N 1
ATOM 2664 C CA . LYS A 1 345 ? -3.605 -25.741 24.108 1.00 73.88 345 LYS A CA 1
ATOM 2665 C C . LYS A 1 345 ? -3.633 -24.364 23.442 1.00 73.88 345 LYS A C 1
ATOM 2667 O O . LYS A 1 345 ? -4.667 -24.014 22.901 1.00 73.88 345 LYS A O 1
ATOM 2672 N N . ASP A 1 346 ? -2.522 -23.624 23.433 1.00 80.75 346 ASP A N 1
ATOM 2673 C CA . ASP A 1 346 ? -2.401 -22.325 22.741 1.00 80.75 346 ASP A CA 1
ATOM 2674 C C . ASP A 1 346 ? -3.341 -21.226 23.284 1.00 80.75 346 ASP A C 1
ATOM 2676 O O . ASP A 1 346 ? -3.848 -20.377 22.549 1.00 80.75 346 ASP A O 1
ATOM 2680 N N . VAL A 1 347 ? -3.585 -21.244 24.598 1.00 85.94 347 VAL A N 1
ATOM 2681 C CA . VAL A 1 347 ? -4.262 -20.153 25.316 1.00 85.94 347 VAL A CA 1
ATOM 2682 C C . VAL A 1 347 ? -3.290 -18.983 25.480 1.00 85.94 347 VAL A C 1
ATOM 2684 O O . VAL A 1 347 ? -2.155 -19.184 25.912 1.00 85.94 347 VAL A O 1
ATOM 2687 N N . ASP A 1 348 ? -3.733 -17.760 25.174 1.00 87.44 348 ASP A N 1
ATOM 2688 C CA . ASP A 1 348 ? -2.870 -16.574 25.248 1.00 87.44 348 ASP A CA 1
ATOM 2689 C C . ASP A 1 348 ? -2.560 -16.177 26.694 1.00 87.44 348 ASP A C 1
ATOM 2691 O O . ASP A 1 348 ? -1.451 -15.736 26.997 1.00 87.44 348 ASP A O 1
ATOM 2695 N N . GLU A 1 349 ? -3.545 -16.300 27.588 1.00 87.19 349 GLU A N 1
ATOM 2696 C CA . GLU A 1 349 ? -3.442 -15.854 28.977 1.00 87.19 349 GLU A CA 1
ATOM 2697 C C . GLU A 1 349 ? -4.568 -16.429 29.849 1.00 87.19 349 GLU A C 1
ATOM 2699 O O . GLU A 1 349 ? -5.618 -16.825 29.341 1.00 87.19 349 GLU A O 1
ATOM 2704 N N . TYR A 1 350 ? -4.388 -16.429 31.174 1.00 86.81 350 TYR A N 1
ATOM 2705 C CA . TYR A 1 350 ? -5.453 -16.779 32.117 1.00 86.81 350 TYR A CA 1
ATOM 2706 C C . TYR A 1 350 ? -5.741 -15.685 33.160 1.00 86.81 350 TYR A C 1
ATOM 2708 O O . TYR A 1 350 ? -4.906 -14.824 33.441 1.00 86.81 350 TYR A O 1
ATOM 2716 N N . ILE A 1 351 ? -6.942 -15.719 33.738 1.00 86.81 351 ILE A N 1
ATOM 2717 C CA . ILE A 1 351 ? -7.453 -14.845 34.802 1.00 86.81 351 ILE A CA 1
ATOM 2718 C C . ILE A 1 351 ? -7.861 -15.734 35.984 1.00 86.81 351 ILE A C 1
ATOM 2720 O O . ILE A 1 351 ? -8.525 -16.755 35.797 1.00 86.81 351 ILE A O 1
ATOM 2724 N N . LEU A 1 352 ? -7.467 -15.366 37.204 1.00 85.25 352 LEU A N 1
ATOM 2725 C CA . LEU A 1 352 ? -7.807 -16.121 38.414 1.00 85.25 352 LEU A CA 1
ATOM 2726 C C . LEU A 1 352 ? -9.146 -15.649 39.003 1.00 85.25 352 LEU A C 1
ATOM 2728 O O . LEU A 1 352 ? -9.436 -14.456 39.009 1.00 85.25 352 LEU A O 1
ATOM 2732 N N . LYS A 1 353 ? -9.961 -16.577 39.525 1.00 84.50 353 LYS A N 1
ATOM 2733 C CA . LYS A 1 353 ? -11.156 -16.236 40.320 1.00 84.50 353 LYS A CA 1
ATOM 2734 C C . LYS A 1 353 ? -10.759 -15.975 41.794 1.00 84.50 353 LYS A C 1
ATOM 2736 O O . LYS A 1 353 ? -9.926 -16.715 42.323 1.00 84.50 353 LYS A O 1
ATOM 2741 N N . PRO A 1 354 ? -11.376 -15.001 42.495 1.00 84.50 354 PRO A N 1
ATOM 2742 C CA . PRO A 1 354 ? -12.423 -14.100 42.009 1.00 84.50 354 PRO A CA 1
ATOM 2743 C C . PRO A 1 354 ? -11.871 -13.061 41.022 1.00 84.50 354 PRO A C 1
ATOM 2745 O O . PRO A 1 354 ? -10.808 -12.499 41.248 1.00 84.50 354 PRO A O 1
ATOM 2748 N N . VAL A 1 355 ? -12.607 -12.814 39.934 1.00 84.69 355 VAL A N 1
ATOM 2749 C CA . VAL A 1 355 ? -12.181 -11.891 38.873 1.00 84.69 355 VAL A CA 1
ATOM 2750 C C . VAL A 1 355 ? -12.258 -10.453 39.381 1.00 84.69 355 VAL A C 1
ATOM 2752 O O . VAL A 1 355 ? -13.350 -9.936 39.624 1.00 84.69 355 VAL A O 1
ATOM 2755 N N . GLU A 1 356 ? -11.110 -9.794 39.524 1.00 87.25 356 GLU A N 1
ATOM 2756 C CA . GLU A 1 356 ? -11.074 -8.373 39.865 1.00 87.25 356 GLU A CA 1
ATOM 2757 C C . GLU A 1 356 ? -11.354 -7.505 38.621 1.00 87.25 356 GLU A C 1
ATOM 2759 O O . GLU A 1 356 ? -10.712 -7.702 37.583 1.00 87.25 356 GLU A O 1
ATOM 2764 N N . PRO A 1 357 ? -12.258 -6.503 38.692 1.00 85.00 357 PRO A N 1
ATOM 2765 C CA . PRO A 1 357 ? -12.616 -5.676 37.533 1.00 85.00 357 PRO A CA 1
ATOM 2766 C C . PRO A 1 357 ? -11.413 -5.003 36.861 1.00 85.00 357 PRO A C 1
ATOM 2768 O O . PRO A 1 357 ? -11.305 -4.993 35.636 1.00 85.00 357 PRO A O 1
ATOM 2771 N N . GLY A 1 358 ? -10.477 -4.476 37.661 1.00 81.12 358 GLY A N 1
ATOM 2772 C CA . GLY A 1 358 ? -9.271 -3.822 37.147 1.00 81.12 358 GLY A CA 1
ATOM 2773 C C . GLY A 1 358 ? -8.345 -4.783 36.398 1.00 81.12 358 GLY A C 1
ATOM 2774 O O . GLY A 1 358 ? -7.777 -4.409 35.373 1.00 81.12 358 GLY A O 1
ATOM 2775 N N . GLU A 1 359 ? -8.228 -6.028 36.868 1.00 85.06 359 GLU A N 1
ATOM 2776 C CA . GLU A 1 359 ? -7.413 -7.057 36.218 1.00 85.06 359 GLU A CA 1
ATOM 2777 C C . GLU A 1 359 ? -8.025 -7.493 34.881 1.00 85.06 359 GLU A C 1
ATOM 2779 O O . GLU A 1 359 ? -7.316 -7.551 33.873 1.00 85.06 359 GLU A O 1
ATOM 2784 N N . LEU A 1 360 ? -9.342 -7.735 34.856 1.00 86.38 360 LEU A N 1
ATOM 2785 C CA . LEU A 1 360 ? -10.083 -8.103 33.648 1.00 86.38 360 LEU A CA 1
ATOM 2786 C C . LEU A 1 360 ? -9.897 -7.054 32.544 1.00 86.38 360 LEU A C 1
ATOM 2788 O O . LEU A 1 360 ? -9.473 -7.385 31.435 1.00 86.38 360 LEU A O 1
ATOM 2792 N N . VAL A 1 361 ? -10.150 -5.782 32.868 1.00 85.56 361 VAL A N 1
ATOM 2793 C CA . VAL A 1 361 ? -10.014 -4.668 31.918 1.00 85.56 361 VAL A CA 1
ATOM 2794 C C . VAL A 1 361 ? -8.569 -4.532 31.439 1.00 85.56 361 VAL A C 1
ATOM 2796 O O . VAL A 1 361 ? -8.326 -4.376 30.240 1.00 85.56 361 VAL A O 1
ATOM 2799 N N . HIS A 1 362 ? -7.595 -4.624 32.349 1.00 82.62 362 HIS A N 1
ATOM 2800 C CA . HIS A 1 362 ? -6.181 -4.499 32.003 1.00 82.62 362 HIS A CA 1
ATOM 2801 C C . HIS A 1 362 ? -5.705 -5.607 31.051 1.00 82.62 362 HIS A C 1
ATOM 2803 O O . HIS A 1 362 ? -5.032 -5.308 30.057 1.00 82.62 362 HIS A O 1
ATOM 2809 N N . LYS A 1 363 ? -6.068 -6.870 31.318 1.00 84.56 363 LYS A N 1
ATOM 2810 C CA . LYS A 1 363 ? -5.692 -8.014 30.472 1.00 84.56 363 LYS A CA 1
ATOM 2811 C C . LYS A 1 363 ? -6.359 -7.943 29.102 1.00 84.56 363 LYS A C 1
ATOM 2813 O O . LYS A 1 363 ? -5.654 -8.049 28.100 1.00 84.56 363 LYS A O 1
ATOM 2818 N N . VAL A 1 364 ? -7.667 -7.684 29.038 1.00 87.38 364 VAL A N 1
ATOM 2819 C CA . VAL A 1 364 ? -8.386 -7.522 27.760 1.00 87.38 364 VAL A CA 1
ATOM 2820 C C . VAL A 1 364 ? -7.740 -6.429 26.913 1.00 87.38 364 VAL A C 1
ATOM 2822 O O . VAL A 1 364 ? -7.355 -6.684 25.773 1.00 87.38 364 VAL A O 1
ATOM 2825 N N . LYS A 1 365 ? -7.517 -5.243 27.493 1.00 84.50 365 LYS A N 1
ATOM 2826 C CA . LYS A 1 365 ? -6.878 -4.124 26.794 1.00 84.50 365 LYS A CA 1
ATOM 2827 C C . LYS A 1 365 ? -5.486 -4.489 26.275 1.00 84.50 365 LYS A C 1
ATOM 2829 O O . LYS A 1 365 ? -5.191 -4.280 25.103 1.00 84.50 365 LYS A O 1
ATOM 2834 N N . THR A 1 366 ? -4.648 -5.079 27.126 1.00 82.31 366 THR A N 1
ATOM 2835 C CA . THR A 1 366 ? -3.262 -5.424 26.780 1.00 82.31 366 THR A CA 1
ATOM 2836 C C . THR A 1 366 ? -3.191 -6.414 25.618 1.00 82.31 366 THR A C 1
ATOM 2838 O O . THR A 1 366 ? -2.354 -6.266 24.728 1.00 82.31 366 THR A O 1
ATOM 2841 N N . TYR A 1 367 ? -4.048 -7.438 25.601 1.00 86.81 367 TYR A N 1
ATOM 2842 C CA . TYR A 1 367 ? -4.002 -8.446 24.543 1.00 86.81 367 TYR A CA 1
ATOM 2843 C C . TYR A 1 367 ? -4.667 -7.988 23.242 1.00 86.81 367 TYR A C 1
ATOM 2845 O O . TYR A 1 367 ? -4.156 -8.318 22.172 1.00 86.81 367 TYR A O 1
ATOM 2853 N N . LEU A 1 368 ? -5.713 -7.159 23.305 1.00 84.88 368 LEU A N 1
ATOM 2854 C CA . LEU A 1 368 ? -6.247 -6.486 22.115 1.00 84.88 368 LEU A CA 1
ATOM 2855 C C . LEU A 1 368 ? -5.204 -5.543 21.490 1.00 84.88 368 LEU A C 1
ATOM 2857 O O . LEU A 1 368 ? -4.995 -5.567 20.277 1.00 84.88 368 LEU A O 1
ATOM 2861 N N . GLU A 1 369 ? -4.469 -4.776 22.304 1.00 82.06 369 GLU A N 1
ATOM 2862 C CA . GLU A 1 369 ? -3.357 -3.937 21.834 1.00 82.06 369 GLU A CA 1
ATOM 2863 C C . GLU A 1 369 ? -2.239 -4.778 21.195 1.00 82.06 369 GLU A C 1
ATOM 2865 O O . GLU A 1 369 ? -1.753 -4.446 20.111 1.00 82.06 369 GLU A O 1
ATOM 2870 N N . LYS A 1 370 ? -1.860 -5.909 21.811 1.00 79.69 370 LYS A N 1
ATOM 2871 C CA . LYS A 1 370 ? -0.883 -6.851 21.232 1.00 79.69 370 LYS A CA 1
ATOM 2872 C C . LYS A 1 370 ? -1.346 -7.417 19.890 1.00 79.69 370 LYS A C 1
ATOM 2874 O O . LYS A 1 370 ? -0.549 -7.462 18.952 1.00 79.69 370 LYS A O 1
ATOM 2879 N N . GLN A 1 371 ? -2.609 -7.831 19.785 1.00 80.56 371 GLN A N 1
ATOM 2880 C CA . GLN A 1 371 ? -3.196 -8.336 18.543 1.00 80.56 371 GLN A CA 1
ATOM 2881 C C . GLN A 1 371 ? -3.135 -7.270 17.442 1.00 80.56 371 GLN A C 1
ATOM 2883 O O . GLN A 1 371 ? -2.671 -7.553 16.335 1.00 80.56 371 GLN A O 1
ATOM 2888 N N . LYS A 1 372 ? -3.526 -6.030 17.766 1.00 79.00 372 LYS A N 1
ATOM 2889 C CA . LYS A 1 372 ? -3.489 -4.890 16.843 1.00 79.00 372 LYS A CA 1
ATOM 2890 C C . LYS A 1 372 ? -2.070 -4.606 16.348 1.00 79.00 372 LYS A C 1
ATOM 2892 O O . LYS A 1 372 ? -1.847 -4.548 15.141 1.00 79.00 372 LYS A O 1
ATOM 2897 N N . MET A 1 373 ? -1.096 -4.522 17.258 1.00 74.81 373 MET A N 1
ATOM 2898 C CA . MET A 1 373 ? 0.314 -4.314 16.901 1.00 74.81 373 MET A CA 1
ATOM 2899 C C . MET A 1 373 ? 0.864 -5.435 16.011 1.00 74.81 373 MET A C 1
ATOM 2901 O O . MET A 1 373 ? 1.641 -5.168 15.095 1.00 74.81 373 MET A O 1
ATOM 2905 N N . LYS A 1 374 ? 0.470 -6.692 16.257 1.00 77.12 374 LYS A N 1
ATOM 2906 C CA . LYS A 1 374 ? 0.892 -7.835 15.436 1.00 77.12 374 LYS A CA 1
ATOM 2907 C C . LYS A 1 374 ? 0.356 -7.720 14.005 1.00 77.12 374 LYS A C 1
ATOM 2909 O O . LYS A 1 374 ? 1.148 -7.825 13.069 1.00 77.12 374 LYS A O 1
ATOM 2914 N N . LYS A 1 375 ? -0.939 -7.425 13.842 1.00 74.75 375 LYS A N 1
ATOM 2915 C CA . LYS A 1 375 ? -1.570 -7.215 12.526 1.00 74.75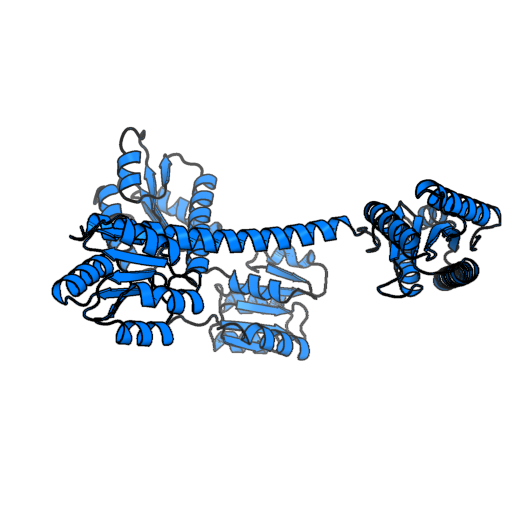 375 LYS A CA 1
ATOM 2916 C C . LYS A 1 375 ? -0.947 -6.029 11.774 1.00 74.75 375 LYS A C 1
ATOM 2918 O O . LYS A 1 375 ? -0.626 -6.144 10.592 1.00 74.75 375 LYS A O 1
ATOM 2923 N N . GLU A 1 376 ? -0.701 -4.908 12.457 1.00 77.38 376 GLU A N 1
ATOM 2924 C CA . GLU A 1 376 ? -0.071 -3.721 11.854 1.00 77.38 376 GLU A CA 1
ATOM 2925 C C . GLU A 1 376 ? 1.374 -3.998 11.413 1.00 77.38 376 GLU A C 1
ATOM 2927 O O . GLU A 1 376 ? 1.773 -3.631 10.306 1.00 77.38 376 GLU A O 1
ATOM 2932 N N . LYS A 1 377 ? 2.148 -4.715 12.237 1.00 77.75 377 LYS A N 1
ATOM 2933 C CA . LYS A 1 377 ? 3.511 -5.129 11.893 1.00 77.75 377 LYS A CA 1
ATOM 2934 C C . LYS A 1 377 ? 3.541 -6.000 10.637 1.00 77.75 377 LYS A C 1
ATOM 2936 O O . LYS A 1 377 ? 4.371 -5.759 9.766 1.00 77.75 377 LYS A O 1
ATOM 2941 N N . GLU A 1 378 ? 2.665 -6.997 10.536 1.00 75.50 378 GLU A N 1
ATOM 2942 C CA . GLU A 1 378 ? 2.582 -7.874 9.359 1.00 75.50 378 GLU A CA 1
ATOM 2943 C C . GLU A 1 378 ? 2.272 -7.072 8.086 1.00 75.50 378 GLU A C 1
ATOM 2945 O O . GLU A 1 378 ? 2.938 -7.245 7.063 1.00 75.50 378 GLU A O 1
ATOM 2950 N N . LYS A 1 379 ? 1.344 -6.109 8.166 1.00 75.94 379 LYS A N 1
ATOM 2951 C CA . LYS A 1 379 ? 1.028 -5.199 7.055 1.00 75.94 379 LYS A CA 1
ATOM 2952 C C . LYS A 1 379 ? 2.242 -4.370 6.619 1.00 75.94 379 LYS A C 1
ATOM 2954 O O . LYS A 1 379 ? 2.529 -4.294 5.424 1.00 75.94 379 LYS A O 1
ATOM 2959 N N . LEU A 1 380 ? 2.966 -3.774 7.569 1.00 75.19 380 LEU A N 1
ATOM 2960 C CA . LEU A 1 380 ? 4.155 -2.960 7.288 1.00 75.19 380 LEU A CA 1
ATOM 2961 C C . LEU A 1 380 ? 5.295 -3.779 6.674 1.00 75.19 380 LEU A C 1
ATOM 2963 O O . LEU A 1 380 ? 5.964 -3.300 5.761 1.00 75.19 380 LEU A O 1
ATOM 2967 N N . VAL A 1 381 ? 5.507 -5.014 7.140 1.00 78.12 381 VAL A N 1
ATOM 2968 C CA . VAL A 1 381 ? 6.518 -5.920 6.572 1.00 78.12 381 VAL A CA 1
ATOM 2969 C C . VAL A 1 381 ? 6.211 -6.207 5.102 1.00 78.12 381 VAL A C 1
ATOM 2971 O O . VAL A 1 381 ? 7.080 -6.008 4.255 1.00 78.12 381 VAL A O 1
ATOM 2974 N N . ASN A 1 382 ? 4.964 -6.555 4.779 1.00 72.44 382 ASN A N 1
ATOM 2975 C CA . ASN A 1 382 ? 4.555 -6.821 3.397 1.00 72.44 382 ASN A CA 1
ATOM 2976 C C . ASN A 1 382 ? 4.733 -5.587 2.491 1.00 72.44 382 ASN A C 1
ATOM 2978 O O . ASN A 1 382 ? 5.192 -5.695 1.353 1.00 72.44 382 ASN A O 1
ATOM 2982 N N . GLN A 1 383 ? 4.410 -4.391 2.995 1.00 76.38 383 GLN A N 1
ATOM 2983 C CA . GLN A 1 383 ? 4.624 -3.138 2.263 1.00 76.38 383 GLN A CA 1
ATOM 2984 C C . GLN A 1 383 ? 6.111 -2.847 2.026 1.00 76.38 383 GLN A C 1
ATOM 2986 O O . GLN A 1 383 ? 6.493 -2.427 0.930 1.00 76.38 383 GLN A O 1
ATOM 2991 N N . LEU A 1 384 ? 6.955 -3.079 3.034 1.00 81.31 384 LEU A N 1
ATOM 2992 C CA . LEU A 1 384 ? 8.399 -2.894 2.927 1.00 81.31 384 LEU A CA 1
ATOM 2993 C C . LEU A 1 384 ? 9.003 -3.837 1.879 1.00 81.31 384 LEU A C 1
ATOM 2995 O O . LEU A 1 384 ? 9.817 -3.402 1.066 1.00 81.31 384 LEU A O 1
ATOM 2999 N N . GLU A 1 385 ? 8.585 -5.101 1.852 1.00 76.31 385 GLU A N 1
ATOM 3000 C CA . GLU A 1 385 ? 9.029 -6.082 0.855 1.00 76.31 385 GLU A CA 1
ATOM 3001 C C . GLU A 1 385 ? 8.632 -5.685 -0.573 1.00 76.31 385 GLU A C 1
ATOM 3003 O O . GLU A 1 385 ? 9.462 -5.729 -1.490 1.00 76.31 385 GLU A O 1
ATOM 3008 N N . ALA A 1 386 ? 7.396 -5.219 -0.763 1.00 70.38 386 ALA A N 1
ATOM 3009 C CA . ALA A 1 386 ? 6.928 -4.718 -2.053 1.00 70.38 386 ALA A CA 1
ATOM 3010 C C . ALA A 1 386 ? 7.729 -3.485 -2.515 1.00 70.38 386 ALA A C 1
ATOM 3012 O O . ALA A 1 386 ? 8.167 -3.412 -3.666 1.00 70.38 386 ALA A O 1
ATOM 3013 N N . SER A 1 387 ? 7.984 -2.537 -1.606 1.00 69.00 387 SER A N 1
ATOM 3014 C CA . SER A 1 387 ? 8.785 -1.339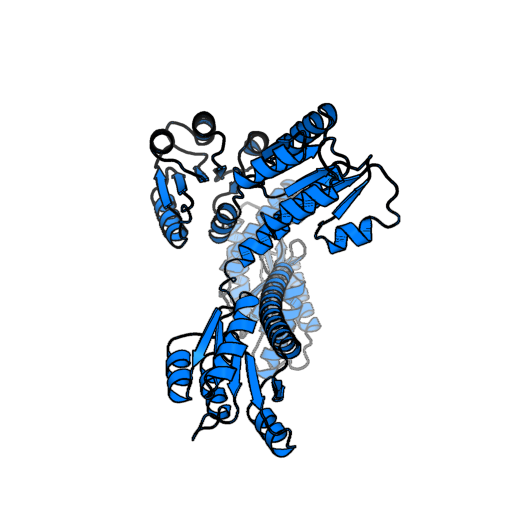 -1.890 1.00 69.00 387 SER A CA 1
ATOM 3015 C C . SER A 1 387 ? 10.236 -1.687 -2.238 1.00 69.00 387 SER A C 1
ATOM 3017 O O . SER A 1 387 ? 10.769 -1.213 -3.242 1.00 69.00 387 SER A O 1
ATOM 3019 N N . ASN A 1 388 ? 10.858 -2.589 -1.473 1.00 72.12 388 ASN A N 1
ATOM 3020 C CA . ASN A 1 388 ? 12.211 -3.075 -1.746 1.00 72.12 388 ASN A CA 1
ATOM 3021 C C . ASN A 1 388 ? 12.308 -3.752 -3.114 1.00 72.12 388 ASN A C 1
ATOM 3023 O O . ASN A 1 388 ? 13.269 -3.522 -3.846 1.00 72.12 388 ASN A O 1
ATOM 3027 N N . THR A 1 389 ? 11.302 -4.541 -3.492 1.00 68.19 389 THR A N 1
ATOM 3028 C CA . THR A 1 389 ? 11.244 -5.169 -4.818 1.00 68.19 389 THR A CA 1
ATOM 3029 C C . THR A 1 389 ? 11.233 -4.111 -5.923 1.00 68.19 389 THR A C 1
ATOM 3031 O O . THR A 1 389 ? 12.033 -4.185 -6.855 1.00 68.19 389 THR A O 1
ATOM 3034 N N . LYS A 1 390 ? 10.415 -3.064 -5.772 1.00 65.50 390 LYS A N 1
ATOM 3035 C CA . LYS A 1 390 ? 10.332 -1.948 -6.724 1.00 65.50 390 LYS A CA 1
ATOM 3036 C C . LYS A 1 390 ? 11.637 -1.149 -6.817 1.00 65.50 390 LYS A C 1
ATOM 3038 O O . LYS A 1 390 ? 12.071 -0.799 -7.912 1.00 65.50 390 LYS A O 1
ATOM 3043 N N . LEU A 1 391 ? 12.307 -0.900 -5.691 1.00 67.69 391 LEU A N 1
ATOM 3044 C CA . LEU A 1 391 ? 13.628 -0.260 -5.671 1.00 67.69 391 LEU A CA 1
ATOM 3045 C C . LEU A 1 391 ? 14.680 -1.109 -6.393 1.00 67.69 391 LEU A C 1
ATOM 3047 O O . LEU A 1 391 ? 15.482 -0.582 -7.163 1.00 67.69 391 LEU A O 1
ATOM 3051 N N . LEU A 1 392 ? 14.659 -2.428 -6.193 1.00 59.72 392 LEU A N 1
ATOM 3052 C CA . LEU A 1 392 ? 15.559 -3.347 -6.886 1.00 59.72 392 LEU A CA 1
ATOM 3053 C C . LEU A 1 392 ? 15.299 -3.395 -8.395 1.00 59.72 392 LEU A C 1
ATOM 3055 O O . LEU A 1 392 ? 16.239 -3.609 -9.155 1.00 59.72 392 LEU A O 1
ATOM 3059 N N . GLU A 1 393 ? 14.064 -3.192 -8.852 1.00 60.59 393 GLU A N 1
ATOM 3060 C CA . GLU A 1 393 ? 13.755 -3.063 -10.281 1.00 60.59 393 GLU A CA 1
ATOM 3061 C C . GLU A 1 393 ? 14.316 -1.770 -10.883 1.00 60.59 393 GLU A C 1
ATOM 3063 O O . GLU A 1 393 ? 14.936 -1.815 -11.948 1.00 60.59 393 GLU A O 1
ATOM 3068 N N . LEU A 1 394 ? 14.198 -0.642 -10.174 1.00 61.91 394 LEU A N 1
ATOM 3069 C CA . LEU A 1 394 ? 14.747 0.651 -10.609 1.00 61.91 394 LEU A CA 1
ATOM 3070 C C . LEU A 1 394 ? 16.274 0.618 -10.774 1.00 61.91 394 LEU A C 1
ATOM 3072 O O . LEU A 1 394 ? 16.826 1.301 -11.631 1.00 61.91 394 LEU A O 1
ATOM 3076 N N . VAL A 1 395 ? 16.966 -0.222 -10.003 1.00 68.31 395 VAL A N 1
ATOM 3077 C CA . VAL A 1 395 ? 18.428 -0.369 -10.067 1.00 68.31 395 VAL A CA 1
ATOM 3078 C C . VAL A 1 395 ? 18.887 -1.289 -11.205 1.00 68.31 395 VAL A C 1
ATOM 3080 O O . VAL A 1 395 ? 20.087 -1.358 -11.457 1.00 68.31 395 VAL A O 1
ATOM 3083 N N . LYS A 1 396 ? 17.993 -1.990 -11.918 1.00 77.75 396 LYS A N 1
ATOM 3084 C CA . LYS A 1 396 ? 18.368 -2.957 -12.976 1.00 77.75 396 LYS A CA 1
ATOM 3085 C C . LYS A 1 396 ? 18.297 -2.401 -14.391 1.00 77.75 396 LYS A C 1
ATOM 3087 O O . LYS A 1 396 ? 18.884 -2.997 -15.293 1.00 77.75 396 LYS A O 1
ATOM 3092 N N . ILE A 1 397 ? 17.587 -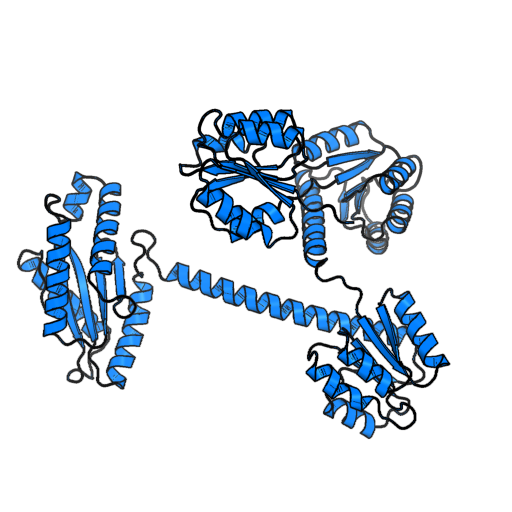1.299 -14.597 1.00 86.44 397 ILE A N 1
ATOM 3093 C CA . ILE A 1 397 ? 17.295 -0.746 -15.922 1.00 86.44 397 ILE A CA 1
ATOM 3094 C C . ILE A 1 397 ? 18.189 0.471 -16.196 1.00 86.44 397 ILE A C 1
ATOM 3096 O O . ILE A 1 397 ? 18.560 1.206 -15.286 1.00 86.44 397 ILE A O 1
ATOM 3100 N N . ASP A 1 398 ? 18.598 0.649 -17.449 1.00 89.00 398 ASP A N 1
ATOM 3101 C CA . ASP A 1 398 ? 19.239 1.863 -17.948 1.00 89.00 398 ASP A CA 1
ATOM 3102 C C . ASP A 1 398 ? 18.171 2.905 -18.310 1.00 89.00 398 ASP A C 1
ATOM 3104 O O . ASP A 1 398 ? 17.286 2.636 -19.124 1.00 89.00 398 ASP A O 1
ATOM 3108 N N . GLU A 1 399 ? 18.274 4.102 -17.729 1.00 85.56 399 GLU A N 1
ATOM 3109 C CA . GLU A 1 399 ? 17.261 5.165 -17.842 1.00 85.56 399 GLU A CA 1
ATOM 3110 C C . GLU A 1 399 ? 17.026 5.637 -19.283 1.00 85.56 399 GLU A C 1
ATOM 3112 O O . GLU A 1 399 ? 15.911 6.010 -19.647 1.00 85.56 399 GLU A O 1
ATOM 3117 N N . LEU A 1 400 ? 18.062 5.611 -20.128 1.00 89.12 400 LEU A N 1
ATOM 3118 C CA . LEU A 1 400 ? 17.950 6.093 -21.500 1.00 89.12 400 LEU A CA 1
ATOM 3119 C C . LEU A 1 400 ? 17.293 5.056 -22.411 1.00 89.12 400 LEU A C 1
ATOM 3121 O O . LEU A 1 400 ? 16.394 5.385 -23.179 1.00 89.12 400 LEU A O 1
ATOM 3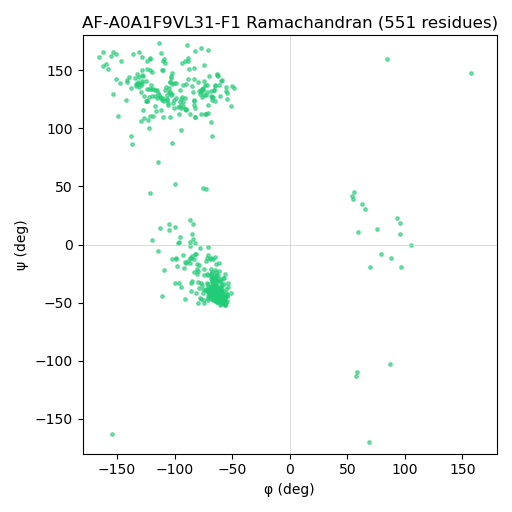125 N N . THR A 1 401 ? 17.784 3.820 -22.380 1.00 90.50 401 THR A N 1
ATOM 3126 C CA . THR A 1 401 ? 17.441 2.788 -23.369 1.00 90.50 401 THR A CA 1
ATOM 3127 C C . THR A 1 401 ? 16.361 1.829 -22.893 1.00 90.50 401 THR A C 1
ATOM 3129 O O . THR A 1 401 ? 15.823 1.079 -23.706 1.00 90.50 401 THR A O 1
ATOM 3132 N N . THR A 1 402 ? 16.028 1.836 -21.598 1.00 89.44 402 THR A N 1
ATOM 3133 C CA . THR A 1 402 ? 15.129 0.875 -20.927 1.00 89.44 402 THR A CA 1
ATOM 3134 C C . THR A 1 402 ? 15.586 -0.590 -21.009 1.00 89.44 402 THR A C 1
ATOM 3136 O O . THR A 1 402 ? 14.839 -1.510 -20.669 1.00 89.44 402 THR A O 1
ATOM 3139 N N . LEU A 1 403 ? 16.820 -0.825 -21.463 1.00 91.94 403 LEU A N 1
ATOM 3140 C CA . LEU A 1 403 ? 17.480 -2.125 -21.392 1.00 91.94 403 LEU A CA 1
ATOM 3141 C C . LEU A 1 403 ? 17.984 -2.380 -19.978 1.00 91.94 403 LEU A C 1
ATOM 3143 O O . LEU A 1 403 ? 18.051 -1.472 -19.154 1.00 91.94 403 LEU A O 1
ATOM 3147 N N . PHE A 1 404 ? 18.401 -3.610 -19.701 1.00 92.38 404 PHE A N 1
ATOM 3148 C CA . PHE A 1 404 ? 19.119 -3.882 -18.468 1.00 92.38 404 PHE A CA 1
ATOM 3149 C C . PHE A 1 404 ? 20.454 -3.130 -18.428 1.00 92.38 404 PHE A C 1
ATOM 3151 O O . PHE A 1 404 ? 21.106 -2.947 -19.453 1.00 92.38 404 PHE A O 1
ATOM 3158 N N . ASN A 1 405 ? 20.885 -2.691 -17.254 1.00 89.00 405 ASN A N 1
ATOM 3159 C CA . ASN A 1 405 ? 22.131 -1.949 -17.119 1.00 89.00 405 ASN A CA 1
ATOM 3160 C C . ASN A 1 405 ? 23.344 -2.861 -16.893 1.00 89.00 405 ASN A C 1
ATOM 3162 O O . ASN A 1 405 ? 23.241 -4.064 -16.639 1.00 89.00 405 ASN A O 1
ATOM 3166 N N . ARG A 1 406 ? 24.527 -2.244 -16.941 1.00 89.50 406 ARG A N 1
ATOM 3167 C CA . ARG A 1 406 ? 25.815 -2.910 -16.745 1.00 89.50 406 ARG A CA 1
ATOM 3168 C C . ARG A 1 406 ? 25.924 -3.673 -15.423 1.00 89.50 406 ARG A C 1
ATOM 3170 O O . ARG A 1 406 ? 26.531 -4.736 -15.399 1.00 89.50 406 ARG A O 1
ATOM 3177 N N . ARG A 1 407 ? 25.375 -3.153 -14.318 1.00 83.00 407 ARG A N 1
ATOM 3178 C CA . ARG A 1 407 ? 25.465 -3.831 -13.012 1.00 83.00 407 ARG A CA 1
ATOM 3179 C C . ARG A 1 407 ? 24.717 -5.160 -13.058 1.00 83.00 407 ARG A C 1
ATOM 3181 O O . ARG A 1 407 ? 25.282 -6.187 -12.694 1.00 83.00 407 ARG A O 1
ATOM 3188 N N . TYR A 1 408 ? 23.494 -5.136 -13.583 1.00 88.31 408 TYR A N 1
ATOM 3189 C CA . TYR A 1 408 ? 22.674 -6.334 -13.711 1.00 88.31 408 TYR A CA 1
ATOM 3190 C C . TYR A 1 408 ? 23.256 -7.350 -14.708 1.00 88.31 408 TYR A C 1
ATOM 3192 O O . TYR A 1 408 ? 23.129 -8.552 -14.486 1.00 88.31 408 TYR A O 1
ATOM 3200 N N . LEU A 1 409 ? 23.976 -6.900 -15.748 1.00 90.81 409 LEU A N 1
ATOM 3201 C CA . LEU A 1 409 ? 24.718 -7.794 -16.650 1.00 90.81 409 LEU A CA 1
ATOM 3202 C C . LEU A 1 409 ? 25.690 -8.703 -15.893 1.00 90.81 409 LEU A C 1
ATOM 3204 O O . LEU A 1 409 ? 25.673 -9.908 -16.118 1.00 90.81 409 LEU A O 1
ATOM 3208 N N . PHE A 1 410 ? 26.539 -8.158 -15.017 1.00 87.12 410 PHE A N 1
ATOM 3209 C CA . PHE A 1 410 ? 27.536 -8.971 -14.307 1.00 87.12 410 PHE A CA 1
ATOM 3210 C C . PHE A 1 410 ? 26.883 -10.003 -13.382 1.00 87.12 410 PHE A C 1
ATOM 3212 O O . PHE A 1 410 ? 27.344 -11.142 -13.315 1.00 87.12 410 PHE A O 1
ATOM 3219 N N . GLU A 1 411 ? 25.791 -9.627 -12.711 1.00 85.12 411 GLU A N 1
ATOM 3220 C CA . GLU A 1 411 ? 25.019 -10.536 -11.858 1.00 85.12 411 GLU A CA 1
ATOM 3221 C C . GLU A 1 411 ? 24.400 -11.684 -12.668 1.00 85.12 411 GLU A C 1
ATOM 3223 O O . GLU A 1 411 ? 24.564 -12.853 -12.309 1.00 85.12 411 GLU A O 1
ATOM 3228 N N . GLN A 1 412 ? 23.724 -11.365 -13.779 1.00 89.62 412 GLN A N 1
ATOM 3229 C CA . GLN A 1 412 ? 23.086 -12.367 -14.637 1.00 89.62 412 GLN A CA 1
ATOM 3230 C C . GLN A 1 412 ? 24.107 -13.252 -15.347 1.00 89.62 412 GLN A C 1
ATOM 3232 O O . GLN A 1 412 ? 23.962 -14.471 -15.345 1.00 89.62 412 GLN A O 1
ATOM 3237 N N . LEU A 1 413 ? 25.176 -12.671 -15.892 1.00 90.12 413 LEU A N 1
ATOM 3238 C CA . LEU A 1 413 ? 26.217 -13.425 -16.582 1.00 90.12 413 LEU A CA 1
ATOM 3239 C C . LEU A 1 413 ? 26.917 -14.402 -15.628 1.00 90.12 413 LEU A C 1
ATOM 3241 O O . LEU A 1 413 ? 27.147 -15.553 -15.994 1.00 90.12 413 LEU A O 1
ATOM 3245 N N . HIS A 1 414 ? 27.195 -13.988 -14.386 1.00 88.81 414 HIS A N 1
ATOM 3246 C CA . HIS A 1 414 ? 27.733 -14.890 -13.369 1.00 88.81 414 HIS A CA 1
ATOM 3247 C C . HIS A 1 414 ? 26.755 -16.035 -13.055 1.00 88.81 414 HIS A C 1
ATOM 3249 O O . HIS A 1 414 ? 27.158 -17.200 -13.024 1.00 88.81 414 HIS A O 1
ATOM 3255 N N . ALA A 1 415 ? 25.468 -15.735 -12.856 1.00 87.94 415 ALA A N 1
ATOM 3256 C CA . ALA A 1 415 ? 24.450 -16.744 -12.563 1.00 87.94 415 ALA A CA 1
ATOM 3257 C C . ALA A 1 415 ? 24.262 -17.755 -13.711 1.00 87.94 415 ALA A C 1
ATOM 3259 O O . ALA A 1 415 ? 24.240 -18.966 -13.465 1.00 87.94 415 ALA A O 1
ATOM 3260 N N . GLU A 1 416 ? 24.175 -17.279 -14.954 1.00 90.38 416 GLU A N 1
ATOM 3261 C CA . GLU A 1 416 ? 24.023 -18.127 -16.139 1.00 90.38 416 GLU A CA 1
ATOM 3262 C C . GLU A 1 416 ? 25.283 -18.947 -16.418 1.00 90.38 416 GLU A C 1
ATOM 3264 O O . GLU A 1 416 ? 25.176 -20.125 -16.748 1.00 90.38 416 GLU A O 1
ATOM 3269 N N . MET A 1 417 ? 26.484 -18.407 -16.184 1.00 89.12 417 MET A N 1
ATOM 3270 C CA . MET A 1 417 ? 27.722 -19.182 -16.319 1.00 89.12 417 MET A CA 1
ATOM 3271 C C . MET A 1 417 ? 27.779 -20.336 -15.306 1.00 89.12 417 MET A C 1
ATOM 3273 O O . MET A 1 417 ? 28.152 -21.457 -15.653 1.00 89.12 417 MET A O 1
ATOM 3277 N N . GLN A 1 418 ? 27.349 -20.105 -14.060 1.00 88.75 418 GLN A N 1
ATOM 3278 C CA . GLN A 1 418 ? 27.241 -21.163 -13.046 1.00 88.75 418 GLN A CA 1
ATOM 3279 C C . GLN A 1 418 ? 26.149 -22.191 -13.380 1.00 88.75 418 GLN A C 1
ATOM 3281 O O . GLN A 1 418 ? 26.252 -23.361 -12.999 1.00 88.75 418 GLN A O 1
ATOM 3286 N N . ARG A 1 419 ? 25.072 -21.782 -14.060 1.00 89.38 419 ARG A N 1
ATOM 3287 C CA . ARG A 1 419 ? 24.034 -22.701 -14.547 1.00 89.38 419 ARG A CA 1
ATOM 3288 C C . ARG A 1 419 ? 24.557 -23.550 -15.706 1.00 89.38 419 ARG A C 1
ATOM 3290 O O . ARG A 1 419 ? 24.433 -24.770 -15.646 1.00 89.38 419 ARG A O 1
ATOM 3297 N N . ALA A 1 420 ? 25.207 -22.924 -16.683 1.00 89.38 420 ALA A N 1
ATOM 3298 C CA . ALA A 1 420 ? 25.824 -23.568 -17.836 1.00 89.38 420 ALA A CA 1
ATOM 3299 C C . ALA A 1 420 ? 26.861 -24.622 -17.413 1.00 89.38 420 ALA A C 1
ATOM 3301 O O . ALA A 1 420 ? 26.776 -25.768 -17.854 1.00 89.38 420 ALA A O 1
ATOM 3302 N N . LYS A 1 421 ? 27.746 -24.276 -16.461 1.00 88.38 421 LYS A N 1
ATOM 3303 C CA . LYS A 1 421 ? 28.711 -25.202 -15.837 1.00 88.38 421 LYS A CA 1
ATOM 3304 C C . LYS A 1 421 ? 28.036 -26.437 -15.239 1.00 88.38 421 LYS A C 1
ATOM 3306 O O . LYS A 1 421 ? 28.460 -27.556 -15.496 1.00 88.38 421 LYS A O 1
ATOM 3311 N N . ARG A 1 422 ? 26.974 -26.242 -14.451 1.00 87.31 422 ARG A N 1
ATOM 3312 C CA . ARG A 1 422 ? 26.268 -27.339 -13.764 1.00 87.31 422 ARG A CA 1
ATOM 3313 C C . ARG A 1 422 ? 25.459 -28.230 -14.700 1.00 87.31 422 ARG A C 1
ATOM 3315 O O . ARG A 1 422 ? 25.301 -29.411 -14.420 1.00 87.31 422 ARG A O 1
ATOM 3322 N N . GLN A 1 423 ? 24.898 -27.662 -15.761 1.00 89.69 423 GLN A N 1
ATOM 3323 C CA . GLN A 1 423 ? 24.007 -28.374 -16.679 1.00 89.69 423 GLN A CA 1
ATOM 3324 C C . GLN A 1 423 ? 24.723 -28.905 -17.926 1.00 89.69 423 GLN A C 1
ATOM 3326 O O . GLN A 1 423 ? 24.063 -29.478 -18.789 1.00 89.69 423 GLN A O 1
ATOM 3331 N N . HIS A 1 424 ? 26.045 -28.716 -18.033 1.00 87.06 424 HIS A N 1
ATOM 3332 C CA . HIS A 1 424 ? 26.828 -29.045 -19.228 1.00 87.06 424 HIS A CA 1
ATOM 3333 C C . HIS A 1 424 ? 26.250 -28.380 -20.492 1.00 87.06 424 HIS A C 1
ATOM 3335 O O . HIS A 1 424 ? 26.129 -28.987 -21.556 1.00 87.06 424 HIS A O 1
ATOM 3341 N N . LYS A 1 425 ? 25.839 -27.114 -20.354 1.00 91.06 425 LYS A N 1
ATOM 3342 C CA . LYS A 1 425 ? 25.262 -26.294 -21.427 1.00 91.06 425 LYS A CA 1
ATOM 3343 C C . LYS A 1 425 ? 26.227 -25.192 -21.846 1.00 91.06 425 LYS A C 1
ATOM 3345 O O . LYS A 1 425 ? 27.124 -24.824 -21.093 1.00 91.06 425 LYS A O 1
ATOM 3350 N N . SER A 1 426 ? 26.034 -24.663 -23.050 1.00 93.06 426 SER A N 1
ATOM 3351 C CA . SER A 1 426 ? 26.797 -23.528 -23.567 1.00 93.06 426 SER A CA 1
ATOM 3352 C C . SER A 1 426 ? 26.130 -22.190 -23.243 1.00 93.06 426 SER A C 1
ATOM 3354 O O . SER A 1 426 ? 24.926 -22.124 -22.991 1.00 93.06 426 SER A O 1
ATOM 3356 N N . LEU A 1 427 ? 26.916 -21.118 -23.249 1.00 95.19 427 LEU A N 1
ATOM 3357 C CA . LEU A 1 427 ? 26.465 -19.751 -22.984 1.00 95.19 427 LEU A CA 1
ATOM 3358 C C . LEU A 1 427 ? 27.221 -18.795 -23.904 1.00 95.19 427 LEU A C 1
ATOM 3360 O O . LEU A 1 427 ? 28.448 -18.779 -23.873 1.00 95.19 427 LEU A O 1
ATOM 3364 N N . ALA A 1 428 ? 26.512 -17.985 -24.688 1.00 96.44 428 ALA A N 1
ATOM 3365 C CA . ALA A 1 428 ? 27.135 -16.946 -25.502 1.00 96.44 428 ALA A CA 1
ATOM 3366 C C . ALA A 1 428 ? 27.042 -15.573 -24.837 1.00 96.44 428 ALA A C 1
ATOM 3368 O O . ALA A 1 428 ? 25.992 -15.182 -24.319 1.00 96.44 428 ALA A O 1
ATOM 3369 N N . LEU A 1 429 ? 28.138 -14.827 -24.931 1.00 97.56 429 LEU A N 1
ATOM 3370 C CA . LEU A 1 429 ? 28.218 -13.404 -24.643 1.00 97.56 429 LEU A CA 1
ATOM 3371 C C . LEU A 1 429 ? 28.546 -12.662 -25.940 1.00 97.56 429 LEU A C 1
ATOM 3373 O O . LEU A 1 429 ? 29.499 -13.007 -26.638 1.00 97.56 429 LEU A O 1
ATOM 3377 N N . MET A 1 430 ? 27.773 -11.624 -26.243 1.00 98.00 430 MET A N 1
ATOM 3378 C CA . MET A 1 430 ? 28.019 -10.740 -27.378 1.00 98.00 430 MET A CA 1
ATOM 3379 C C . MET A 1 430 ? 28.296 -9.328 -26.878 1.00 98.00 430 MET A C 1
ATOM 3381 O O . MET A 1 430 ? 27.425 -8.722 -26.257 1.00 98.00 430 MET A O 1
ATOM 3385 N N . MET A 1 431 ? 29.477 -8.794 -27.176 1.00 97.62 431 MET A N 1
ATOM 3386 C CA . MET A 1 431 ? 29.817 -7.386 -26.960 1.00 97.62 431 MET A CA 1
ATOM 3387 C C . MET A 1 431 ? 29.529 -6.605 -28.234 1.00 97.62 431 MET A C 1
ATOM 3389 O O . MET A 1 431 ? 29.976 -6.993 -29.312 1.00 97.62 431 MET A O 1
ATOM 3393 N N . CYS A 1 432 ? 28.758 -5.530 -28.122 1.00 97.25 432 CYS A N 1
ATOM 3394 C CA . CYS A 1 432 ? 28.277 -4.753 -29.256 1.00 97.25 432 CYS A CA 1
ATOM 3395 C C . CYS A 1 432 ? 28.669 -3.285 -29.096 1.00 97.25 432 CYS A C 1
ATOM 3397 O O . CYS A 1 432 ? 28.540 -2.731 -28.008 1.00 97.25 432 CYS A O 1
ATOM 3399 N N . ASP A 1 433 ? 29.058 -2.633 -30.185 1.00 97.44 433 ASP A N 1
ATOM 3400 C CA . ASP A 1 433 ? 29.399 -1.210 -30.186 1.00 97.44 433 ASP A CA 1
ATOM 3401 C C . ASP A 1 433 ? 28.899 -0.520 -31.455 1.00 97.44 433 ASP A C 1
ATOM 3403 O O . ASP A 1 433 ? 28.915 -1.103 -32.547 1.00 97.44 433 ASP A O 1
ATOM 3407 N N . VAL A 1 434 ? 28.410 0.709 -31.293 1.00 96.25 434 VAL A N 1
ATOM 3408 C CA . VAL A 1 434 ? 27.806 1.490 -32.372 1.00 96.25 434 VAL A CA 1
ATOM 3409 C C . VAL A 1 434 ? 28.876 2.193 -33.213 1.00 96.25 434 VAL A C 1
ATOM 3411 O O . VAL A 1 434 ? 29.475 3.199 -32.829 1.00 96.25 434 VAL A O 1
ATOM 3414 N N . ASP A 1 435 ? 29.047 1.726 -34.448 1.00 94.44 435 ASP A N 1
ATOM 3415 C CA . ASP A 1 435 ? 30.030 2.282 -35.372 1.00 94.44 435 ASP A CA 1
ATOM 3416 C C . ASP A 1 435 ? 29.665 3.712 -35.790 1.00 94.44 435 ASP A C 1
ATOM 3418 O O . ASP A 1 435 ? 28.588 3.973 -36.334 1.00 94.44 435 ASP A O 1
ATOM 3422 N N . GLY A 1 436 ? 30.608 4.641 -35.626 1.00 91.69 436 GLY A N 1
ATOM 3423 C CA . GLY A 1 436 ? 30.446 6.028 -36.068 1.00 91.69 436 GLY A CA 1
ATOM 3424 C C . GLY A 1 436 ? 29.544 6.881 -35.170 1.00 91.69 436 GLY A C 1
ATOM 3425 O O . GLY A 1 436 ? 29.191 7.991 -35.572 1.00 91.69 436 GLY A O 1
ATOM 3426 N N . PHE A 1 437 ? 29.209 6.417 -33.960 1.00 94.06 437 PHE A N 1
ATOM 3427 C CA . PHE A 1 437 ? 28.346 7.143 -33.023 1.00 94.06 437 PHE A CA 1
ATOM 3428 C C . PHE A 1 437 ? 28.869 8.545 -32.682 1.00 94.06 437 PHE A C 1
ATOM 3430 O O . PHE A 1 437 ? 28.127 9.522 -32.762 1.00 94.06 437 PHE A O 1
ATOM 3437 N N . LYS A 1 438 ? 30.170 8.680 -32.394 1.00 91.31 438 LYS A N 1
ATOM 3438 C CA . LYS A 1 438 ? 30.786 9.988 -32.114 1.00 91.31 438 LYS A CA 1
ATOM 3439 C C . LYS A 1 438 ? 30.610 10.979 -33.271 1.00 91.31 438 LYS A C 1
ATOM 3441 O O . LYS A 1 438 ? 30.194 12.106 -33.047 1.00 91.31 438 LYS A O 1
ATOM 3446 N N . ILE A 1 439 ? 30.853 10.539 -34.508 1.00 92.75 439 ILE A N 1
ATOM 3447 C CA . ILE A 1 439 ? 30.689 11.373 -35.713 1.00 92.75 439 ILE A CA 1
ATOM 3448 C C . ILE A 1 439 ? 29.222 11.786 -35.883 1.00 92.75 439 ILE A C 1
ATOM 3450 O O . ILE A 1 439 ? 28.929 12.918 -36.266 1.00 92.75 439 ILE A O 1
ATOM 3454 N N . PHE A 1 440 ? 28.292 10.874 -35.593 1.00 93.06 440 PHE A N 1
ATOM 3455 C CA . PHE A 1 440 ? 26.865 11.169 -35.626 1.00 93.06 440 PHE A CA 1
ATOM 3456 C C . PHE A 1 440 ? 26.476 12.222 -34.578 1.00 93.06 440 PHE A C 1
ATOM 3458 O O . PHE A 1 440 ? 25.760 13.164 -34.920 1.00 93.06 440 PHE A O 1
ATOM 3465 N N . ASN A 1 441 ? 26.979 12.105 -33.346 1.00 92.31 441 ASN A N 1
ATOM 3466 C CA . ASN A 1 441 ? 26.738 13.077 -32.276 1.00 92.31 441 ASN A CA 1
ATOM 3467 C C . ASN A 1 441 ? 27.330 14.447 -32.594 1.00 92.31 441 ASN A C 1
ATOM 3469 O O . ASN A 1 441 ? 26.638 15.450 -32.446 1.00 92.31 441 ASN A O 1
ATOM 3473 N N . ASP A 1 442 ? 28.570 14.495 -33.078 1.00 92.69 442 ASP A N 1
ATOM 3474 C CA . ASP A 1 442 ? 29.244 15.751 -33.421 1.00 92.69 442 ASP A CA 1
ATOM 3475 C C . ASP A 1 442 ? 28.498 16.501 -34.542 1.00 92.69 442 ASP A C 1
ATOM 3477 O O . ASP A 1 442 ? 28.507 17.730 -34.593 1.00 92.69 442 ASP A O 1
ATOM 3481 N N . LYS A 1 443 ? 27.815 15.767 -35.433 1.00 93.44 443 LYS A N 1
ATOM 3482 C CA . LYS A 1 443 ? 27.039 16.337 -36.542 1.00 93.44 443 LYS A CA 1
ATOM 3483 C C . LYS A 1 443 ? 25.608 16.732 -36.163 1.00 93.44 443 LYS A C 1
ATOM 3485 O O . LYS A 1 443 ? 25.122 17.742 -36.665 1.00 93.44 443 LYS A O 1
ATOM 3490 N N . ASN A 1 444 ? 24.916 15.926 -35.357 1.00 90.94 444 ASN A N 1
ATOM 3491 C CA . ASN A 1 444 ? 23.466 16.055 -35.131 1.00 90.94 444 ASN A CA 1
ATOM 3492 C C . ASN A 1 444 ? 23.093 16.451 -33.691 1.00 90.94 444 ASN A C 1
ATOM 3494 O O . ASN A 1 444 ? 21.926 16.714 -33.410 1.00 90.94 444 ASN A O 1
ATOM 3498 N N . GLY A 1 445 ? 24.069 16.522 -32.785 1.00 90.81 445 GLY A N 1
ATOM 3499 C CA . GLY A 1 445 ? 23.873 16.828 -31.371 1.00 90.81 445 GLY A CA 1
ATOM 3500 C C . GLY A 1 445 ? 23.507 15.607 -30.519 1.00 90.81 445 GLY A C 1
ATOM 3501 O O . GLY A 1 445 ? 23.014 14.588 -31.003 1.00 90.81 445 GLY A O 1
ATOM 3502 N N . HIS A 1 446 ? 23.732 15.729 -29.208 1.00 90.06 446 HIS A N 1
ATOM 3503 C CA . HIS A 1 446 ? 23.551 14.633 -28.247 1.00 90.06 446 HIS A CA 1
ATOM 3504 C C . HIS A 1 446 ? 22.102 14.144 -28.119 1.00 90.06 446 HIS A C 1
ATOM 3506 O O . HIS A 1 446 ? 21.892 12.952 -27.938 1.00 90.06 446 HIS A O 1
ATOM 3512 N N . ILE A 1 447 ? 21.103 15.020 -28.279 1.00 90.12 447 ILE A N 1
ATOM 3513 C CA . ILE A 1 447 ? 19.681 14.634 -28.202 1.00 90.12 447 ILE A CA 1
ATOM 3514 C C . ILE A 1 447 ? 19.316 13.644 -29.320 1.00 90.12 447 ILE A C 1
ATOM 3516 O O . ILE A 1 447 ? 18.597 12.672 -29.086 1.00 90.12 447 ILE A O 1
ATOM 3520 N N . GLU A 1 448 ? 19.827 13.858 -30.536 1.00 91.62 448 GLU A N 1
ATOM 3521 C CA . GLU A 1 448 ? 19.631 12.912 -31.642 1.00 91.62 448 GLU A CA 1
ATOM 3522 C C . GLU A 1 448 ? 20.445 11.630 -31.435 1.00 91.62 448 GLU A C 1
ATOM 3524 O O . GLU A 1 448 ? 19.984 10.545 -31.789 1.00 91.62 448 GLU A O 1
ATOM 3529 N N . GLY A 1 449 ? 21.619 11.730 -30.805 1.00 93.12 449 GLY A N 1
ATOM 3530 C CA . GLY A 1 449 ? 22.387 10.578 -30.327 1.00 93.12 449 GLY A CA 1
ATOM 3531 C C . GLY A 1 449 ? 21.606 9.695 -29.357 1.00 93.12 449 GLY A C 1
ATOM 3532 O O . GLY A 1 449 ? 21.547 8.479 -29.519 1.00 93.12 449 GLY A O 1
ATOM 3533 N N . ASP A 1 450 ? 20.937 10.308 -28.387 1.00 93.38 450 ASP A N 1
ATOM 3534 C CA . ASP A 1 450 ? 20.101 9.619 -27.407 1.00 93.38 450 ASP A CA 1
ATOM 3535 C C . ASP A 1 450 ? 18.906 8.914 -28.064 1.00 93.38 450 ASP A C 1
ATOM 3537 O O . ASP A 1 450 ? 18.581 7.773 -27.721 1.00 93.38 450 ASP A O 1
ATOM 3541 N N . ARG A 1 451 ? 18.269 9.554 -29.055 1.00 92.81 451 ARG A N 1
ATOM 3542 C CA . ARG A 1 451 ? 17.218 8.916 -29.869 1.00 92.81 451 ARG A CA 1
ATOM 3543 C C . ARG A 1 451 ? 17.756 7.732 -30.665 1.00 92.81 451 ARG A C 1
ATOM 3545 O O . ARG A 1 451 ? 17.120 6.682 -30.689 1.00 92.81 451 ARG A O 1
ATOM 3552 N N . LEU A 1 452 ? 18.937 7.874 -31.261 1.00 94.50 452 LEU A N 1
ATOM 3553 C CA . LEU A 1 452 ? 19.604 6.800 -31.991 1.00 94.50 452 LEU A CA 1
ATOM 3554 C C . LEU A 1 452 ? 19.897 5.593 -31.082 1.00 94.50 452 LEU A C 1
ATOM 3556 O O . LEU A 1 452 ? 19.624 4.459 -31.473 1.00 94.50 452 LEU A O 1
ATOM 3560 N N . LEU A 1 453 ? 20.381 5.817 -29.856 1.00 96.25 453 LEU A N 1
ATOM 3561 C CA . LEU A 1 453 ? 20.608 4.738 -28.886 1.00 96.25 453 LEU A CA 1
ATOM 3562 C C . LEU A 1 453 ? 19.305 4.021 -28.499 1.00 96.25 453 LEU A C 1
ATOM 3564 O O . LEU A 1 453 ? 19.301 2.795 -28.381 1.00 96.25 453 LEU A O 1
ATOM 3568 N N . LYS A 1 454 ? 18.189 4.751 -28.358 1.00 95.25 454 LYS A N 1
ATOM 3569 C CA . LYS A 1 454 ? 16.856 4.164 -28.119 1.00 95.25 454 LYS A CA 1
ATOM 3570 C C . LYS A 1 454 ? 16.372 3.312 -29.297 1.00 95.25 454 LYS A C 1
ATOM 3572 O O . LYS A 1 454 ? 15.868 2.210 -29.084 1.00 95.25 454 LYS A O 1
ATOM 3577 N N . GLU A 1 455 ? 16.550 3.784 -30.532 1.00 94.88 455 GLU A N 1
ATOM 3578 C CA . GLU A 1 455 ? 16.216 3.015 -31.741 1.00 94.88 455 GLU A CA 1
ATOM 3579 C C . GLU A 1 455 ? 17.030 1.714 -31.819 1.00 94.88 455 GLU A C 1
ATOM 3581 O O . GLU A 1 455 ? 16.473 0.641 -32.070 1.00 94.88 455 GLU A O 1
ATOM 3586 N N . ILE A 1 456 ? 18.340 1.787 -31.553 1.00 95.88 456 ILE A N 1
ATOM 3587 C CA . ILE A 1 456 ? 19.227 0.615 -31.531 1.00 95.88 456 ILE A CA 1
ATOM 3588 C C . ILE A 1 456 ? 18.784 -0.368 -30.451 1.00 95.88 456 ILE A C 1
ATOM 3590 O O . ILE A 1 456 ? 18.596 -1.546 -30.750 1.00 95.88 456 ILE A O 1
ATOM 3594 N N . ALA A 1 457 ? 18.528 0.105 -29.232 1.00 95.44 457 ALA A N 1
ATOM 3595 C CA . ALA A 1 457 ? 18.041 -0.727 -28.137 1.00 95.44 457 ALA A CA 1
ATOM 3596 C C . ALA A 1 457 ? 16.758 -1.495 -28.499 1.00 95.44 457 ALA A C 1
ATOM 3598 O O . ALA A 1 457 ? 16.662 -2.703 -28.255 1.00 95.44 457 ALA A O 1
ATOM 3599 N N . PHE A 1 458 ? 15.798 -0.826 -29.146 1.00 94.19 458 PHE A N 1
ATOM 3600 C CA . PHE A 1 458 ? 14.577 -1.461 -29.640 1.00 94.19 458 PHE A CA 1
ATOM 3601 C C . PHE A 1 458 ? 14.874 -2.550 -30.685 1.00 94.19 458 PHE A C 1
ATOM 3603 O O . PHE A 1 458 ? 14.340 -3.660 -30.601 1.00 94.19 458 PHE A O 1
ATOM 3610 N N . MET A 1 459 ? 15.766 -2.276 -31.643 1.00 94.81 459 MET A N 1
ATOM 3611 C CA . MET A 1 459 ? 16.156 -3.248 -32.671 1.00 94.81 459 MET A CA 1
ATOM 3612 C C . MET A 1 459 ? 16.872 -4.471 -32.091 1.00 94.81 459 MET A C 1
ATOM 3614 O O . MET A 1 459 ? 16.575 -5.592 -32.521 1.00 94.81 459 MET A O 1
ATOM 3618 N N . LEU A 1 460 ? 17.761 -4.280 -31.109 1.00 94.94 460 LEU A N 1
ATOM 3619 C CA . LEU A 1 460 ? 18.440 -5.367 -30.397 1.00 94.94 460 LEU A CA 1
ATOM 3620 C C . LEU A 1 460 ? 17.422 -6.262 -29.682 1.00 94.94 460 LEU A C 1
ATOM 3622 O O . LEU A 1 460 ? 17.384 -7.469 -29.921 1.00 94.94 460 LEU A O 1
ATOM 3626 N N . LYS A 1 461 ? 16.527 -5.665 -28.884 1.00 92.81 461 LYS A N 1
ATOM 3627 C CA . LYS A 1 461 ? 15.485 -6.391 -28.140 1.00 92.81 461 LYS A CA 1
ATOM 3628 C C . LYS A 1 461 ? 14.543 -7.166 -29.065 1.00 92.81 461 LYS A C 1
ATOM 3630 O O . LYS A 1 461 ? 14.167 -8.292 -28.764 1.00 92.81 461 LYS A O 1
ATOM 3635 N N . ALA A 1 462 ? 14.213 -6.603 -30.226 1.00 91.00 462 ALA A N 1
ATOM 3636 C CA . ALA A 1 462 ? 13.381 -7.258 -31.233 1.00 91.00 462 ALA A CA 1
ATOM 3637 C C . ALA A 1 462 ? 14.122 -8.323 -32.072 1.00 91.00 462 ALA A C 1
ATOM 3639 O O . ALA A 1 462 ? 13.524 -8.898 -32.982 1.00 91.00 462 ALA A O 1
ATOM 3640 N N . SER A 1 463 ? 15.428 -8.529 -31.870 1.00 91.56 463 SER A N 1
ATOM 3641 C CA . SER A 1 463 ? 16.242 -9.506 -32.619 1.00 91.56 463 SER A CA 1
ATOM 3642 C C . SER A 1 463 ? 16.527 -10.792 -31.847 1.00 91.56 463 SER A C 1
ATOM 3644 O O . SER A 1 463 ? 16.992 -11.768 -32.447 1.00 91.56 463 SER A O 1
ATOM 3646 N N . VAL A 1 464 ? 16.243 -10.794 -30.545 1.00 91.69 464 VAL A N 1
ATOM 3647 C CA . VAL A 1 464 ? 16.494 -11.900 -29.617 1.00 91.69 464 VAL A CA 1
ATOM 3648 C C . VAL A 1 464 ? 15.177 -12.519 -29.132 1.00 91.69 464 VAL A C 1
ATOM 3650 O O . VAL A 1 464 ? 14.102 -11.945 -29.327 1.00 91.69 464 VAL A O 1
ATOM 3653 N N . ARG A 1 465 ? 15.229 -13.714 -28.538 1.00 87.81 465 ARG A N 1
ATOM 3654 C CA . ARG A 1 465 ? 14.046 -14.399 -28.000 1.00 87.81 465 ARG A CA 1
ATOM 3655 C C . ARG A 1 465 ? 13.578 -13.711 -26.721 1.00 87.81 465 ARG A C 1
ATOM 3657 O O . ARG A 1 465 ? 14.354 -13.525 -25.787 1.00 87.81 465 ARG A O 1
ATOM 3664 N N . GLN A 1 466 ? 12.291 -13.380 -26.656 1.00 77.38 466 GLN A N 1
ATOM 3665 C CA . GLN A 1 466 ? 11.699 -12.801 -25.450 1.00 77.38 466 GLN A CA 1
ATOM 3666 C C . GLN A 1 466 ? 11.800 -13.785 -24.271 1.00 77.38 466 GLN A C 1
ATOM 3668 O O . GLN A 1 466 ? 11.688 -14.994 -24.460 1.00 77.38 466 GLN A O 1
ATOM 3673 N N . PHE A 1 467 ? 12.002 -13.250 -23.063 1.00 70.56 467 PHE A N 1
ATOM 3674 C CA . PHE A 1 467 ? 12.077 -13.962 -21.774 1.00 70.56 467 PHE A CA 1
ATOM 3675 C C . PHE A 1 467 ? 13.304 -14.853 -21.524 1.00 70.56 467 PHE A C 1
ATOM 3677 O O . PHE A 1 467 ? 13.583 -15.141 -20.363 1.00 70.56 467 PHE A O 1
ATOM 3684 N N . VAL A 1 468 ? 14.038 -15.263 -22.560 1.00 84.25 468 VAL A N 1
ATOM 3685 C CA . VAL A 1 468 ? 15.204 -16.157 -22.422 1.00 84.25 468 VAL A CA 1
ATOM 3686 C C . VAL A 1 468 ? 16.512 -15.434 -22.730 1.00 84.25 468 VAL A C 1
ATOM 3688 O O . VAL A 1 468 ? 17.471 -15.555 -21.971 1.00 84.25 468 VAL A O 1
ATOM 3691 N N . ASP A 1 469 ? 16.540 -14.640 -23.800 1.00 91.06 469 ASP A N 1
ATOM 3692 C CA . ASP A 1 469 ? 17.725 -13.885 -24.193 1.00 91.06 469 ASP A CA 1
ATOM 3693 C C . ASP A 1 469 ? 17.666 -12.490 -23.561 1.00 91.06 469 ASP A C 1
ATOM 3695 O O . ASP A 1 469 ? 16.620 -11.830 -23.556 1.00 91.06 469 ASP A O 1
ATOM 3699 N N . GLN A 1 470 ? 18.793 -12.015 -23.036 1.00 93.56 470 GLN A N 1
ATOM 3700 C CA . GLN A 1 470 ? 18.845 -10.759 -22.291 1.00 93.56 470 GLN A CA 1
ATOM 3701 C C . GLN A 1 470 ? 19.736 -9.740 -23.002 1.00 93.56 470 GLN A C 1
ATOM 3703 O O . GLN A 1 470 ? 20.852 -10.052 -23.416 1.00 93.56 470 GLN A O 1
ATOM 3708 N N . VAL A 1 471 ? 19.236 -8.508 -23.131 1.00 96.06 471 VAL A N 1
ATOM 3709 C CA . VAL A 1 471 ? 19.937 -7.387 -23.774 1.00 96.06 471 VAL A CA 1
ATOM 3710 C C . VAL A 1 471 ? 20.212 -6.308 -22.738 1.00 96.06 471 VAL A C 1
ATOM 3712 O O . VAL A 1 471 ? 19.314 -5.905 -21.994 1.00 96.06 471 VAL A O 1
ATOM 3715 N N . PHE A 1 472 ? 21.446 -5.819 -22.724 1.00 95.88 472 PHE A N 1
ATOM 3716 C CA . PHE A 1 472 ? 21.942 -4.863 -21.749 1.00 95.88 472 PHE A CA 1
ATOM 3717 C C . PHE A 1 472 ? 22.591 -3.667 -22.439 1.00 95.88 472 PHE A C 1
ATOM 3719 O O . PHE A 1 472 ? 23.203 -3.808 -23.499 1.00 95.88 472 PHE A O 1
ATOM 3726 N N . ARG A 1 473 ? 22.537 -2.498 -21.802 1.00 95.56 473 ARG A N 1
ATOM 3727 C CA . ARG A 1 473 ? 23.434 -1.386 -22.110 1.00 95.56 473 ARG A CA 1
ATOM 3728 C C . ARG A 1 473 ? 24.674 -1.501 -21.231 1.00 95.56 473 ARG A C 1
ATOM 3730 O O . ARG A 1 473 ? 24.585 -1.437 -20.003 1.00 95.56 473 ARG A O 1
ATOM 3737 N N . TYR A 1 474 ? 25.824 -1.689 -21.868 1.00 90.19 474 TYR A N 1
ATOM 3738 C CA . TYR A 1 474 ? 27.101 -1.839 -21.178 1.00 90.19 474 TYR A CA 1
ATOM 3739 C C . TYR A 1 474 ? 27.650 -0.478 -20.728 1.00 90.19 474 TYR A C 1
ATOM 3741 O O . TYR A 1 474 ? 28.136 -0.348 -19.607 1.00 90.19 474 TYR A O 1
ATOM 3749 N N . GLY A 1 475 ? 27.470 0.566 -21.540 1.00 87.94 475 GLY A N 1
ATOM 3750 C CA . GLY A 1 475 ? 27.788 1.949 -21.181 1.00 87.94 475 GLY A CA 1
ATOM 3751 C C . GLY A 1 475 ? 28.004 2.812 -22.420 1.00 87.94 475 GLY A C 1
ATOM 3752 O O . GLY A 1 475 ? 28.459 2.308 -23.433 1.00 87.94 475 GLY A O 1
ATOM 3753 N N . GLY A 1 476 ? 27.659 4.103 -22.365 1.00 90.81 476 GLY A N 1
ATOM 3754 C CA . GLY A 1 476 ? 27.799 4.990 -23.527 1.00 90.81 476 GLY A CA 1
ATOM 3755 C C . GLY A 1 476 ? 27.021 4.466 -24.741 1.00 90.81 476 GLY A C 1
ATOM 3756 O O . GLY A 1 476 ? 25.786 4.415 -24.701 1.00 90.81 476 GLY A O 1
ATOM 3757 N N . ASP A 1 477 ? 27.759 4.078 -25.777 1.00 94.12 477 ASP A N 1
ATOM 3758 C CA . ASP A 1 477 ? 27.333 3.482 -27.046 1.00 94.12 477 ASP A CA 1
ATOM 3759 C C . ASP A 1 477 ? 27.604 1.967 -27.162 1.00 94.12 477 ASP A C 1
ATOM 3761 O O . ASP A 1 477 ? 27.455 1.383 -28.236 1.00 94.12 477 ASP A O 1
ATOM 3765 N N . GLU A 1 478 ? 27.940 1.311 -26.052 1.00 96.06 478 GLU A N 1
ATOM 3766 C CA . GLU A 1 478 ? 28.191 -0.128 -25.968 1.00 96.06 478 GLU A CA 1
ATOM 3767 C C . GLU A 1 478 ? 26.980 -0.889 -25.396 1.00 96.06 478 GLU A C 1
ATOM 3769 O O . GLU A 1 478 ? 26.344 -0.483 -24.411 1.00 96.06 478 GLU A O 1
ATOM 3774 N N . PHE A 1 479 ? 26.692 -2.052 -25.980 1.00 97.81 479 PHE A N 1
ATOM 3775 C CA . PHE A 1 479 ? 25.613 -2.962 -25.594 1.00 97.81 479 PHE A CA 1
ATOM 3776 C C . PHE A 1 479 ? 26.139 -4.387 -25.398 1.00 97.81 479 PHE A C 1
ATOM 3778 O O . PHE A 1 479 ? 27.200 -4.757 -25.895 1.00 97.81 479 PHE A O 1
ATOM 3785 N N . SER A 1 480 ? 25.373 -5.208 -24.686 1.00 97.50 480 SER A N 1
ATOM 3786 C CA . SER A 1 480 ? 25.674 -6.622 -24.471 1.00 97.50 480 SER A CA 1
ATOM 3787 C C . SER A 1 480 ? 24.448 -7.489 -24.714 1.00 97.50 480 SER A C 1
ATOM 3789 O O . SER A 1 480 ? 23.327 -7.075 -24.408 1.00 97.50 480 SER A O 1
ATOM 3791 N N . ILE A 1 481 ? 24.655 -8.700 -25.225 1.00 97.50 481 ILE A N 1
ATOM 3792 C CA . ILE A 1 481 ? 23.614 -9.725 -25.331 1.00 97.50 481 ILE A CA 1
ATOM 3793 C C . ILE A 1 481 ? 24.123 -11.007 -24.675 1.00 97.50 481 ILE A C 1
ATOM 3795 O O . ILE A 1 481 ? 25.202 -11.495 -25.010 1.00 97.50 481 ILE A O 1
ATOM 3799 N N . VAL A 1 482 ? 23.330 -11.556 -23.756 1.00 96.69 482 VAL A N 1
ATOM 3800 C CA . VAL A 1 482 ? 23.588 -12.844 -23.102 1.00 96.69 482 VAL A CA 1
ATOM 3801 C C . VAL A 1 482 ? 22.556 -13.847 -23.592 1.00 96.69 482 VAL A C 1
ATOM 3803 O O . VAL A 1 482 ? 21.351 -13.599 -23.499 1.00 96.69 482 VAL A O 1
ATOM 3806 N N . VAL A 1 483 ? 23.035 -14.967 -24.132 1.00 96.38 483 VAL A N 1
ATOM 3807 C CA . VAL A 1 483 ? 22.190 -15.990 -24.758 1.00 96.38 483 VAL A CA 1
ATOM 3808 C C . VAL A 1 483 ? 22.541 -17.359 -24.175 1.00 96.38 483 VAL A C 1
ATOM 3810 O O . VAL A 1 483 ? 23.616 -17.891 -24.476 1.00 96.38 483 VAL A O 1
ATOM 3813 N N . PRO A 1 484 ? 21.682 -17.935 -23.320 1.00 93.94 484 PRO A N 1
ATOM 3814 C CA . PRO A 1 484 ? 21.906 -19.263 -22.769 1.00 93.94 484 PRO A CA 1
ATOM 3815 C C . PRO A 1 484 ? 21.627 -20.353 -23.814 1.00 93.94 484 PRO A C 1
ATOM 3817 O O . PRO A 1 484 ? 20.835 -20.173 -24.738 1.00 93.94 484 PRO A O 1
ATOM 3820 N N . GLU A 1 485 ? 22.267 -21.508 -23.644 1.00 93.00 485 GLU A N 1
ATOM 3821 C CA . GLU A 1 485 ? 22.034 -22.732 -24.424 1.00 93.00 485 GLU A CA 1
ATOM 3822 C C . GLU A 1 485 ? 22.177 -22.561 -25.946 1.00 93.00 485 GLU A C 1
ATOM 3824 O O . GLU A 1 485 ? 21.362 -23.055 -26.730 1.00 93.00 485 GLU A O 1
ATOM 3829 N N . ILE A 1 486 ? 23.235 -21.872 -26.379 1.00 93.19 486 ILE A N 1
ATOM 3830 C CA . ILE A 1 486 ? 23.525 -21.632 -27.797 1.00 93.19 486 ILE A CA 1
ATOM 3831 C C . ILE A 1 486 ? 24.966 -22.015 -28.152 1.00 93.19 486 ILE A C 1
ATOM 3833 O O . ILE A 1 486 ? 25.894 -21.765 -27.382 1.00 93.19 486 ILE A O 1
ATOM 3837 N N . ASP A 1 487 ? 25.161 -22.667 -29.296 1.00 93.56 487 ASP A N 1
ATOM 3838 C CA . ASP A 1 487 ? 26.484 -22.973 -29.852 1.00 93.56 487 ASP A CA 1
ATOM 3839 C C . ASP A 1 487 ? 27.072 -21.775 -30.625 1.00 93.56 487 ASP A C 1
ATOM 3841 O O . ASP A 1 487 ? 26.358 -20.823 -30.949 1.00 93.56 487 ASP A O 1
ATOM 3845 N N . LEU A 1 488 ? 28.373 -21.817 -30.938 1.00 93.62 488 LEU A N 1
ATOM 3846 C CA . LEU A 1 488 ? 29.070 -20.723 -31.628 1.00 93.62 488 LEU A CA 1
ATOM 3847 C C . LEU A 1 488 ? 28.484 -20.410 -33.012 1.00 93.62 488 LEU A C 1
ATOM 3849 O O . LEU A 1 488 ? 28.294 -19.239 -33.329 1.00 93.62 488 LEU A O 1
ATOM 3853 N N . ASP A 1 489 ? 28.138 -21.417 -33.815 1.00 94.75 489 ASP A N 1
ATOM 3854 C CA . ASP A 1 489 ? 27.606 -21.198 -35.166 1.00 94.75 489 ASP A CA 1
ATOM 3855 C C . ASP A 1 489 ? 26.222 -20.534 -35.115 1.00 94.75 489 ASP A C 1
ATOM 3857 O O . ASP A 1 489 ? 25.906 -19.626 -35.889 1.00 94.75 489 ASP A O 1
ATOM 3861 N N . SER A 1 490 ? 25.377 -20.969 -34.180 1.00 94.81 490 SER A N 1
ATOM 3862 C CA . SER A 1 490 ? 24.065 -20.382 -33.910 1.00 94.81 490 SER A CA 1
ATOM 3863 C C . SER A 1 490 ? 24.177 -18.967 -33.344 1.00 94.81 490 SER A C 1
ATOM 3865 O O . SER A 1 490 ? 23.417 -18.087 -33.760 1.00 94.81 490 SER A O 1
ATOM 3867 N N . ALA A 1 491 ? 25.131 -18.728 -32.441 1.00 95.62 491 ALA A N 1
ATOM 3868 C CA . ALA A 1 491 ? 25.411 -17.409 -31.887 1.00 95.62 491 ALA A CA 1
ATOM 3869 C C . ALA A 1 491 ? 25.894 -16.441 -32.978 1.00 95.62 491 ALA A C 1
ATOM 3871 O O . ALA A 1 491 ? 25.409 -15.314 -33.053 1.00 95.62 491 ALA A O 1
ATOM 3872 N N . MET A 1 492 ? 26.757 -16.900 -33.887 1.00 97.38 492 MET A N 1
ATOM 3873 C CA . MET A 1 492 ? 27.211 -16.111 -35.032 1.00 97.38 492 MET A CA 1
ATOM 3874 C C . MET A 1 492 ? 26.065 -15.747 -35.978 1.00 97.38 492 MET A C 1
ATOM 3876 O O . MET A 1 492 ? 25.923 -14.578 -36.331 1.00 97.38 492 MET A O 1
ATOM 3880 N N . ARG A 1 493 ? 25.171 -16.689 -36.311 1.00 96.06 493 ARG A N 1
ATOM 3881 C CA . ARG A 1 493 ? 23.969 -16.388 -37.118 1.00 96.06 493 ARG A CA 1
ATOM 3882 C C . ARG A 1 493 ? 23.056 -15.355 -36.454 1.00 96.06 493 ARG A C 1
ATOM 3884 O O . ARG A 1 493 ? 22.475 -14.510 -37.135 1.00 96.06 493 ARG A O 1
ATOM 3891 N N . LEU A 1 494 ? 22.897 -15.427 -35.130 1.00 95.81 494 LEU A N 1
ATOM 3892 C CA . LEU A 1 494 ? 22.141 -14.430 -34.370 1.00 95.81 494 LEU A CA 1
ATOM 3893 C C . LEU A 1 494 ? 22.820 -13.055 -34.446 1.00 95.81 494 LEU A C 1
ATOM 3895 O O . LEU A 1 494 ? 22.144 -12.073 -34.745 1.00 95.81 494 LEU A O 1
ATOM 3899 N N . ALA A 1 495 ? 24.135 -12.991 -34.237 1.00 96.62 495 ALA A N 1
ATOM 3900 C CA . ALA A 1 495 ? 24.900 -11.752 -34.315 1.00 96.62 495 ALA A CA 1
ATOM 3901 C C . ALA A 1 495 ? 24.835 -11.119 -35.718 1.00 96.62 495 ALA A C 1
ATOM 3903 O O . ALA A 1 495 ? 24.564 -9.928 -35.844 1.00 96.62 495 ALA A O 1
ATOM 3904 N N . GLU A 1 496 ? 24.981 -11.906 -36.786 1.00 95.94 496 GLU A N 1
ATOM 3905 C CA . GLU A 1 496 ? 24.839 -11.430 -38.170 1.00 95.94 496 GLU A CA 1
ATOM 3906 C C . GLU A 1 496 ? 23.437 -10.876 -38.454 1.00 95.94 496 GLU A C 1
ATOM 3908 O O . GLU A 1 496 ? 23.292 -9.820 -39.074 1.00 95.94 496 GLU A O 1
ATOM 3913 N N . ARG A 1 497 ? 22.391 -11.541 -37.946 1.00 94.75 497 ARG A N 1
ATOM 3914 C CA . ARG A 1 497 ? 21.011 -11.052 -38.050 1.00 94.75 497 ARG A CA 1
ATOM 3915 C C . ARG A 1 497 ? 20.830 -9.710 -37.343 1.00 94.75 497 ARG A C 1
ATOM 3917 O O . ARG A 1 497 ? 20.167 -8.827 -37.888 1.00 94.75 497 ARG A O 1
ATOM 3924 N N . VAL A 1 498 ? 21.403 -9.559 -36.148 1.00 95.62 498 VAL A N 1
ATOM 3925 C CA . VAL A 1 498 ? 21.378 -8.297 -35.394 1.00 95.62 498 VAL A CA 1
ATOM 3926 C C . VAL A 1 498 ? 22.066 -7.190 -36.193 1.00 95.62 498 VAL A C 1
ATOM 3928 O O . VAL A 1 498 ? 21.474 -6.129 -36.388 1.00 95.62 498 VAL A O 1
ATOM 3931 N N . VAL A 1 499 ? 23.271 -7.452 -36.711 1.00 96.19 499 VAL A N 1
ATOM 3932 C CA . VAL A 1 499 ? 24.023 -6.496 -37.536 1.00 96.19 499 VAL A CA 1
ATOM 3933 C C . VAL A 1 499 ? 23.203 -6.056 -38.745 1.00 96.19 499 VAL A C 1
ATOM 3935 O O . VAL A 1 499 ? 23.018 -4.855 -38.938 1.00 96.19 499 VAL A O 1
ATOM 3938 N N . SER A 1 500 ? 22.667 -7.001 -39.528 1.00 94.44 500 SER A N 1
ATOM 3939 C CA . SER A 1 500 ? 21.862 -6.681 -40.716 1.00 94.44 500 SER A CA 1
ATOM 3940 C C . SER A 1 500 ? 20.672 -5.801 -40.350 1.00 94.44 500 SER A C 1
ATOM 3942 O O . SER A 1 500 ? 20.472 -4.756 -40.9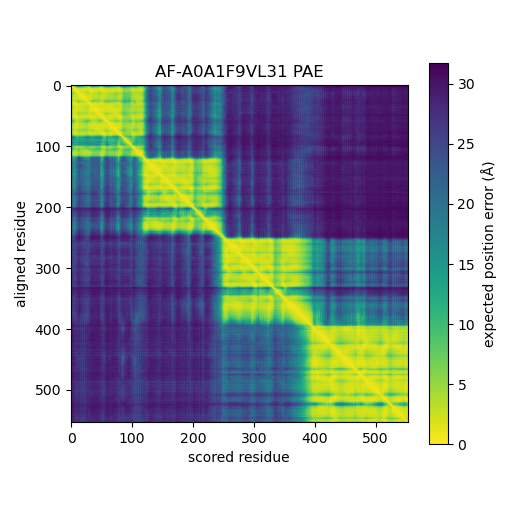59 1.00 94.44 500 SER A O 1
ATOM 3944 N N . LYS A 1 501 ? 19.923 -6.164 -39.300 1.00 93.81 501 LYS A N 1
ATOM 3945 C CA . LYS A 1 501 ? 18.735 -5.413 -38.882 1.00 93.81 501 LYS A CA 1
ATOM 3946 C C . LYS A 1 501 ? 19.064 -3.977 -38.475 1.00 93.81 501 LYS A C 1
ATOM 3948 O O . LYS A 1 501 ? 18.325 -3.067 -38.839 1.00 93.81 501 LYS A O 1
ATOM 3953 N N . VAL A 1 502 ? 20.159 -3.767 -37.741 1.00 93.69 502 VAL A N 1
ATOM 3954 C CA . VAL A 1 502 ? 20.581 -2.425 -37.312 1.00 93.69 502 VAL A CA 1
ATOM 3955 C C . VAL A 1 502 ? 21.103 -1.605 -38.493 1.00 93.69 502 VAL A C 1
ATOM 3957 O O . VAL A 1 502 ? 20.730 -0.445 -38.641 1.00 93.69 502 VAL A O 1
ATOM 3960 N N . VAL A 1 503 ? 21.925 -2.193 -39.365 1.00 93.06 503 VAL A N 1
ATOM 3961 C CA . VAL A 1 503 ? 22.453 -1.502 -40.554 1.00 93.06 503 VAL A CA 1
ATOM 3962 C C . VAL A 1 503 ? 21.327 -1.106 -41.514 1.00 93.06 503 VAL A C 1
ATOM 3964 O O . VAL A 1 503 ? 21.320 0.021 -42.013 1.00 93.06 503 VAL A O 1
ATOM 3967 N N . ASP A 1 504 ? 20.356 -1.992 -41.736 1.00 91.81 504 ASP A N 1
ATOM 3968 C CA . ASP A 1 504 ? 19.202 -1.723 -42.594 1.00 91.81 504 ASP A CA 1
ATOM 3969 C C . ASP A 1 504 ? 18.248 -0.701 -41.963 1.00 91.81 504 ASP A C 1
ATOM 3971 O O . ASP A 1 504 ? 17.796 0.223 -42.642 1.00 91.81 504 ASP A O 1
ATOM 3975 N N . GLY A 1 505 ? 17.987 -0.814 -40.656 1.00 88.50 505 GLY A N 1
ATOM 3976 C CA . GLY A 1 505 ? 17.131 0.116 -39.915 1.00 88.50 505 GLY A CA 1
ATOM 3977 C C . GLY A 1 505 ? 17.697 1.536 -39.820 1.00 88.50 505 GLY A C 1
ATOM 3978 O O . GLY A 1 505 ? 16.937 2.499 -39.764 1.00 88.50 505 GLY A O 1
ATOM 3979 N N . LEU A 1 506 ? 19.025 1.686 -39.861 1.00 90.25 506 LEU A N 1
ATOM 3980 C CA . LEU A 1 506 ? 19.721 2.979 -39.784 1.00 90.25 506 LEU A CA 1
ATOM 3981 C C . LEU A 1 506 ? 20.282 3.449 -41.131 1.00 90.25 506 LEU A C 1
ATOM 3983 O O . LEU A 1 506 ? 21.153 4.329 -41.188 1.00 90.25 506 LEU A O 1
ATOM 3987 N N . LYS A 1 507 ? 19.798 2.877 -42.235 1.00 86.38 507 LYS A N 1
ATOM 3988 C CA . LYS A 1 507 ? 20.262 3.217 -43.579 1.00 86.38 507 LYS A CA 1
ATOM 3989 C C . LYS A 1 507 ? 20.148 4.725 -43.830 1.00 86.38 507 LYS A C 1
ATOM 3991 O O . LYS A 1 507 ? 19.122 5.347 -43.581 1.00 86.38 507 LYS A O 1
ATOM 3996 N N . GLY A 1 508 ? 21.233 5.326 -44.317 1.00 80.44 508 GLY A N 1
ATOM 3997 C CA . GLY A 1 508 ? 21.319 6.772 -44.561 1.00 80.44 508 GLY A CA 1
ATOM 3998 C C . GLY A 1 508 ? 21.791 7.614 -43.368 1.00 80.44 508 GLY A C 1
ATOM 3999 O O . GLY A 1 508 ? 22.190 8.756 -43.579 1.00 80.44 508 GLY A O 1
ATOM 4000 N N . LYS A 1 509 ? 21.860 7.059 -42.146 1.00 85.00 509 LYS A N 1
ATOM 4001 C CA . LYS A 1 509 ? 22.416 7.760 -40.968 1.00 85.00 509 LYS A CA 1
ATOM 4002 C C . LYS A 1 509 ? 23.945 7.645 -40.852 1.00 85.00 509 LYS A C 1
ATOM 4004 O O . LYS A 1 509 ? 24.554 8.336 -40.045 1.00 85.00 509 LYS A O 1
ATOM 4009 N N . GLY A 1 510 ? 24.579 6.786 -41.658 1.00 83.94 510 GLY A N 1
ATOM 4010 C CA . GLY A 1 510 ? 26.034 6.546 -41.653 1.00 83.94 510 GLY A CA 1
ATOM 4011 C C . GLY A 1 510 ? 26.528 5.621 -40.531 1.00 83.94 510 GLY A C 1
ATOM 4012 O O . GLY A 1 510 ? 27.674 5.174 -40.569 1.00 83.94 510 GLY A O 1
ATOM 4013 N N . VAL A 1 511 ? 25.645 5.269 -39.602 1.00 90.81 511 VAL A N 1
ATOM 4014 C CA . VAL A 1 511 ? 25.905 4.459 -38.406 1.00 90.81 511 VAL A CA 1
ATOM 4015 C C . VAL A 1 511 ? 25.732 2.963 -38.702 1.00 90.81 511 VAL A C 1
ATOM 4017 O O . VAL A 1 511 ? 25.087 2.586 -39.683 1.00 90.81 511 VAL A O 1
ATOM 4020 N N . GLY A 1 512 ? 26.348 2.101 -37.895 1.00 93.19 512 GLY A N 1
ATOM 4021 C CA . GLY A 1 512 ? 26.084 0.660 -37.872 1.00 93.19 512 GLY A CA 1
ATOM 4022 C C . GLY A 1 512 ? 26.424 0.057 -36.512 1.00 93.19 512 GLY A C 1
ATOM 4023 O O . GLY A 1 512 ? 26.535 0.791 -35.534 1.00 93.19 512 GLY A O 1
ATOM 4024 N N . ILE A 1 513 ? 26.566 -1.265 -36.441 1.00 96.38 513 ILE A N 1
ATOM 4025 C CA . ILE A 1 513 ? 26.942 -1.956 -35.205 1.00 96.38 513 ILE A CA 1
ATOM 4026 C C . ILE A 1 513 ? 27.973 -3.046 -35.492 1.00 96.38 513 ILE A C 1
ATOM 4028 O O . ILE A 1 513 ? 27.811 -3.837 -36.427 1.00 96.38 513 ILE A O 1
ATOM 4032 N N . SER A 1 514 ? 29.011 -3.095 -34.667 1.00 97.38 514 SER A N 1
ATOM 4033 C CA . SER A 1 514 ? 30.004 -4.164 -34.653 1.00 97.38 514 SER A CA 1
ATOM 4034 C C . SER A 1 514 ? 29.752 -5.071 -33.456 1.00 97.38 514 SER A C 1
ATOM 4036 O O . SER A 1 514 ? 29.430 -4.582 -32.375 1.00 97.38 514 SER A O 1
ATOM 4038 N N . ILE A 1 515 ? 29.890 -6.386 -33.643 1.00 98.06 515 ILE A N 1
ATOM 4039 C CA . ILE A 1 515 ? 29.637 -7.387 -32.599 1.00 98.06 515 ILE A CA 1
ATOM 4040 C C . ILE A 1 515 ? 30.828 -8.344 -32.470 1.00 98.06 515 ILE A C 1
ATOM 4042 O O . ILE A 1 515 ? 31.313 -8.882 -33.465 1.00 98.06 515 ILE A O 1
ATOM 4046 N N . GLY A 1 516 ? 31.282 -8.569 -31.240 1.00 97.94 516 GLY A N 1
ATOM 4047 C CA . GLY A 1 516 ? 32.201 -9.637 -30.857 1.00 97.94 516 GLY A CA 1
ATOM 4048 C C . GLY A 1 516 ? 31.473 -10.725 -30.084 1.00 97.94 516 GLY A C 1
ATOM 4049 O O . GLY A 1 516 ? 30.819 -10.429 -29.088 1.00 97.94 516 GLY A O 1
ATOM 4050 N N . VAL A 1 517 ? 31.573 -11.970 -30.534 1.00 97.88 517 VAL A N 1
ATOM 4051 C CA . VAL A 1 517 ? 30.893 -13.126 -29.945 1.00 97.88 517 VAL A CA 1
ATOM 4052 C C . VAL A 1 517 ? 31.921 -14.004 -29.244 1.00 97.88 517 VAL A C 1
ATOM 4054 O O . VAL A 1 517 ? 32.954 -14.325 -29.817 1.00 97.88 517 VAL A O 1
ATOM 4057 N N . ALA A 1 518 ? 31.635 -14.423 -28.017 1.00 96.62 518 ALA A N 1
ATOM 4058 C CA . ALA A 1 518 ? 32.360 -15.497 -27.349 1.00 96.62 518 ALA A CA 1
ATOM 4059 C C . ALA A 1 518 ? 31.366 -16.492 -26.758 1.00 96.62 518 ALA A C 1
ATOM 4061 O O . ALA A 1 518 ? 30.297 -16.107 -26.282 1.00 96.62 518 ALA A O 1
ATOM 4062 N N . VAL A 1 519 ? 31.712 -17.776 -26.791 1.00 94.94 519 VAL A N 1
ATOM 4063 C CA . VAL A 1 519 ? 30.862 -18.847 -26.270 1.00 94.94 519 VAL A CA 1
ATOM 4064 C C . VAL A 1 519 ? 31.638 -19.629 -25.235 1.00 94.94 519 VAL A C 1
ATOM 4066 O O . VAL A 1 519 ? 32.693 -20.165 -25.536 1.00 94.94 519 VAL A O 1
ATOM 4069 N N . TYR A 1 520 ? 31.082 -19.712 -24.033 1.00 93.00 520 TYR A N 1
ATOM 4070 C CA . TYR A 1 520 ? 31.483 -20.690 -23.041 1.00 93.00 520 TYR A CA 1
ATOM 4071 C C . TYR A 1 520 ? 30.891 -22.053 -23.412 1.00 93.00 520 TYR A C 1
ATOM 4073 O O . TYR A 1 520 ? 29.685 -22.170 -23.662 1.00 93.00 520 TYR A O 1
ATOM 4081 N N . SER A 1 521 ? 31.726 -23.088 -23.409 1.00 87.69 521 SER A N 1
ATOM 4082 C CA . SER A 1 521 ? 31.324 -24.469 -23.679 1.00 87.69 521 SER A CA 1
ATOM 4083 C C . SER A 1 521 ? 31.859 -25.447 -22.628 1.00 87.69 521 SER A C 1
ATOM 4085 O O . SER A 1 521 ? 32.791 -25.145 -21.885 1.00 87.69 521 SER A O 1
ATOM 4087 N N . GLU A 1 522 ? 31.315 -26.669 -22.599 1.00 78.69 522 GLU A N 1
ATOM 4088 C CA . GLU A 1 522 ? 31.805 -27.742 -21.717 1.00 78.69 522 GLU A CA 1
ATOM 4089 C C . GLU A 1 522 ? 33.302 -28.037 -21.911 1.00 78.69 522 GLU A C 1
ATOM 4091 O O . GLU A 1 522 ? 33.966 -28.491 -20.985 1.00 78.69 522 GLU A O 1
ATOM 4096 N N . ARG A 1 523 ? 33.862 -27.755 -23.093 1.00 76.50 523 ARG A N 1
ATOM 4097 C CA . ARG A 1 523 ? 35.287 -27.977 -23.383 1.00 76.50 523 ARG A CA 1
ATOM 4098 C C . ARG A 1 523 ? 36.207 -26.978 -22.676 1.00 76.50 523 ARG A C 1
ATOM 4100 O O . ARG A 1 523 ? 37.414 -27.190 -22.651 1.00 76.50 523 ARG A O 1
ATOM 4107 N N . GLU A 1 524 ? 35.649 -25.921 -22.093 1.00 75.31 524 GLU A N 1
ATOM 4108 C CA . GLU A 1 524 ? 36.365 -24.792 -21.498 1.00 75.31 524 GLU A CA 1
ATOM 4109 C C . GLU A 1 524 ? 36.008 -24.644 -20.009 1.00 75.31 524 GLU A C 1
ATOM 4111 O O . GLU A 1 524 ? 35.734 -23.548 -19.528 1.00 75.31 524 GLU A O 1
ATOM 4116 N N . GLN A 1 525 ? 35.974 -25.753 -19.258 1.00 68.88 525 GLN A N 1
ATOM 4117 C CA . GLN A 1 525 ? 35.498 -25.789 -17.859 1.00 68.88 525 GLN A CA 1
ATOM 4118 C C . GLN A 1 525 ? 36.197 -24.773 -16.933 1.00 68.88 525 GLN A C 1
ATOM 4120 O O . GLN A 1 525 ? 35.549 -24.198 -16.046 1.00 68.88 525 GLN A O 1
ATOM 4125 N N . ASP A 1 526 ? 37.475 -24.502 -17.201 1.00 76.88 526 ASP A N 1
ATOM 4126 C CA . ASP A 1 526 ? 38.321 -23.579 -16.440 1.00 76.88 526 ASP A CA 1
ATOM 4127 C C . ASP A 1 526 ? 38.136 -22.105 -16.821 1.00 76.88 526 ASP A C 1
ATOM 4129 O O . ASP A 1 526 ? 38.631 -21.233 -16.110 1.00 76.88 526 ASP A O 1
ATOM 4133 N N . MET A 1 527 ? 37.386 -21.804 -17.889 1.00 83.12 527 MET A N 1
ATOM 4134 C CA . MET A 1 527 ? 37.136 -20.424 -18.293 1.00 83.12 527 MET A CA 1
ATOM 4135 C C . MET A 1 527 ? 36.417 -19.673 -17.165 1.00 83.12 527 MET A C 1
ATOM 4137 O O . MET A 1 527 ? 35.392 -20.111 -16.615 1.00 83.12 527 MET A O 1
ATOM 4141 N N . SER A 1 528 ? 36.985 -18.530 -16.812 1.00 85.81 528 SER A N 1
ATOM 4142 C CA . SER A 1 528 ? 36.447 -17.570 -15.859 1.00 85.81 528 SER A CA 1
ATOM 4143 C C . SER A 1 528 ? 35.522 -16.564 -16.545 1.00 85.81 528 SER A C 1
ATOM 4145 O O . SER A 1 528 ? 35.577 -16.345 -17.755 1.00 85.81 528 SER A O 1
ATOM 4147 N N . LEU A 1 529 ? 34.680 -15.904 -15.747 1.00 85.69 529 LEU A N 1
ATOM 4148 C CA . LEU A 1 529 ? 33.796 -14.836 -16.223 1.00 85.69 529 LEU A CA 1
ATOM 4149 C C . LEU A 1 529 ? 34.574 -13.734 -16.961 1.00 85.69 529 LEU A C 1
ATOM 4151 O O . LEU A 1 529 ? 34.153 -13.269 -18.017 1.00 85.69 529 LEU A O 1
ATOM 4155 N N . ASN A 1 530 ? 35.727 -13.344 -16.412 1.00 87.12 530 ASN A N 1
ATOM 4156 C CA . ASN A 1 530 ? 36.566 -12.296 -16.985 1.00 87.12 530 ASN A CA 1
ATOM 4157 C C . ASN A 1 530 ? 37.177 -12.720 -18.322 1.00 87.12 530 ASN A C 1
ATOM 4159 O O . ASN A 1 530 ? 37.265 -11.891 -19.220 1.00 87.12 530 ASN A O 1
ATOM 4163 N N . GLU A 1 531 ? 37.565 -13.988 -18.475 1.00 90.38 531 GLU A N 1
ATOM 4164 C CA . GLU A 1 531 ? 38.094 -14.512 -19.740 1.00 90.38 531 GLU A CA 1
ATOM 4165 C C . GLU A 1 531 ? 37.027 -14.556 -20.834 1.00 90.38 531 GLU A C 1
ATOM 4167 O O . GLU A 1 531 ? 37.331 -14.199 -21.970 1.00 90.38 531 GLU A O 1
ATOM 4172 N N . LEU A 1 532 ? 35.779 -14.909 -20.501 1.00 91.31 532 LEU A N 1
ATOM 4173 C CA . LEU A 1 532 ? 34.664 -14.872 -21.453 1.00 91.31 532 LEU A CA 1
ATOM 4174 C C . LEU A 1 532 ? 34.402 -13.443 -21.959 1.00 91.31 532 LEU A C 1
ATOM 4176 O O . LEU A 1 532 ? 34.251 -13.229 -23.162 1.00 91.31 532 LEU A O 1
ATOM 4180 N N . ILE A 1 533 ? 34.395 -12.461 -21.051 1.00 91.69 533 ILE A N 1
ATOM 4181 C CA . ILE A 1 533 ? 34.250 -11.040 -21.404 1.00 91.69 533 ILE A CA 1
ATOM 4182 C C . ILE A 1 533 ? 35.427 -10.586 -22.274 1.00 91.69 533 ILE A C 1
ATOM 4184 O O . ILE A 1 533 ? 35.216 -10.016 -23.340 1.00 91.69 533 ILE A O 1
ATOM 4188 N N . HIS A 1 534 ? 36.663 -10.904 -21.874 1.00 92.62 534 HIS A N 1
ATOM 4189 C CA . HIS A 1 534 ? 37.857 -10.559 -22.650 1.00 92.62 534 HIS A CA 1
ATOM 4190 C C . HIS A 1 534 ? 37.858 -11.182 -24.049 1.00 92.62 534 HIS A C 1
ATOM 4192 O O . HIS A 1 534 ? 38.296 -10.544 -25.008 1.00 92.62 534 HIS A O 1
ATOM 4198 N N . ALA A 1 535 ? 37.379 -12.420 -24.184 1.00 93.88 535 ALA A N 1
ATOM 4199 C CA . ALA A 1 535 ? 37.246 -13.079 -25.473 1.00 93.88 535 ALA A CA 1
ATOM 4200 C C . ALA A 1 535 ? 36.254 -12.326 -26.371 1.00 93.88 535 ALA A C 1
ATOM 4202 O O . ALA A 1 535 ? 36.600 -12.011 -27.511 1.00 93.88 535 ALA A O 1
ATOM 4203 N N . ALA A 1 536 ? 35.077 -11.963 -25.851 1.00 94.62 536 ALA A N 1
ATOM 4204 C CA . ALA A 1 536 ? 34.073 -11.216 -26.608 1.00 94.62 536 ALA A CA 1
ATOM 4205 C C . ALA A 1 536 ? 34.580 -9.81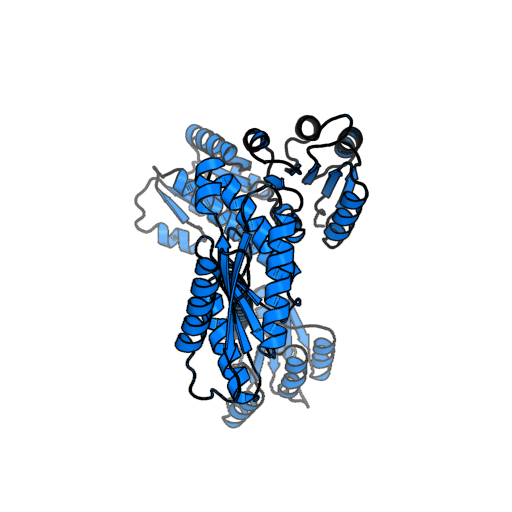7 -27.013 1.00 94.62 536 ALA A C 1
ATOM 4207 O O . ALA A 1 536 ? 34.459 -9.433 -28.178 1.00 94.62 536 ALA A O 1
ATOM 4208 N N . ASP A 1 537 ? 35.234 -9.092 -26.100 1.00 93.56 537 ASP A N 1
ATOM 4209 C CA . ASP A 1 537 ? 35.836 -7.777 -26.373 1.00 93.56 537 ASP A CA 1
ATOM 4210 C C . ASP A 1 537 ? 36.918 -7.850 -27.456 1.00 93.56 537 ASP A C 1
ATOM 4212 O O . ASP A 1 537 ? 36.970 -7.021 -28.372 1.00 93.56 537 ASP A O 1
ATOM 4216 N N . LYS A 1 538 ? 37.777 -8.875 -27.406 1.00 95.75 538 LYS A N 1
ATOM 4217 C CA . LYS A 1 538 ? 38.808 -9.087 -28.427 1.00 95.75 538 LYS A CA 1
ATOM 4218 C C . LYS A 1 538 ? 38.183 -9.281 -29.810 1.00 95.75 538 LYS A C 1
ATOM 4220 O O . LYS A 1 538 ? 38.664 -8.704 -30.788 1.00 95.75 538 LYS A O 1
ATOM 4225 N N . LYS A 1 539 ? 37.098 -10.052 -29.897 1.00 97.31 539 LYS A N 1
ATOM 4226 C CA . LYS A 1 539 ? 36.363 -10.271 -31.150 1.00 97.31 539 LYS A CA 1
ATOM 4227 C C . LYS A 1 539 ? 35.668 -9.010 -31.651 1.00 97.31 539 LYS A C 1
ATOM 4229 O O . LYS A 1 539 ? 35.677 -8.748 -32.856 1.00 97.31 539 LYS A O 1
ATOM 4234 N N . LEU A 1 540 ? 35.156 -8.180 -30.748 1.00 96.12 540 LEU A N 1
ATOM 4235 C CA . LEU A 1 540 ? 34.587 -6.881 -31.097 1.00 96.12 540 LEU A CA 1
ATOM 4236 C C . LEU A 1 540 ? 35.662 -5.958 -31.688 1.00 96.12 540 LEU A C 1
ATOM 4238 O O . LEU A 1 540 ? 35.450 -5.325 -32.724 1.00 96.12 540 LEU A O 1
ATOM 4242 N N . TYR A 1 541 ? 36.850 -5.932 -31.085 1.00 93.94 541 TYR A N 1
ATOM 4243 C CA . TYR A 1 541 ? 37.983 -5.172 -31.606 1.00 93.94 541 TYR A CA 1
ATOM 4244 C C . TYR A 1 541 ? 38.418 -5.648 -33.005 1.00 93.94 541 TYR A C 1
ATOM 4246 O O . TYR A 1 541 ? 38.665 -4.828 -33.894 1.00 93.94 541 TYR A O 1
ATOM 4254 N N . GLU A 1 542 ? 38.469 -6.964 -33.235 1.00 94.75 542 GLU A N 1
ATOM 4255 C CA . GLU A 1 542 ? 38.732 -7.551 -34.559 1.00 94.75 542 GLU A CA 1
ATOM 4256 C C . GLU A 1 542 ? 37.667 -7.137 -35.589 1.00 94.75 542 GLU A C 1
ATOM 4258 O O . GLU A 1 542 ? 38.014 -6.743 -36.706 1.00 94.75 542 GLU A O 1
ATOM 4263 N N . SER A 1 543 ? 36.387 -7.144 -35.197 1.00 93.75 543 SER A N 1
ATOM 4264 C CA . SER A 1 543 ? 35.268 -6.683 -36.028 1.00 93.75 543 SER A CA 1
ATOM 4265 C C . SER A 1 543 ? 35.440 -5.222 -36.468 1.00 93.75 543 SER A C 1
ATOM 4267 O O . SER A 1 543 ? 35.414 -4.921 -37.668 1.00 93.75 543 SER A O 1
ATOM 4269 N N . LYS A 1 544 ? 35.743 -4.321 -35.521 1.00 91.50 544 LYS A N 1
ATOM 4270 C CA . LYS A 1 544 ? 35.984 -2.900 -35.815 1.00 91.50 544 LYS A CA 1
ATOM 4271 C C . LYS A 1 544 ? 37.179 -2.691 -36.747 1.00 91.50 544 LYS A C 1
ATOM 4273 O O . LYS A 1 544 ? 37.096 -1.912 -37.697 1.00 91.50 544 LYS A O 1
ATOM 4278 N N . ARG A 1 545 ? 38.293 -3.405 -36.530 1.00 92.19 545 ARG A N 1
ATOM 4279 C CA . ARG A 1 545 ? 39.487 -3.297 -37.395 1.00 92.19 545 ARG A CA 1
ATOM 4280 C C . ARG A 1 545 ? 39.244 -3.781 -38.821 1.00 92.19 545 ARG A C 1
ATOM 4282 O O . ARG A 1 545 ? 39.890 -3.284 -39.740 1.00 92.19 545 ARG A O 1
ATOM 4289 N N . ALA A 1 546 ? 38.326 -4.722 -39.010 1.00 89.81 546 ALA A N 1
ATOM 4290 C CA . ALA A 1 546 ? 37.968 -5.269 -40.313 1.00 89.81 546 ALA A CA 1
ATOM 4291 C C . ALA A 1 546 ? 36.930 -4.421 -41.081 1.00 89.81 546 ALA A C 1
ATOM 4293 O O . ALA A 1 546 ? 36.321 -4.924 -42.028 1.00 89.81 546 ALA A O 1
ATOM 4294 N N . GLY A 1 547 ? 36.737 -3.155 -40.688 1.00 85.62 547 GLY A N 1
ATOM 4295 C CA . GLY A 1 547 ? 35.852 -2.190 -41.350 1.00 85.62 547 GLY A CA 1
ATOM 4296 C C . GLY A 1 547 ? 34.533 -1.912 -40.620 1.00 85.62 547 GLY A C 1
ATOM 4297 O O . GLY A 1 547 ? 33.754 -1.092 -41.103 1.00 85.62 547 GLY A O 1
ATOM 4298 N N . GLY A 1 548 ? 34.301 -2.556 -39.471 1.00 90.75 548 GLY A N 1
ATOM 4299 C CA . GLY A 1 548 ? 33.075 -2.436 -38.680 1.00 90.75 548 GLY A CA 1
ATOM 4300 C C . GLY A 1 548 ? 31.846 -3.062 -39.348 1.00 90.75 548 GLY A C 1
ATOM 4301 O O . GLY A 1 548 ? 31.961 -3.754 -40.364 1.00 90.75 548 GLY A O 1
ATOM 4302 N N . LYS A 1 549 ? 30.658 -2.816 -38.781 1.00 93.44 549 LYS A N 1
ATOM 4303 C CA . LYS A 1 549 ? 29.347 -3.240 -39.309 1.00 93.44 549 LYS A CA 1
ATOM 4304 C C . LYS A 1 549 ? 29.247 -4.745 -39.556 1.00 93.44 549 LYS A C 1
ATOM 4306 O O . LYS A 1 549 ? 28.703 -5.179 -40.573 1.00 93.44 549 LYS A O 1
ATOM 4311 N N . ARG A 1 550 ? 29.827 -5.544 -38.657 1.00 95.38 550 ARG A N 1
ATOM 4312 C CA . ARG A 1 550 ? 29.927 -7.003 -38.792 1.00 95.38 550 ARG A CA 1
ATOM 4313 C C . ARG A 1 550 ? 30.018 -7.716 -37.446 1.00 95.38 550 ARG A C 1
ATOM 4315 O O . ARG A 1 550 ? 30.303 -7.101 -36.418 1.00 95.38 550 ARG A O 1
ATOM 4322 N N . ALA A 1 551 ? 29.808 -9.028 -37.473 1.00 95.81 551 ALA A N 1
ATOM 4323 C CA . ALA A 1 551 ? 30.041 -9.910 -36.338 1.00 95.81 551 ALA A CA 1
ATOM 4324 C C . ALA A 1 551 ? 31.346 -10.703 -36.522 1.00 95.81 551 ALA A C 1
ATOM 4326 O O . ALA A 1 551 ? 31.660 -11.122 -37.640 1.00 95.81 551 ALA A O 1
ATOM 4327 N N . THR A 1 552 ? 32.072 -10.934 -35.430 1.00 95.81 552 THR A N 1
ATOM 4328 C CA . THR A 1 552 ? 33.243 -11.824 -35.367 1.00 95.81 552 THR A CA 1
ATOM 4329 C C . THR A 1 552 ? 33.110 -12.718 -34.134 1.00 95.81 552 THR A C 1
ATOM 4331 O O . THR A 1 552 ? 32.724 -12.218 -33.080 1.00 95.81 552 THR A O 1
ATOM 4334 N N . GLY A 1 553 ? 33.428 -14.010 -34.256 1.00 89.50 553 GLY A N 1
ATOM 4335 C CA . GLY A 1 553 ? 33.370 -15.011 -33.178 1.00 89.50 553 GLY A CA 1
ATOM 4336 C C . GLY A 1 553 ? 34.694 -15.710 -32.939 1.00 89.50 553 GLY A C 1
ATOM 4337 O O . GLY A 1 553 ? 35.560 -15.683 -33.850 1.00 89.50 553 GLY A O 1
#

Radius of gyration: 34.97 Å; Cα contacts (8 Å, |Δi|>4): 886; chains: 1; bounding box: 69×72×87 Å

Foldseek 3Di:
DDDAAEEEEEAQDPVVLVVLQVVCVVDSHHYYYDNHLVRVLVVCLVDPHQEYEFEQDHPDQGRVNSVVSSCVSPVRRAYEYEYQDDCVVVPVCVVVRHVYYHHPPDDSVVVVCVSVPSDDAAEEEEEALDPVVLVVLCVVVVVVRHHYHYDNALVRVLVCVVVDPHAEYEFEQDHPPDGSLVSLLSSCVSPVLYAYEYEYADDPPPPQVVCVVSHHPYYAHPVGDPVVVVVVSVVSVVVVVVVVVCVVVPPAAEEEEEAQDPVLQVVLQVLVVVVVHRYDYDNAPVRSLVDLVVDAGQEYEHEQPRDVDGPLVVLVSNCVSPVLRAYEYEYADPDPVVVVVCVVSPHPYYAYPVGDSVVSVVVVVVSSVVSVVVVVVVVVVVVVVVVVVVVVVVQQADPLQRAGEQVVVVVVLVVLVVVCLVVQAKKKKKKKFKPCLVVLCVPPNVVVSSVLSNVLSVLLQVLDDPPAKGKYANDDRMIMIIHIRDDPVRVQVSQQSSLVSQCVVCPPSPMTMAMFMFMDGSVCSVDDSVNRVVNRVVQSVVCVVVVHSHYGD